Protein AF-0000000080277921 (afdb_homodimer)

Organism: Amycolatopsis orientalis (NCBI:txid31958)

Radius of gyration: 22.95 Å; Cα contacts (8 Å, |Δi|>4): 1014; chains: 2; bounding box: 66×67×59 Å

Foldseek 3Di:
DPPPPPDDDDDDDDDDFDAQKEKEKEAEFFAFDAADPVAFADDDPQAGATARDPRRLVLLQLLLVVCLPVQADAEEEEPHVSLVSSCVSNCVSNVYDYHYDHLQADWNQAPCHRNNVVVCVVVVPVLVVVCQVVVFRPSRDGTDGPCSNLVSLLVSVLVVSNVATPHYHYYYHHLLSLLSLVCVLVVPPNSCPQSPQHHSFIFMWMDDNSHIDGDGHRHCVSVDDDPD/DPPPPPDDDDDDDDDDFDAQKEKEKEAEFFAFDAADPVAFADDDPQAGATARDPRRLVLLQLLLVVCLPVQADAEEEEPHVSLVSSCVSNCVSNVYDYHYDHLQADWNQAPCHRNNVVVCVVVVPVLVVVCQVVVFRPSRDGTDGPCSNLVSLLVSVQVVGNVATPHYHYYYHHLLSLLSLVCVLVVPPNSCPRSPQHHSFIFMWMDDNSHIDGDGHRHCVSVDDDPD

Secondary structure (DSSP, 8-state):
------PPEE--PPP-PPTT-EEEEEEEPPPBPPEETTBPPPEETTEE-PPBPHHHHHHHHHHHHHHTTS-EEEEEE-SSHHHHHHHHHHHHHHT-PPEE-GGGSPPP-GGGTTTHHHHHHHHT-HHHHHHHHHT-GGGSTTPPPHHHHHHHHHHHHHHHHHHSTT-EEEEEE-HHHHHHHHHHHHTBSSGGGGTTPPTT-EEEEEEETTEEEEEEEEE-TTTS-S--/------PPEE--PPP-PPTT-EEEEEEEPPPBPPEETTBPPPEETTEE-PPBPHHHHHHHHHHHHHHTTS-EEEEEE-SSHHHHHHHHHHHHHHT-PPEE-GGGSPPP-GGGTTTHHHHHHHHT-HHHHHHHHHT-GGGSTTPPPHHHHHHHHHHHHHHHHHHSTT-EEEEEE-HHHHHHHHHHHHTBSSGGGGTTPPTT-EEEEEEETTEEEEEEEEE-TTTS-S--

Solvent-accessible surface area (backbone atoms only — not comparable to full-atom values): 23390 Å² total; per-residue (Å²): 130,80,72,75,77,77,74,67,68,40,62,79,73,76,88,71,81,58,89,58,18,13,37,37,34,42,24,24,24,23,34,45,46,56,31,33,87,90,50,59,43,53,68,54,98,80,32,53,43,47,52,56,22,75,68,6,52,52,29,12,47,36,42,20,64,67,48,66,79,63,67,62,76,46,41,32,18,29,80,42,56,32,16,47,59,24,41,41,50,32,25,63,74,69,70,48,75,67,40,81,40,61,55,46,39,59,77,48,45,36,76,33,37,37,45,40,50,52,48,36,54,73,69,60,39,68,65,53,57,49,25,64,74,67,48,42,67,43,76,38,60,74,20,48,49,57,67,59,55,54,47,38,40,52,50,43,53,52,51,54,31,71,73,32,55,67,34,32,32,38,36,26,29,30,39,62,39,54,6,48,52,54,20,59,46,22,43,27,72,40,36,61,38,42,47,63,45,47,64,34,12,40,21,33,37,36,32,45,89,92,45,50,41,59,52,28,36,35,40,48,77,68,69,55,70,83,86,116,130,79,74,76,77,77,74,69,67,41,63,78,72,76,90,70,81,59,89,58,16,14,39,40,35,41,25,24,24,22,34,46,46,56,30,32,86,89,50,59,42,55,68,54,96,81,32,53,44,46,53,56,24,75,68,7,52,52,30,12,47,36,44,19,63,65,49,66,77,63,67,62,76,45,43,33,17,30,80,42,56,33,15,46,60,24,41,42,52,31,26,62,74,69,71,48,76,67,38,82,40,61,56,45,39,60,76,48,45,32,77,32,39,37,44,40,52,53,49,37,55,75,68,61,39,69,65,52,56,49,26,64,75,67,49,42,68,43,76,38,61,74,20,48,49,56,66,60,54,54,46,38,38,53,50,43,53,50,53,53,31,71,73,32,55,66,33,34,31,38,36,27,29,30,41,63,40,53,6,47,53,53,20,58,46,21,43,27,71,40,38,60,38,41,48,64,46,46,63,35,11,41,23,33,38,37,32,46,89,92,44,49,41,57,51,29,36,34,40,47,76,66,68,54,71,80,86,120

Nearest PDB structures (foldseek):
  4ij6-assembly1_B  TM=8.548E-01  e=9.505E-15  Hydrogenobacter thermophilus TK-6
  4ij5-assembly1_B  TM=8.476E-01  e=3.555E-14  Hydrogenobacter thermophilus TK-6
  6e4b-assembly2_C  TM=8.061E-01  e=9.711E-14  Escherichia coli K-12
  6nru-assembly5_E  TM=7.954E-01  e=8.565E-14  Shigella flexneri 2a
  1ebb-assembly1_A  TM=8.307E-01  e=6.530E-12  Geobacillus stearothermophilus

pLDDT: mean 94.05, std 10.97, range [23.59, 98.94]

Structure (mmCIF, N/CA/C/O backbone):
data_AF-0000000080277921-model_v1
#
loop_
_entity.id
_entity.type
_entity.pdbx_description
1 polymer 'Phosphoglycerate kinase'
#
loop_
_atom_site.group_PDB
_atom_site.id
_atom_site.type_symbol
_atom_site.label_atom_id
_atom_site.label_alt_id
_atom_site.label_comp_id
_atom_site.label_asym_id
_atom_site.label_entity_id
_atom_site.label_seq_id
_atom_site.pdbx_PDB_ins_code
_atom_site.Cartn_x
_atom_site.Cartn_y
_atom_site.Cartn_z
_atom_site.occupancy
_atom_site.B_iso_or_equiv
_atom_site.auth_seq_id
_atom_site.auth_comp_id
_atom_site.auth_asym_id
_atom_site.auth_atom_id
_atom_site.pdbx_PDB_model_num
ATOM 1 N N . MET A 1 1 ? -31.578 25.781 33.031 1 38.78 1 MET A N 1
ATOM 2 C CA . MET A 1 1 ? -30.172 25.609 32.688 1 38.78 1 MET A CA 1
ATOM 3 C C . MET A 1 1 ? -30 25.016 31.312 1 38.78 1 MET A C 1
ATOM 5 O O . MET A 1 1 ? -30.5 23.906 31.047 1 38.78 1 MET A O 1
ATOM 9 N N . SER A 1 2 ? -29.953 25.781 30.188 1 43.59 2 SER A N 1
ATOM 10 C CA . SER A 1 2 ? -29.875 25.375 28.781 1 43.59 2 SER A CA 1
ATOM 11 C C . SER A 1 2 ? -28.75 24.359 28.562 1 43.59 2 SER A C 1
ATOM 13 O O . SER A 1 2 ? -27.641 24.547 29.062 1 43.59 2 SER A O 1
ATOM 15 N N . THR A 1 3 ? -29.031 23.125 28.453 1 50.38 3 THR A N 1
ATOM 16 C CA . THR A 1 3 ? -28.047 22.062 28.234 1 50.38 3 THR A CA 1
ATOM 17 C C . THR A 1 3 ? -26.984 22.5 27.25 1 50.38 3 THR A C 1
ATOM 19 O O . THR A 1 3 ? -27.297 22.906 26.125 1 50.38 3 THR A O 1
ATOM 22 N N . PRO A 1 4 ? -25.891 23.016 27.703 1 52.84 4 PRO A N 1
ATOM 23 C CA . PRO A 1 4 ? -24.875 23.562 26.797 1 52.84 4 PRO A CA 1
ATOM 24 C C . PRO A 1 4 ? -24.797 22.781 25.484 1 52.84 4 PRO A C 1
ATOM 26 O O . PRO A 1 4 ? -24.844 21.547 25.484 1 52.84 4 PRO A O 1
ATOM 29 N N . GLU A 1 5 ? -25.328 23.094 24.344 1 56.53 5 GLU A N 1
ATOM 30 C CA . GLU A 1 5 ? -25.312 22.516 23.016 1 56.53 5 GLU A CA 1
ATOM 31 C C . GLU A 1 5 ? -23.953 21.891 22.688 1 56.53 5 GLU A C 1
ATOM 33 O O . GLU A 1 5 ? -22.922 22.547 22.797 1 56.53 5 GLU A O 1
ATOM 38 N N . GLN A 1 6 ? -23.734 20.594 23.016 1 66.38 6 GLN A N 1
ATOM 39 C CA . GLN A 1 6 ? -22.516 19.797 22.828 1 66.38 6 GLN A CA 1
ATOM 40 C C . GLN A 1 6 ? -21.891 20.094 21.469 1 66.38 6 GLN A C 1
ATOM 42 O O . GLN A 1 6 ? -22.531 19.922 20.422 1 66.38 6 GLN A O 1
ATOM 47 N N . GLU A 1 7 ? -20.938 20.906 21.438 1 84.44 7 GLU A N 1
ATOM 48 C CA . GLU A 1 7 ? -20.234 21.281 20.219 1 84.44 7 GLU A CA 1
ATOM 49 C C . GLU A 1 7 ? -19.719 20.062 19.484 1 84.44 7 GLU A C 1
ATOM 51 O O . GLU A 1 7 ? -19.141 19.156 20.094 1 84.44 7 GLU A O 1
ATOM 56 N N . ILE A 1 8 ? -20.078 19.953 18.234 1 87.19 8 ILE A N 1
ATOM 57 C CA . ILE A 1 8 ? -19.641 18.859 17.375 1 87.19 8 ILE A CA 1
ATOM 58 C C . ILE A 1 8 ? -18.141 18.922 17.188 1 87.19 8 ILE A C 1
ATOM 60 O O . ILE A 1 8 ? -17.578 19.969 16.891 1 87.19 8 ILE A O 1
ATOM 64 N N . GLU A 1 9 ? -17.453 17.844 17.516 1 88.75 9 GLU A N 1
ATOM 65 C CA . GLU A 1 9 ? -16.031 17.688 17.25 1 88.75 9 GLU A CA 1
ATOM 66 C C . GLU A 1 9 ? -15.789 16.891 15.969 1 88.75 9 GLU A C 1
ATOM 68 O O . GLU A 1 9 ? -16.312 15.797 15.797 1 88.75 9 GLU A O 1
ATOM 73 N N . TYR A 1 10 ? -15.031 17.531 15.086 1 90.38 10 TYR A N 1
ATOM 74 C CA . TYR A 1 10 ? -14.688 16.891 13.82 1 90.38 10 TYR A CA 1
ATOM 75 C C . TYR A 1 10 ? -13.305 16.25 13.891 1 90.38 10 TYR A C 1
ATOM 77 O O . TYR A 1 10 ? -12.289 16.938 13.719 1 90.38 10 TYR A O 1
ATOM 85 N N . ARG A 1 11 ? -13.297 14.977 14.102 1 87.81 11 ARG A N 1
ATOM 86 C CA . ARG A 1 11 ? -12.062 14.219 14.289 1 87.81 11 ARG A CA 1
ATOM 87 C C . ARG A 1 11 ? -11.586 13.617 12.969 1 87.81 11 ARG A C 1
ATOM 89 O O . ARG A 1 11 ? -12.32 13.602 11.984 1 87.81 11 ARG A O 1
ATOM 96 N N . GLN A 1 12 ? -10.281 13.234 12.898 1 87.81 12 GLN A N 1
ATOM 97 C CA . GLN A 1 12 ? -9.781 12.352 11.852 1 87.81 12 GLN A CA 1
ATOM 98 C C . GLN A 1 12 ? -10.078 10.891 12.172 1 87.81 12 GLN A C 1
ATOM 100 O O . GLN A 1 12 ? -9.375 10.273 12.984 1 87.81 12 GLN A O 1
ATOM 105 N N . HIS A 1 13 ? -11.062 10.406 11.562 1 79.19 13 HIS A N 1
ATOM 106 C CA . HIS A 1 13 ? -11.555 9.078 11.914 1 79.19 13 HIS A CA 1
ATOM 107 C C . HIS A 1 13 ? -10.711 7.984 11.273 1 79.19 13 HIS A C 1
ATOM 109 O O . HIS A 1 13 ? -10.172 8.172 10.172 1 79.19 13 HIS A O 1
ATOM 115 N N . ARG A 1 14 ? -10.68 6.891 12.039 1 85.31 14 ARG A N 1
ATOM 116 C CA . ARG A 1 14 ? -10.141 5.668 11.461 1 85.31 14 ARG A CA 1
ATOM 117 C C . ARG A 1 14 ? -11.023 5.16 10.328 1 85.31 14 ARG A C 1
ATOM 119 O O . ARG A 1 14 ? -12.242 5.336 10.359 1 85.31 14 ARG A O 1
ATOM 126 N N . PHE A 1 15 ? -10.43 4.578 9.445 1 91.38 15 PHE A N 1
ATOM 127 C CA . PHE A 1 15 ? -11.164 4.047 8.297 1 91.38 15 PHE A CA 1
ATOM 128 C C . PHE A 1 15 ? -12.219 3.051 8.75 1 91.38 15 PHE A C 1
ATOM 130 O O . PHE A 1 15 ? -11.969 2.219 9.625 1 91.38 15 PHE A O 1
ATOM 137 N N . SER A 1 16 ? -13.336 3.145 8.211 1 92.69 16 SER A N 1
ATOM 138 C CA . SER A 1 16 ? -14.406 2.15 8.258 1 92.69 16 SER A CA 1
ATOM 139 C C . SER A 1 16 ? -14.984 1.888 6.875 1 92.69 16 SER A C 1
ATOM 141 O O . SER A 1 16 ? -15.312 2.826 6.145 1 92.69 16 SER A O 1
ATOM 143 N N . PRO A 1 17 ? -15.062 0.61 6.562 1 95.19 17 PRO A N 1
ATOM 144 C CA . PRO A 1 17 ? -15.625 0.331 5.234 1 95.19 17 PRO A CA 1
ATOM 145 C C . PRO A 1 17 ? -17.078 0.79 5.098 1 95.19 17 PRO A C 1
ATOM 147 O O . PRO A 1 17 ? -17.859 0.683 6.051 1 95.19 17 PRO A O 1
ATOM 150 N N . PRO A 1 18 ? -17.469 1.318 3.949 1 95.31 18 PRO A N 1
ATOM 151 C CA . PRO A 1 18 ? -18.891 1.643 3.725 1 95.31 18 PRO A CA 1
ATOM 152 C C . PRO A 1 18 ? -19.797 0.427 3.854 1 95.31 18 PRO A C 1
ATOM 154 O O . PRO A 1 18 ? -19.375 -0.704 3.615 1 95.31 18 PRO A O 1
ATOM 157 N N . PRO A 1 19 ? -21.047 0.747 4.234 1 96.31 19 PRO A N 1
ATOM 158 C CA . PRO A 1 19 ? -21.984 -0.377 4.309 1 96.31 19 PRO A CA 1
ATOM 159 C C . PRO A 1 19 ? -22.078 -1.154 2.996 1 96.31 19 PRO A C 1
ATOM 161 O O . PRO A 1 19 ? -22.078 -0.554 1.918 1 96.31 19 PRO A O 1
ATOM 164 N N . GLY A 1 20 ? -22.094 -2.406 3.059 1 97.94 20 GLY A N 1
ATOM 165 C CA . GLY A 1 20 ? -22.234 -3.258 1.889 1 97.94 20 GLY A CA 1
ATOM 166 C C . GLY A 1 20 ? -20.922 -3.574 1.216 1 97.94 20 GLY A C 1
ATOM 167 O O . GLY A 1 20 ? -20.859 -4.398 0.301 1 97.94 20 GLY A O 1
ATOM 168 N N . ALA A 1 21 ? -19.844 -2.998 1.775 1 98.56 21 ALA A N 1
ATOM 169 C CA . ALA A 1 21 ? -18.531 -3.201 1.154 1 98.56 21 ALA A CA 1
ATOM 170 C C . ALA A 1 21 ? -17.938 -4.555 1.545 1 98.56 21 ALA A C 1
ATOM 172 O O . ALA A 1 21 ? -18.266 -5.098 2.6 1 98.56 21 ALA A O 1
ATOM 173 N N . THR A 1 22 ? -17.172 -5.078 0.693 1 98.81 22 THR A N 1
ATOM 174 C CA . THR A 1 22 ? -16.406 -6.281 0.973 1 98.81 22 THR A CA 1
ATOM 175 C C . THR A 1 22 ? -14.922 -5.938 1.171 1 98.81 22 THR A C 1
ATOM 177 O O . THR A 1 22 ? -14.344 -5.191 0.38 1 98.81 22 THR A O 1
ATOM 180 N N . GLU A 1 23 ? -14.398 -6.363 2.281 1 98.75 23 GLU A N 1
ATOM 181 C CA . GLU A 1 23 ? -12.953 -6.262 2.488 1 98.75 23 GLU A CA 1
ATOM 182 C C . GLU A 1 23 ? -12.242 -7.523 2.01 1 98.75 23 GLU A C 1
ATOM 184 O O . GLU A 1 23 ? -12.523 -8.625 2.49 1 98.75 23 GLU A O 1
ATOM 189 N N . ILE A 1 24 ? -11.352 -7.34 1.104 1 98.88 24 ILE A N 1
ATOM 190 C CA . ILE A 1 24 ? -10.648 -8.469 0.502 1 98.88 24 ILE A CA 1
ATOM 191 C C . ILE A 1 24 ? -9.164 -8.398 0.858 1 98.88 24 ILE A C 1
ATOM 193 O O . ILE A 1 24 ? -8.453 -7.484 0.431 1 98.88 24 ILE A O 1
ATOM 197 N N . PHE A 1 25 ? -8.711 -9.336 1.68 1 98.88 25 PHE A N 1
ATOM 198 C CA . PHE A 1 25 ? -7.289 -9.516 1.926 1 98.88 25 PHE A CA 1
ATOM 199 C C . PHE A 1 25 ? -6.66 -10.391 0.843 1 98.88 25 PHE A C 1
ATOM 201 O O . PHE A 1 25 ? -6.984 -11.57 0.726 1 98.88 25 PHE A O 1
ATOM 208 N N . LEU A 1 26 ? -5.855 -9.766 0.021 1 98.94 26 LEU A N 1
ATOM 209 C CA . LEU A 1 26 ? -5.129 -10.477 -1.021 1 98.94 26 LEU A CA 1
ATOM 210 C C . LEU A 1 26 ? -3.762 -10.93 -0.517 1 98.94 26 LEU A C 1
ATOM 212 O O . LEU A 1 26 ? -2.916 -10.102 -0.171 1 98.94 26 LEU A O 1
ATOM 216 N N . VAL A 1 27 ? -3.562 -12.227 -0.511 1 98.94 27 VAL A N 1
ATOM 217 C CA . VAL A 1 27 ? -2.338 -12.82 0.016 1 98.94 27 VAL A CA 1
ATOM 218 C C . VAL A 1 27 ? -1.538 -13.453 -1.121 1 98.94 27 VAL A C 1
ATOM 220 O O . VAL A 1 27 ? -2.025 -14.352 -1.805 1 98.94 27 VAL A O 1
ATOM 223 N N . ARG A 1 28 ? -0.366 -12.977 -1.306 1 98.88 28 ARG A N 1
ATOM 224 C CA . ARG A 1 28 ? 0.487 -13.711 -2.232 1 98.88 28 ARG A CA 1
ATOM 225 C C . ARG A 1 28 ? 0.945 -15.031 -1.625 1 98.88 28 ARG A C 1
ATOM 227 O O . ARG A 1 28 ? 1.325 -15.086 -0.454 1 98.88 28 ARG A O 1
ATOM 234 N N . HIS A 1 29 ? 0.97 -15.984 -2.396 1 98.81 29 HIS A N 1
ATOM 235 C CA . HIS A 1 29 ? 1.411 -17.281 -1.903 1 98.81 29 HIS A CA 1
ATOM 236 C C . HIS A 1 29 ? 2.82 -17.203 -1.323 1 98.81 29 HIS A C 1
ATOM 238 O O . HIS A 1 29 ? 3.574 -16.281 -1.639 1 98.81 29 HIS A O 1
ATOM 244 N N . GLY A 1 30 ? 3.137 -18.203 -0.465 1 98.62 30 GLY A N 1
ATOM 245 C CA . GLY A 1 30 ? 4.496 -18.312 0.041 1 98.62 30 GLY A CA 1
ATOM 246 C C . GLY A 1 30 ? 5.512 -18.609 -1.043 1 98.62 30 GLY A C 1
ATOM 247 O O . GLY A 1 30 ? 5.145 -18.984 -2.16 1 98.62 30 GLY A O 1
ATOM 248 N N . GLU A 1 31 ? 6.746 -18.469 -0.667 1 97.75 31 GLU A N 1
ATOM 249 C CA . GLU A 1 31 ? 7.812 -18.75 -1.623 1 97.75 31 GLU A CA 1
ATOM 250 C C . GLU A 1 31 ? 7.695 -20.172 -2.182 1 97.75 31 GLU A C 1
ATOM 252 O O . GLU A 1 31 ? 7.535 -21.141 -1.424 1 97.75 31 GLU A O 1
ATOM 257 N N . SER A 1 32 ? 7.73 -20.25 -3.473 1 96.69 32 SER A N 1
ATOM 258 C CA . SER A 1 32 ? 7.641 -21.562 -4.113 1 96.69 32 SER A CA 1
ATOM 259 C C . SER A 1 32 ? 9.023 -22.172 -4.316 1 96.69 32 SER A C 1
ATOM 261 O O . SER A 1 32 ? 10.039 -21.484 -4.195 1 96.69 32 SER A O 1
ATOM 263 N N . ALA A 1 33 ? 9.07 -23.422 -4.629 1 95.38 33 ALA A N 1
ATOM 264 C CA . ALA A 1 33 ? 10.305 -24.141 -4.922 1 95.38 33 ALA A CA 1
ATOM 265 C C . ALA A 1 33 ? 11.094 -23.453 -6.031 1 95.38 33 ALA A C 1
ATOM 267 O O . ALA A 1 33 ? 10.508 -22.906 -6.969 1 95.38 33 ALA A O 1
ATOM 268 N N . PRO A 1 34 ? 12.367 -23.469 -5.883 1 93.38 34 PRO A N 1
ATOM 269 C CA . PRO A 1 34 ? 13.18 -22.844 -6.934 1 93.38 34 PRO A CA 1
ATOM 270 C C . PRO A 1 34 ? 13.07 -23.562 -8.273 1 93.38 34 PRO A C 1
ATOM 272 O O . PRO A 1 34 ? 12.867 -24.781 -8.305 1 93.38 34 PRO A O 1
ATOM 275 N N . ALA A 1 35 ? 13.188 -22.844 -9.297 1 91.44 35 ALA A N 1
ATOM 276 C CA . ALA A 1 35 ? 13.258 -23.422 -10.633 1 91.44 35 ALA A CA 1
ATOM 277 C C . ALA A 1 35 ? 14.68 -23.906 -10.953 1 91.44 35 ALA A C 1
ATOM 279 O O . ALA A 1 35 ? 15.656 -23.266 -10.547 1 91.44 35 ALA A O 1
ATOM 280 N N . LYS A 1 36 ? 14.75 -25.016 -11.609 1 90.88 36 LYS A N 1
ATOM 281 C CA . LYS A 1 36 ? 16 -25.578 -12.094 1 90.88 36 LYS A CA 1
ATOM 282 C C . LYS A 1 36 ? 15.922 -25.906 -13.578 1 90.88 36 LYS A C 1
ATOM 284 O O . LYS A 1 36 ? 14.891 -26.391 -14.055 1 90.88 36 LYS A O 1
ATOM 289 N N . ALA A 1 37 ? 16.953 -25.578 -14.227 1 83.56 37 ALA A N 1
ATOM 290 C CA . ALA A 1 37 ? 16.969 -25.844 -15.664 1 83.56 37 ALA A CA 1
ATOM 291 C C . ALA A 1 37 ? 16.75 -27.328 -15.945 1 83.56 37 ALA A C 1
ATOM 293 O O . ALA A 1 37 ? 16.078 -27.688 -16.906 1 83.56 37 ALA A O 1
ATOM 294 N N . SER A 1 38 ? 17.203 -28.141 -15.094 1 86.69 38 SER A N 1
ATOM 295 C CA . SER A 1 38 ? 17.188 -29.578 -15.328 1 86.69 38 SER A CA 1
ATOM 296 C C . SER A 1 38 ? 15.859 -30.203 -14.93 1 86.69 38 SER A C 1
ATOM 298 O O . SER A 1 38 ? 15.562 -31.344 -15.312 1 86.69 38 SER A O 1
ATOM 300 N N . THR A 1 39 ? 15.117 -29.469 -14.242 1 86.25 39 THR A N 1
ATOM 301 C CA . THR A 1 39 ? 13.883 -30.031 -13.703 1 86.25 39 THR A CA 1
ATOM 302 C C . THR A 1 39 ? 12.734 -29.031 -13.836 1 86.25 39 THR A C 1
ATOM 304 O O . THR A 1 39 ? 12.445 -28.281 -12.914 1 86.25 39 THR A O 1
ATOM 307 N N . PRO A 1 40 ? 12.125 -29.078 -14.977 1 85.62 40 PRO A N 1
ATOM 308 C CA . PRO A 1 40 ? 10.977 -28.188 -15.125 1 85.62 40 PRO A CA 1
ATOM 309 C C . PRO A 1 40 ? 9.852 -28.5 -14.148 1 85.62 40 PRO A C 1
ATOM 311 O O . PRO A 1 40 ? 9.719 -29.641 -13.703 1 85.62 40 PRO A O 1
ATOM 314 N N . PHE A 1 41 ? 9.062 -27.469 -13.789 1 89.38 41 PHE A N 1
ATOM 315 C CA . PHE A 1 41 ? 7.938 -27.672 -12.883 1 89.38 41 PHE A CA 1
ATOM 316 C C . PHE A 1 41 ? 6.844 -28.5 -13.547 1 89.38 41 PHE A C 1
ATOM 318 O O . PHE A 1 41 ? 6.703 -28.484 -14.773 1 89.38 41 PHE A O 1
ATOM 325 N N . ASP A 1 42 ? 6.105 -29.188 -12.695 1 88.81 42 ASP A N 1
ATOM 326 C CA . ASP A 1 42 ? 4.863 -29.781 -13.18 1 88.81 42 ASP A CA 1
ATOM 327 C C . ASP A 1 42 ? 3.893 -28.719 -13.664 1 88.81 42 ASP A C 1
ATOM 329 O O . ASP A 1 42 ? 3.926 -27.578 -13.18 1 88.81 42 ASP A O 1
ATOM 333 N N . MET A 1 43 ? 3.096 -29.141 -14.672 1 92 43 MET A N 1
ATOM 334 C CA . MET A 1 43 ? 2.146 -28.172 -15.227 1 92 43 MET A CA 1
ATOM 335 C C . MET A 1 43 ? 0.715 -28.547 -14.859 1 92 43 MET A C 1
ATOM 337 O O . MET A 1 43 ? 0.368 -29.734 -14.812 1 92 43 MET A O 1
ATOM 341 N N . VAL A 1 44 ? -0.033 -27.594 -14.586 1 92.19 44 VAL A N 1
ATOM 342 C CA . VAL A 1 44 ? -1.478 -27.734 -14.422 1 92.19 44 VAL A CA 1
ATOM 343 C C . VAL A 1 44 ? -2.189 -26.719 -15.328 1 92.19 44 VAL A C 1
ATOM 345 O O . VAL A 1 44 ? -1.992 -25.516 -15.195 1 92.19 44 VAL A O 1
ATOM 348 N N . ASP A 1 45 ? -3.041 -27.219 -16.234 1 91.5 45 ASP A N 1
ATOM 349 C CA . ASP A 1 45 ? -3.771 -26.406 -17.188 1 91.5 45 ASP A CA 1
ATOM 350 C C . ASP A 1 45 ? -2.838 -25.422 -17.906 1 91.5 45 ASP A C 1
ATOM 352 O O . ASP A 1 45 ? -3.166 -24.25 -18.062 1 91.5 45 ASP A O 1
ATOM 356 N N . GLY A 1 46 ? -1.641 -25.891 -18.266 1 92.94 46 GLY A N 1
ATOM 357 C CA . GLY A 1 46 ? -0.694 -25.125 -19.047 1 92.94 46 GLY A CA 1
ATOM 358 C C . GLY A 1 46 ? 0.154 -24.188 -18.219 1 92.94 46 GLY A C 1
ATOM 359 O O . GLY A 1 46 ? 0.993 -23.453 -18.75 1 92.94 46 GLY A O 1
ATOM 360 N N . GLN A 1 47 ? -0 -24.203 -16.906 1 95.75 47 GLN A N 1
ATOM 361 C CA . GLN A 1 47 ? 0.776 -23.328 -16.031 1 95.75 47 GLN A CA 1
ATOM 362 C C . GLN A 1 47 ? 1.62 -24.141 -15.047 1 95.75 47 GLN A C 1
ATOM 364 O O . GLN A 1 47 ? 1.175 -25.172 -14.547 1 95.75 47 GLN A O 1
ATOM 369 N N . ALA A 1 48 ? 2.82 -23.641 -14.781 1 94.94 48 ALA A N 1
ATOM 370 C CA . ALA A 1 48 ? 3.705 -24.281 -13.82 1 94.94 48 ALA A CA 1
ATOM 371 C C . ALA A 1 48 ? 3.094 -24.281 -12.422 1 94.94 48 ALA A C 1
ATOM 373 O O . ALA A 1 48 ? 2.51 -23.297 -11.992 1 94.94 48 ALA A O 1
ATOM 374 N N . ASP A 1 49 ? 3.219 -25.391 -11.742 1 96.25 49 ASP A N 1
ATOM 375 C CA . ASP A 1 49 ? 2.592 -25.516 -10.438 1 96.25 49 ASP A CA 1
ATOM 376 C C . ASP A 1 49 ? 3.586 -26.047 -9.406 1 96.25 49 ASP A C 1
ATOM 378 O O . ASP A 1 49 ? 3.387 -27.125 -8.836 1 96.25 49 ASP A O 1
ATOM 382 N N . PRO A 1 50 ? 4.629 -25.281 -9.164 1 96.12 50 PRO A N 1
ATOM 383 C CA . PRO A 1 50 ? 5.586 -25.719 -8.148 1 96.12 50 PRO A CA 1
ATOM 384 C C . PRO A 1 50 ? 4.977 -25.797 -6.746 1 96.12 50 PRO A C 1
ATOM 386 O O . PRO A 1 50 ? 4.047 -25.047 -6.441 1 96.12 50 PRO A O 1
ATOM 389 N N . ASP A 1 51 ? 5.555 -26.641 -5.945 1 96.56 51 ASP A N 1
ATOM 390 C CA . ASP A 1 51 ? 5.258 -26.688 -4.516 1 96.56 51 ASP A CA 1
ATOM 391 C C . ASP A 1 51 ? 5.848 -25.469 -3.801 1 96.56 51 ASP A C 1
ATOM 393 O O . ASP A 1 51 ? 6.688 -24.766 -4.359 1 96.56 51 ASP A O 1
ATOM 397 N N . LEU A 1 52 ? 5.352 -25.297 -2.57 1 97.75 52 LEU A N 1
ATOM 398 C CA . LEU A 1 52 ? 6.027 -24.312 -1.733 1 97.75 52 LEU A CA 1
ATOM 399 C C . LEU A 1 52 ? 7.426 -24.797 -1.352 1 97.75 52 LEU A C 1
ATOM 401 O O . LEU A 1 52 ? 7.629 -25.984 -1.087 1 97.75 52 LEU A O 1
ATOM 405 N N . ALA A 1 53 ? 8.367 -23.906 -1.319 1 97 53 ALA A N 1
ATOM 406 C CA . ALA A 1 53 ? 9.648 -24.156 -0.656 1 97 53 ALA A CA 1
ATOM 407 C C . ALA A 1 53 ? 9.484 -24.172 0.861 1 97 53 ALA A C 1
ATOM 409 O O . ALA A 1 53 ? 8.445 -23.766 1.384 1 97 53 ALA A O 1
ATOM 410 N N . PRO A 1 54 ? 10.477 -24.703 1.592 1 96.75 54 PRO A N 1
ATOM 411 C CA . PRO A 1 54 ? 10.391 -24.672 3.055 1 96.75 54 PRO A CA 1
ATOM 412 C C . PRO A 1 54 ? 10.102 -23.266 3.602 1 96.75 54 PRO A C 1
ATOM 414 O O . PRO A 1 54 ? 9.273 -23.109 4.5 1 96.75 54 PRO A O 1
ATOM 417 N N . GLU A 1 55 ? 10.727 -22.281 3.055 1 96.06 55 GLU A N 1
ATOM 418 C CA . GLU A 1 55 ? 10.461 -20.906 3.461 1 96.06 55 GLU A CA 1
ATOM 419 C C . GLU A 1 55 ? 9 -20.531 3.203 1 96.06 55 GLU A C 1
ATOM 421 O O . GLU A 1 55 ? 8.406 -19.781 3.98 1 96.06 55 GLU A O 1
ATOM 426 N N . GLY A 1 56 ? 8.5 -21 2.127 1 98.12 56 GLY A N 1
ATOM 427 C CA . GLY A 1 56 ? 7.109 -20.734 1.791 1 98.12 56 GLY A CA 1
ATOM 428 C C . GLY A 1 56 ? 6.129 -21.328 2.787 1 98.12 56 GLY A C 1
ATOM 429 O O . GLY A 1 56 ? 5.074 -20.75 3.049 1 98.12 56 GLY A O 1
ATOM 430 N N . ARG A 1 57 ? 6.477 -22.484 3.264 1 98.38 57 ARG A N 1
ATOM 431 C CA . ARG A 1 57 ? 5.645 -23.109 4.293 1 98.38 57 ARG A CA 1
ATOM 432 C C . ARG A 1 57 ? 5.676 -22.297 5.582 1 98.38 57 ARG A C 1
ATOM 434 O O . ARG A 1 57 ? 4.668 -22.203 6.285 1 98.38 57 ARG A O 1
ATOM 441 N N . GLU A 1 58 ? 6.832 -21.75 5.848 1 97.88 58 GLU A N 1
ATOM 442 C CA . GLU A 1 58 ? 6.926 -20.859 6.992 1 97.88 58 GLU A CA 1
ATOM 443 C C . GLU A 1 58 ? 6.078 -19.609 6.781 1 97.88 58 GLU A C 1
ATOM 445 O O . GLU A 1 58 ? 5.402 -19.141 7.703 1 97.88 58 GLU A O 1
ATOM 450 N N . HIS A 1 59 ? 6.129 -19.031 5.602 1 98.25 59 HIS A N 1
ATOM 451 C CA . HIS A 1 59 ? 5.266 -17.906 5.27 1 98.25 59 HIS A CA 1
ATOM 452 C C . HIS A 1 59 ? 3.801 -18.234 5.535 1 98.25 59 HIS A C 1
ATOM 454 O O . HIS A 1 59 ? 3.076 -17.438 6.133 1 98.25 59 HIS A O 1
ATOM 460 N N . ALA A 1 60 ? 3.449 -19.422 5.102 1 98.75 60 ALA A N 1
ATOM 461 C CA . ALA A 1 60 ? 2.061 -19.844 5.242 1 98.75 60 ALA A CA 1
ATOM 462 C C . ALA A 1 60 ? 1.632 -19.859 6.707 1 98.75 60 ALA A C 1
ATOM 464 O O . ALA A 1 60 ? 0.551 -19.375 7.043 1 98.75 60 ALA A O 1
ATOM 465 N N . GLU A 1 61 ? 2.438 -20.391 7.516 1 98.62 61 GLU A N 1
ATOM 466 C CA . GLU A 1 61 ? 2.143 -20.438 8.945 1 98.62 61 GLU A CA 1
ATOM 467 C C . GLU A 1 61 ? 2.002 -19.047 9.531 1 98.62 61 GLU A C 1
ATOM 469 O O . GLU A 1 61 ? 1.078 -18.781 10.305 1 98.62 61 GLU A O 1
ATOM 474 N N . ARG A 1 62 ? 2.873 -18.203 9.18 1 98.12 62 ARG A N 1
ATOM 475 C CA . ARG A 1 62 ? 2.871 -16.828 9.711 1 98.12 62 ARG A CA 1
ATOM 476 C C . ARG A 1 62 ? 1.662 -16.047 9.203 1 98.12 62 ARG A C 1
ATOM 478 O O . ARG A 1 62 ? 1.065 -15.273 9.945 1 98.12 62 ARG A O 1
ATOM 485 N N . VAL A 1 63 ? 1.317 -16.25 7.988 1 98.44 63 VAL A N 1
ATOM 486 C CA . VAL A 1 63 ? 0.116 -15.633 7.438 1 98.44 63 VAL A CA 1
ATOM 487 C C . VAL A 1 63 ? -1.111 -16.109 8.211 1 98.44 63 VAL A C 1
ATOM 489 O O . VAL A 1 63 ? -1.967 -15.297 8.586 1 98.44 63 VAL A O 1
ATOM 492 N N . GLY A 1 64 ? -1.158 -17.422 8.398 1 98.44 64 GLY A N 1
ATOM 493 C CA . GLY A 1 64 ? -2.264 -17.969 9.164 1 98.44 64 GLY A CA 1
ATOM 494 C C . GLY A 1 64 ? -2.406 -17.359 10.547 1 98.44 64 GLY A C 1
ATOM 495 O O . GLY A 1 64 ? -3.516 -17.047 10.984 1 98.44 64 GLY A O 1
ATOM 496 N N . GLY A 1 65 ? -1.298 -17.219 11.227 1 97.19 65 GLY A N 1
ATOM 497 C CA . GLY A 1 65 ? -1.315 -16.578 12.523 1 97.19 65 GLY A CA 1
ATOM 498 C C . GLY A 1 65 ? -1.796 -15.141 12.469 1 97.19 65 GLY A C 1
ATOM 499 O O . GLY A 1 65 ? -2.605 -14.711 13.297 1 97.19 65 GLY A O 1
ATOM 500 N N . ARG A 1 66 ? -1.358 -14.383 11.531 1 96.44 66 ARG A N 1
ATOM 501 C CA . ARG A 1 66 ? -1.662 -12.961 11.398 1 96.44 66 ARG A CA 1
ATOM 502 C C . ARG A 1 66 ? -3.143 -12.742 11.109 1 96.44 66 ARG A C 1
ATOM 504 O O . ARG A 1 66 ? -3.742 -11.789 11.594 1 96.44 66 ARG A O 1
ATOM 511 N N . LEU A 1 67 ? -3.736 -13.57 10.305 1 97.56 67 LEU A N 1
ATOM 512 C CA . LEU A 1 67 ? -5.09 -13.328 9.82 1 97.56 67 LEU A CA 1
ATOM 513 C C . LEU A 1 67 ? -6.117 -14.047 10.688 1 97.56 67 LEU A C 1
ATOM 515 O O . LEU A 1 67 ? -7.324 -13.852 10.523 1 97.56 67 LEU A O 1
ATOM 519 N N . ALA A 1 68 ? -5.66 -14.844 11.641 1 95.81 68 ALA A N 1
ATOM 520 C CA . ALA A 1 68 ? -6.547 -15.695 12.438 1 95.81 68 ALA A CA 1
ATOM 521 C C . ALA A 1 68 ? -7.547 -14.852 13.227 1 95.81 68 ALA A C 1
ATOM 523 O O . ALA A 1 68 ? -8.672 -15.289 13.484 1 95.81 68 ALA A O 1
ATOM 524 N N . ASP A 1 69 ? -7.203 -13.609 13.531 1 91 69 ASP A N 1
ATOM 525 C CA . ASP A 1 69 ? -8.07 -12.797 14.383 1 91 69 ASP A CA 1
ATOM 526 C C . ASP A 1 69 ? -8.82 -11.742 13.555 1 91 69 ASP A C 1
ATOM 528 O O . ASP A 1 69 ? -9.469 -10.859 14.117 1 91 69 ASP A O 1
ATOM 532 N N . GLU A 1 70 ? -8.688 -11.656 12.266 1 93.06 70 GLU A N 1
ATOM 533 C CA . GLU A 1 70 ? -9.305 -10.664 11.383 1 93.06 70 GLU A CA 1
ATOM 534 C C . GLU A 1 70 ? -10.742 -11.047 11.055 1 93.06 70 GLU A C 1
ATOM 536 O O . GLU A 1 70 ? -11.406 -10.367 10.266 1 93.06 70 GLU A O 1
ATOM 541 N N . ARG A 1 71 ? -11.453 -11.789 11.672 1 93.56 71 ARG A N 1
ATOM 542 C CA . ARG A 1 71 ? -12.82 -12.234 11.43 1 93.56 71 ARG A CA 1
ATOM 543 C C . ARG A 1 71 ? -13.039 -12.531 9.945 1 93.56 71 ARG A C 1
ATOM 545 O O . ARG A 1 71 ? -13.992 -12.031 9.344 1 93.56 71 ARG A O 1
ATOM 552 N N . ILE A 1 72 ? -12.258 -13.352 9.352 1 98.19 72 ILE A N 1
ATOM 553 C CA . ILE A 1 72 ? -12.352 -13.773 7.961 1 98.19 72 ILE A CA 1
ATOM 554 C C . ILE A 1 72 ? -13.508 -14.758 7.797 1 98.19 72 ILE A C 1
ATOM 556 O O . ILE A 1 72 ? -13.578 -15.758 8.508 1 98.19 72 ILE A O 1
ATOM 560 N N . SER A 1 73 ? -14.367 -14.438 6.832 1 98.06 73 SER A N 1
ATOM 561 C CA . SER A 1 73 ? -15.594 -15.219 6.711 1 98.06 73 SER A CA 1
ATOM 562 C C . SER A 1 73 ? -15.484 -16.25 5.594 1 98.06 73 SER A C 1
ATOM 564 O O . SER A 1 73 ? -16.297 -17.172 5.523 1 98.06 73 SER A O 1
ATOM 566 N N . ALA A 1 74 ? -14.57 -16.078 4.707 1 98.75 74 ALA A N 1
ATOM 567 C CA . ALA A 1 74 ? -14.383 -16.984 3.582 1 98.75 74 ALA A CA 1
ATOM 568 C C . ALA A 1 74 ? -12.945 -16.969 3.082 1 98.75 74 ALA A C 1
ATOM 570 O O . ALA A 1 74 ? -12.266 -15.938 3.178 1 98.75 74 ALA A O 1
ATOM 571 N N . LEU A 1 75 ? -12.516 -18.094 2.635 1 98.88 75 LEU A N 1
ATOM 572 C CA . LEU A 1 75 ? -11.195 -18.25 2.041 1 98.88 75 LEU A CA 1
ATOM 573 C C . LEU A 1 75 ? -11.305 -18.672 0.576 1 98.88 75 LEU A C 1
ATOM 575 O O . LEU A 1 75 ? -12.141 -19.5 0.222 1 98.88 75 LEU A O 1
ATOM 579 N N . TYR A 1 76 ? -10.508 -18.047 -0.218 1 98.94 76 TYR A N 1
ATOM 580 C CA . TYR A 1 76 ? -10.461 -18.406 -1.633 1 98.94 76 TYR A CA 1
ATOM 581 C C . TYR A 1 76 ? -9.031 -18.734 -2.064 1 98.94 76 TYR A C 1
ATOM 583 O O . TYR A 1 76 ? -8.078 -18.109 -1.593 1 98.94 76 TYR A O 1
ATOM 591 N N . VAL A 1 77 ? -8.898 -19.672 -2.92 1 98.88 77 VAL A N 1
ATOM 592 C CA . VAL A 1 77 ? -7.621 -20.094 -3.484 1 98.88 77 VAL A CA 1
ATOM 593 C C . VAL A 1 77 ? -7.75 -20.25 -5 1 98.88 77 VAL A C 1
ATOM 595 O O . VAL A 1 77 ? -8.852 -20.172 -5.547 1 98.88 77 VAL A O 1
ATOM 598 N N . THR A 1 78 ? -6.645 -20.375 -5.664 1 98.69 78 THR A N 1
ATOM 599 C CA . THR A 1 78 ? -6.648 -20.547 -7.113 1 98.69 78 THR A CA 1
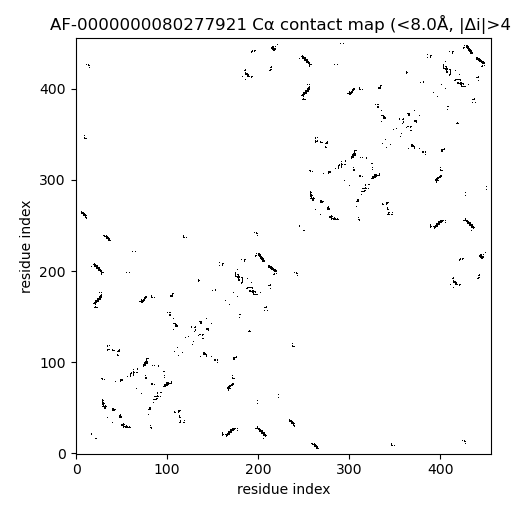ATOM 600 C C . THR A 1 78 ? -6.422 -22 -7.484 1 98.69 78 THR A C 1
ATOM 602 O O . THR A 1 78 ? -6.449 -22.891 -6.617 1 98.69 78 THR A O 1
ATOM 605 N N . THR A 1 79 ? -6.223 -22.266 -8.828 1 97.88 79 THR A N 1
ATOM 606 C CA . THR A 1 79 ? -6.055 -23.625 -9.305 1 97.88 79 THR A CA 1
ATOM 607 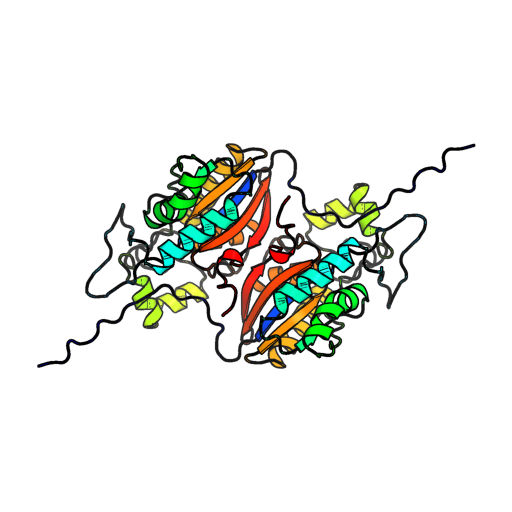C C . THR A 1 79 ? -4.648 -24.141 -9 1 97.88 79 THR A C 1
ATOM 609 O O . THR A 1 79 ? -4.383 -25.344 -9.109 1 97.88 79 THR A O 1
ATOM 612 N N . LEU A 1 80 ? -3.801 -23.281 -8.586 1 97.88 80 LEU A N 1
ATOM 613 C CA . LEU A 1 80 ? -2.41 -23.672 -8.383 1 97.88 80 LEU A CA 1
ATOM 614 C C . LEU A 1 80 ? -2.15 -24.016 -6.914 1 97.88 80 LEU A C 1
ATOM 616 O O . LEU A 1 80 ? -2.594 -23.281 -6.02 1 97.88 80 LEU A O 1
ATOM 620 N N . ARG A 1 81 ? -1.4 -24.984 -6.633 1 98 81 ARG A N 1
ATOM 621 C CA . ARG A 1 81 ? -1.321 -25.625 -5.324 1 98 81 ARG A CA 1
ATOM 622 C C . ARG A 1 81 ? -0.681 -24.703 -4.297 1 98 81 ARG A C 1
ATOM 624 O O . ARG A 1 81 ? -0.971 -24.797 -3.102 1 98 81 ARG A O 1
ATOM 631 N N . ARG A 1 82 ? 0.236 -23.875 -4.758 1 98.19 82 ARG A N 1
ATOM 632 C CA . ARG A 1 82 ? 0.941 -23.016 -3.807 1 98.19 82 ARG A CA 1
ATOM 633 C C . ARG A 1 82 ? -0.029 -22.094 -3.07 1 98.19 82 ARG A C 1
ATOM 635 O O . ARG A 1 82 ? 0.217 -21.719 -1.925 1 98.19 82 ARG A O 1
ATOM 642 N N . THR A 1 83 ? -1.189 -21.719 -3.707 1 98.75 83 THR A N 1
ATOM 643 C CA . THR A 1 83 ? -2.166 -20.875 -3.021 1 98.75 83 THR A CA 1
ATOM 644 C C . THR A 1 83 ? -2.92 -21.672 -1.964 1 98.75 83 THR A C 1
ATOM 646 O O . THR A 1 83 ? -3.117 -21.203 -0.843 1 98.75 83 THR A O 1
ATOM 649 N N . SER A 1 84 ? -3.32 -22.906 -2.256 1 98.81 84 SER A N 1
ATOM 650 C CA . SER A 1 84 ? -3.99 -23.75 -1.274 1 98.81 84 SER A CA 1
ATOM 651 C C . SER A 1 84 ? -3.049 -24.141 -0.136 1 98.81 84 SER A C 1
ATOM 653 O O . SER A 1 84 ? -3.457 -24.172 1.026 1 98.81 84 SER A O 1
ATOM 655 N N . GLN A 1 85 ? -1.833 -24.422 -0.502 1 98.88 85 GLN A N 1
ATOM 656 C CA . GLN A 1 85 ? -0.838 -24.75 0.515 1 98.88 85 GLN A CA 1
ATOM 657 C C . GLN A 1 85 ? -0.618 -23.578 1.465 1 98.88 85 GLN A C 1
ATOM 659 O O . GLN A 1 85 ? -0.481 -23.766 2.674 1 98.88 85 GLN A O 1
ATOM 664 N N . THR A 1 86 ? -0.585 -22.391 0.94 1 98.94 86 THR A N 1
ATOM 665 C CA . THR A 1 86 ? -0.396 -21.188 1.762 1 98.94 86 THR A CA 1
ATOM 666 C C . THR A 1 86 ? -1.629 -20.922 2.619 1 98.94 86 THR A C 1
ATOM 668 O O . THR A 1 86 ? -1.515 -20.438 3.744 1 98.94 86 THR A O 1
ATOM 671 N N . ALA A 1 87 ? -2.775 -21.266 2.17 1 98.94 87 ALA A N 1
ATOM 672 C CA . ALA A 1 87 ? -4.031 -21 2.867 1 98.94 87 ALA A CA 1
ATOM 673 C C . ALA A 1 87 ? -4.27 -22.031 3.973 1 98.94 87 ALA A C 1
ATOM 675 O O . ALA A 1 87 ? -5.066 -21.797 4.883 1 98.94 87 ALA A O 1
ATOM 676 N N . ALA A 1 88 ? -3.627 -23.141 3.887 1 98.88 88 ALA A N 1
ATOM 677 C CA . ALA A 1 88 ? -3.971 -24.328 4.656 1 98.88 88 ALA A CA 1
ATOM 678 C C . ALA A 1 88 ? -3.918 -24.047 6.156 1 98.88 88 ALA A C 1
ATOM 680 O O . ALA A 1 88 ? -4.848 -24.391 6.887 1 98.88 88 ALA A O 1
ATOM 681 N N . PRO A 1 89 ? -2.828 -23.406 6.68 1 98.81 89 PRO A N 1
ATOM 682 C CA . PRO A 1 89 ? -2.803 -23.156 8.125 1 98.81 89 PRO A CA 1
ATOM 683 C C . PRO A 1 89 ? -3.965 -22.297 8.594 1 98.81 89 PRO A C 1
ATOM 685 O O . PRO A 1 89 ? -4.551 -22.562 9.648 1 98.81 89 PRO A O 1
ATOM 688 N N . LEU A 1 90 ? -4.293 -21.266 7.848 1 98.81 90 LEU A N 1
ATOM 689 C CA . LEU A 1 90 ? -5.402 -20.406 8.227 1 98.81 90 LEU A CA 1
ATOM 690 C C . LEU A 1 90 ? -6.727 -21.156 8.172 1 98.81 90 LEU A C 1
ATOM 692 O O . LEU A 1 90 ? -7.566 -21.016 9.062 1 98.81 90 LEU A O 1
ATOM 696 N N . ALA A 1 91 ? -6.867 -21.891 7.086 1 98.81 91 ALA A N 1
ATOM 697 C CA . ALA A 1 91 ? -8.07 -22.688 6.934 1 98.81 91 ALA A CA 1
ATOM 698 C C . ALA A 1 91 ? -8.273 -23.609 8.141 1 98.81 91 ALA A C 1
ATOM 700 O O . ALA A 1 91 ? -9.383 -23.719 8.664 1 98.81 91 ALA A O 1
ATOM 701 N N . ALA A 1 92 ? -7.27 -24.25 8.516 1 98.62 92 ALA A N 1
ATOM 702 C CA . ALA A 1 92 ? -7.324 -25.156 9.656 1 98.62 92 ALA A CA 1
ATOM 703 C C . ALA A 1 92 ? -7.691 -24.406 10.938 1 98.62 92 ALA A C 1
ATOM 705 O O . ALA A 1 92 ? -8.539 -24.875 11.703 1 98.62 92 ALA A O 1
ATOM 706 N N . LYS A 1 93 ? -7.109 -23.312 11.172 1 98 93 LYS A N 1
ATOM 707 C CA . LYS A 1 93 ? -7.348 -22.516 12.375 1 98 93 LYS A CA 1
ATOM 708 C C . LYS A 1 93 ? -8.797 -22.031 12.438 1 98 93 LYS A C 1
ATOM 710 O O . LYS A 1 93 ? -9.391 -21.969 13.516 1 98 93 LYS A O 1
ATOM 715 N N . LEU A 1 94 ? -9.32 -21.672 11.32 1 98.06 94 LEU A N 1
ATOM 716 C CA . LEU A 1 94 ? -10.648 -21.078 11.289 1 98.06 94 LEU A CA 1
ATOM 717 C C . LEU A 1 94 ? -11.719 -22.141 11.078 1 98.06 94 LEU A C 1
ATOM 719 O O . LEU A 1 94 ? -12.914 -21.859 11.227 1 98.06 94 LEU A O 1
ATOM 723 N N . GLY A 1 95 ? -11.281 -23.312 10.711 1 98.12 95 GLY A N 1
ATOM 724 C CA . GLY A 1 95 ? -12.234 -24.359 10.375 1 98.12 95 GLY A CA 1
ATOM 725 C C . GLY A 1 95 ? -13.008 -24.078 9.094 1 98.12 95 GLY A C 1
ATOM 726 O O . GLY A 1 95 ? -14.188 -24.406 9 1 98.12 95 GLY A O 1
ATOM 727 N N . LEU A 1 96 ? -12.406 -23.375 8.188 1 98.38 96 LEU A N 1
ATOM 728 C CA . LEU A 1 96 ? -13.031 -23.031 6.914 1 98.38 96 LEU A CA 1
ATOM 729 C C . LEU A 1 96 ? -12.422 -23.859 5.781 1 98.38 96 LEU A C 1
ATOM 731 O O . LEU A 1 96 ? -11.227 -24.156 5.801 1 98.38 96 LEU A O 1
ATOM 735 N N . LYS A 1 97 ? -13.227 -24.188 4.828 1 98.5 97 LYS A N 1
ATOM 736 C CA . LYS A 1 97 ? -12.742 -24.797 3.592 1 98.5 97 LYS A CA 1
ATOM 737 C C . LYS A 1 97 ? -12.547 -23.75 2.498 1 98.5 97 LYS A C 1
ATOM 739 O O . LYS A 1 97 ? -13.492 -23.062 2.121 1 98.5 97 LYS A O 1
ATOM 744 N N . PRO A 1 98 ? -11.383 -23.672 1.997 1 98.75 98 PRO A N 1
ATOM 745 C CA . PRO A 1 98 ? -11.172 -22.703 0.924 1 98.75 98 PRO A CA 1
ATOM 746 C C . PRO A 1 98 ? -11.977 -23.016 -0.332 1 98.75 98 PRO A C 1
ATOM 748 O O . PRO A 1 98 ? -12.125 -24.188 -0.694 1 98.75 98 PRO A O 1
ATOM 751 N N . GLU A 1 99 ? -12.516 -22 -0.922 1 98.81 99 GLU A N 1
ATOM 752 C CA . GLU A 1 99 ? -13.227 -22.125 -2.193 1 98.81 99 GLU A CA 1
ATOM 753 C C . GLU A 1 99 ? -12.312 -21.781 -3.367 1 98.81 99 GLU A C 1
ATOM 755 O O . GLU A 1 99 ? -11.406 -20.953 -3.238 1 98.81 99 GLU A O 1
ATOM 760 N N . LEU A 1 100 ? -12.617 -22.438 -4.461 1 98.62 100 LEU A N 1
ATOM 761 C CA . LEU A 1 100 ? -11.805 -22.234 -5.652 1 98.62 100 LEU A CA 1
ATOM 762 C C . LEU A 1 100 ? -12.266 -21 -6.426 1 98.62 100 LEU A C 1
ATOM 764 O O . LEU A 1 100 ? -13.453 -20.859 -6.734 1 98.62 100 LEU A O 1
ATOM 768 N N . GLU A 1 101 ? -11.383 -20.062 -6.684 1 98.75 101 GLU A N 1
ATOM 769 C CA . GLU A 1 101 ? -11.57 -18.969 -7.637 1 98.75 101 GLU A CA 1
ATOM 770 C C . GLU A 1 101 ? -10.516 -19.031 -8.742 1 98.75 101 GLU A C 1
ATOM 772 O O . GLU A 1 101 ? -9.484 -18.359 -8.648 1 98.75 101 GLU A O 1
ATOM 777 N N . ALA A 1 102 ? -10.797 -19.656 -9.805 1 98.44 102 ALA A N 1
ATOM 778 C CA . ALA A 1 102 ? -9.828 -19.969 -10.852 1 98.44 102 ALA A CA 1
ATOM 779 C C . ALA A 1 102 ? -9.398 -18.703 -11.586 1 98.44 102 ALA A C 1
ATOM 781 O O . ALA A 1 102 ? -8.266 -18.625 -12.078 1 98.44 102 ALA A O 1
ATOM 782 N N . ASP A 1 103 ? -10.234 -17.734 -11.672 1 98.62 103 ASP A N 1
ATOM 783 C CA . ASP A 1 103 ? -9.969 -16.531 -12.461 1 98.62 103 ASP A CA 1
ATOM 784 C C . ASP A 1 103 ? -8.922 -15.648 -11.781 1 98.62 103 ASP A C 1
ATOM 786 O O . ASP A 1 103 ? -8.43 -14.688 -12.375 1 98.62 103 ASP A O 1
ATOM 790 N N . LEU A 1 104 ? -8.516 -15.992 -10.57 1 98.75 104 LEU A N 1
ATOM 791 C CA . LEU A 1 104 ? -7.465 -15.234 -9.891 1 98.75 104 LEU A CA 1
ATOM 792 C C . LEU A 1 104 ? -6.148 -16 -9.906 1 98.75 104 LEU A C 1
ATOM 794 O O . LEU A 1 104 ? -5.25 -15.719 -9.109 1 98.75 104 LEU A O 1
ATOM 798 N N . ARG A 1 105 ? -6.043 -16.938 -10.773 1 98.19 105 ARG A N 1
ATOM 799 C CA . ARG A 1 105 ? -4.77 -17.609 -11.023 1 98.19 105 ARG A CA 1
ATOM 800 C C . ARG A 1 105 ? -3.752 -16.641 -11.633 1 98.19 105 ARG A C 1
ATOM 802 O O . ARG A 1 105 ? -4.125 -15.594 -12.172 1 98.19 105 ARG A O 1
ATOM 809 N N . GLU A 1 106 ? -2.5 -17.031 -11.57 1 98 106 GLU A N 1
ATOM 810 C CA . GLU A 1 106 ? -1.432 -16.203 -12.109 1 98 106 GLU A CA 1
ATOM 811 C C . GLU A 1 106 ? -1.567 -16.047 -13.625 1 98 106 GLU A C 1
ATOM 813 O O . GLU A 1 106 ? -2.209 -16.875 -14.281 1 98 106 GLU A O 1
ATOM 818 N N . ILE A 1 107 ? -0.955 -14.984 -14.164 1 97.69 107 ILE A N 1
ATOM 819 C CA . ILE A 1 107 ? -0.885 -14.766 -15.602 1 97.69 107 ILE A CA 1
ATOM 820 C C . ILE A 1 107 ? -0.251 -15.977 -16.281 1 97.69 107 ILE A C 1
ATOM 822 O O . ILE A 1 107 ? 0.696 -16.562 -15.75 1 97.69 107 ILE A O 1
ATOM 826 N N . HIS A 1 108 ? -0.894 -16.406 -17.328 1 97.69 108 HIS A N 1
ATOM 827 C CA . HIS A 1 108 ? -0.278 -17.453 -18.141 1 97.69 108 HIS A CA 1
ATOM 828 C C . HIS A 1 108 ? 0.913 -16.922 -18.922 1 97.69 108 HIS A C 1
ATOM 830 O O . HIS A 1 108 ? 0.761 -16 -19.75 1 97.69 108 HIS A O 1
ATOM 836 N N . LEU A 1 109 ? 2.055 -17.484 -18.75 1 96.88 109 LEU A N 1
ATOM 837 C CA . LEU A 1 109 ? 3.293 -16.922 -19.266 1 96.88 109 LEU A CA 1
ATOM 838 C C . LEU A 1 109 ? 3.664 -17.547 -20.609 1 96.88 109 LEU A C 1
ATOM 840 O O . LEU A 1 109 ? 4.77 -17.344 -21.109 1 96.88 109 LEU A O 1
ATOM 844 N N . GLY A 1 110 ? 2.729 -18.406 -21.125 1 96.62 110 GLY A N 1
ATOM 845 C CA . GLY A 1 110 ? 2.945 -18.984 -22.438 1 96.62 110 GLY A CA 1
ATOM 846 C C . GLY A 1 110 ? 4.227 -19.797 -22.516 1 96.62 110 GLY A C 1
ATOM 847 O O . GLY A 1 110 ? 4.473 -20.672 -21.688 1 96.62 110 GLY A O 1
ATOM 848 N N . ASP A 1 111 ? 5.129 -19.438 -23.453 1 95.81 111 ASP A N 1
ATOM 849 C CA . ASP A 1 111 ? 6.34 -20.203 -23.75 1 95.81 111 ASP A CA 1
ATOM 850 C C . ASP A 1 111 ? 7.316 -20.141 -22.578 1 95.81 111 ASP A C 1
ATOM 852 O O . ASP A 1 111 ? 8.281 -20.906 -22.531 1 95.81 111 ASP A O 1
ATOM 856 N N . TRP A 1 112 ? 7.07 -19.234 -21.641 1 95 112 TRP A N 1
ATOM 857 C CA . TRP A 1 112 ? 8.016 -19.062 -20.531 1 95 112 TRP A CA 1
ATOM 858 C C . TRP A 1 112 ? 7.555 -19.828 -19.297 1 95 112 TRP A C 1
ATOM 860 O O . TRP A 1 112 ? 8.219 -19.781 -18.25 1 95 112 TRP A O 1
ATOM 870 N N . GLU A 1 113 ? 6.414 -20.531 -19.406 1 94.44 113 GLU A N 1
ATOM 871 C CA . GLU A 1 113 ? 6.004 -21.391 -18.297 1 94.44 113 GLU A CA 1
ATOM 872 C C . GLU A 1 113 ? 7.078 -22.422 -17.969 1 94.44 113 GLU A C 1
ATOM 874 O O . GLU A 1 113 ? 8.039 -22.594 -18.734 1 94.44 113 GLU A O 1
ATOM 879 N N . GLY A 1 114 ? 6.992 -23.047 -16.812 1 91.62 114 GLY A N 1
ATOM 880 C CA . GLY A 1 114 ? 7.902 -24.125 -16.469 1 91.62 114 GLY A CA 1
ATOM 881 C C . GLY A 1 114 ? 9.188 -23.625 -15.828 1 91.62 114 GLY A C 1
ATOM 882 O O . GLY A 1 114 ? 10.195 -24.344 -15.828 1 91.62 114 GLY A O 1
ATOM 883 N N . GLY A 1 115 ? 9.094 -22.359 -15.422 1 90.5 115 GLY A N 1
ATOM 884 C CA . GLY A 1 115 ? 10.25 -21.812 -14.727 1 90.5 115 GLY A CA 1
ATOM 885 C C . GLY A 1 115 ? 11.141 -20.969 -15.602 1 90.5 115 GLY A C 1
ATOM 886 O O . GLY A 1 115 ? 12.07 -20.312 -15.117 1 90.5 115 GLY A O 1
ATOM 887 N N . LEU A 1 116 ? 10.883 -20.859 -16.844 1 91.81 116 LEU A N 1
ATOM 888 C CA . LEU A 1 116 ? 11.742 -20.141 -17.781 1 91.81 116 LEU A CA 1
ATOM 889 C C . LEU A 1 116 ? 11.727 -18.641 -17.516 1 91.81 116 LEU A C 1
ATOM 891 O O . LEU A 1 116 ? 12.727 -17.953 -17.719 1 91.81 116 LEU A O 1
ATOM 895 N N . PHE A 1 117 ? 10.602 -18.141 -17.062 1 93.38 117 PHE A N 1
ATOM 896 C CA . PHE A 1 117 ? 10.531 -16.719 -16.734 1 93.38 117 PHE A CA 1
ATOM 897 C C . PHE A 1 117 ? 11.617 -16.344 -15.734 1 93.38 117 PHE A C 1
ATOM 899 O O . PHE A 1 117 ? 12.305 -15.336 -15.898 1 93.38 117 PHE A O 1
ATOM 906 N N . ARG A 1 118 ? 11.719 -17.156 -14.719 1 93.38 118 ARG A N 1
ATOM 907 C CA . ARG A 1 118 ? 12.727 -16.875 -13.695 1 93.38 118 ARG A CA 1
ATOM 908 C C . ARG A 1 118 ? 14.133 -16.953 -14.273 1 93.38 118 ARG A C 1
ATOM 910 O O . ARG A 1 118 ? 14.977 -16.094 -13.984 1 93.38 118 ARG A O 1
ATOM 917 N N . ARG A 1 119 ? 14.367 -17.938 -15.008 1 92.06 119 ARG A N 1
ATOM 918 C CA . ARG A 1 119 ? 15.672 -18.109 -15.641 1 92.06 119 ARG A CA 1
ATOM 919 C C . ARG A 1 119 ? 15.984 -16.938 -16.562 1 92.06 119 ARG A C 1
ATOM 921 O O . ARG A 1 119 ? 17.062 -16.344 -16.469 1 92.06 119 ARG A O 1
ATOM 928 N N . TYR A 1 120 ? 15.047 -16.594 -17.391 1 94 120 TYR A N 1
ATOM 929 C CA . TYR A 1 120 ? 15.266 -15.555 -18.391 1 94 120 TYR A CA 1
ATOM 930 C C . TYR A 1 120 ? 15.414 -14.188 -17.719 1 94 120 TYR A C 1
ATOM 932 O O . TYR A 1 120 ? 16.172 -13.336 -18.203 1 94 120 TYR A O 1
ATOM 940 N N . THR A 1 121 ? 14.727 -13.969 -16.625 1 92.75 121 THR A N 1
ATOM 941 C CA . THR A 1 121 ? 14.914 -12.75 -15.852 1 92.75 121 THR A CA 1
ATOM 942 C C . THR A 1 121 ? 16.328 -12.672 -15.289 1 92.75 121 THR A C 1
ATOM 944 O O . THR A 1 121 ? 17 -11.648 -15.414 1 92.75 121 THR A O 1
ATOM 947 N N . HIS A 1 122 ? 16.719 -13.758 -14.734 1 90.69 122 HIS A N 1
ATOM 948 C CA . HIS A 1 122 ? 18.047 -13.828 -14.148 1 90.69 122 HIS A CA 1
ATOM 949 C C . HIS A 1 122 ? 19.141 -13.602 -15.203 1 90.69 122 HIS A C 1
ATOM 951 O O . HIS A 1 122 ? 20.141 -12.945 -14.93 1 90.69 122 HIS A O 1
ATOM 957 N N . GLU A 1 123 ? 18.906 -14.086 -16.359 1 91.94 123 GLU A N 1
ATOM 958 C CA . GLU A 1 123 ? 19.906 -14.039 -17.422 1 91.94 123 GLU A CA 1
ATOM 959 C C . GLU A 1 123 ? 19.844 -12.719 -18.188 1 91.94 123 GLU A C 1
ATOM 961 O O . GLU A 1 123 ? 20.688 -12.438 -19.031 1 91.94 123 GLU A O 1
ATOM 966 N N . GLY A 1 124 ? 18.828 -11.984 -17.953 1 92.94 124 GLY A N 1
ATOM 967 C CA . GLY A 1 124 ? 18.703 -10.703 -18.625 1 92.94 124 GLY A CA 1
ATOM 968 C C . GLY A 1 124 ? 18.234 -10.836 -20.062 1 92.94 124 GLY A C 1
ATOM 969 O O . GLY A 1 124 ? 18.781 -10.18 -20.969 1 92.94 124 GLY A O 1
ATOM 970 N N . HIS A 1 125 ? 17.359 -11.758 -20.281 1 95 125 HIS A N 1
ATOM 971 C CA . HIS A 1 125 ? 16.766 -11.93 -21.609 1 95 125 HIS A CA 1
ATOM 972 C C . HIS A 1 125 ? 16.156 -10.625 -22.109 1 95 125 HIS A C 1
ATOM 974 O O . HIS A 1 125 ? 15.469 -9.93 -21.359 1 95 125 HIS A O 1
ATOM 980 N N . PRO A 1 126 ? 16.234 -10.234 -23.359 1 96.25 126 PRO A N 1
ATOM 981 C CA . PRO A 1 126 ? 15.773 -8.953 -23.891 1 96.25 126 PRO A CA 1
ATOM 982 C C . PRO A 1 126 ? 14.273 -8.758 -23.734 1 96.25 126 PRO A C 1
ATOM 984 O O . PRO A 1 126 ? 13.805 -7.625 -23.594 1 96.25 126 PRO A O 1
ATOM 987 N N . ILE A 1 127 ? 13.539 -9.789 -23.812 1 96.56 127 ILE A N 1
ATOM 988 C CA . ILE A 1 127 ? 12.086 -9.703 -23.688 1 96.56 127 ILE A CA 1
ATOM 989 C C . ILE A 1 127 ? 11.719 -9.219 -22.281 1 96.56 127 ILE A C 1
ATOM 991 O O . ILE A 1 127 ? 10.695 -8.555 -22.109 1 96.56 127 ILE A O 1
ATOM 995 N N . VAL A 1 128 ? 12.5 -9.516 -21.312 1 95.31 128 VAL A N 1
ATOM 996 C CA . VAL A 1 128 ? 12.242 -9.047 -19.953 1 95.31 128 VAL A CA 1
ATOM 997 C C . VAL A 1 128 ? 12.297 -7.523 -19.906 1 95.31 128 VAL A C 1
ATOM 999 O O . VAL A 1 128 ? 11.445 -6.883 -19.281 1 95.31 128 VAL A O 1
ATOM 1002 N N . GLU A 1 129 ? 13.289 -7.004 -20.516 1 94.06 129 GLU A N 1
ATOM 1003 C CA . GLU A 1 129 ? 13.375 -5.551 -20.594 1 94.06 129 GLU A CA 1
ATOM 1004 C C . GLU A 1 129 ? 12.148 -4.961 -21.281 1 94.06 129 GLU A C 1
ATOM 1006 O O . GLU A 1 129 ? 11.625 -3.93 -20.859 1 94.06 129 GLU A O 1
ATOM 1011 N N . LYS A 1 130 ? 11.797 -5.605 -22.375 1 96.19 130 LYS A N 1
ATOM 1012 C CA . LYS A 1 130 ? 10.625 -5.172 -23.125 1 96.19 130 LYS A CA 1
ATOM 1013 C C . LYS A 1 130 ? 9.367 -5.219 -22.266 1 96.19 130 LYS A C 1
ATOM 1015 O O . LYS A 1 130 ? 8.531 -4.312 -22.328 1 96.19 130 LYS A O 1
ATOM 1020 N N . LEU A 1 131 ? 9.227 -6.238 -21.453 1 94.56 131 LEU A N 1
ATOM 1021 C CA . LEU A 1 131 ? 8.125 -6.402 -20.5 1 94.56 131 LEU A CA 1
ATOM 1022 C C . LEU A 1 131 ? 8.008 -5.184 -19.594 1 94.56 131 LEU A C 1
ATOM 1024 O O . LEU A 1 131 ? 6.926 -4.613 -19.453 1 94.56 131 LEU A O 1
ATOM 1028 N N . TRP A 1 132 ? 9.078 -4.82 -19.062 1 91.69 132 TRP A N 1
ATOM 1029 C CA . TRP A 1 132 ? 9.094 -3.725 -18.109 1 91.69 132 TRP A CA 1
ATOM 1030 C C . TRP A 1 132 ? 8.859 -2.387 -18.797 1 91.69 132 TRP A C 1
ATOM 1032 O O . TRP A 1 132 ? 8.133 -1.532 -18.281 1 91.69 132 TRP A O 1
ATOM 1042 N N . ARG A 1 133 ? 9.453 -2.209 -19.906 1 93.56 133 ARG A N 1
ATOM 1043 C CA . ARG A 1 133 ? 9.328 -0.962 -20.656 1 93.56 133 ARG A CA 1
ATOM 1044 C C . ARG A 1 133 ? 7.891 -0.746 -21.125 1 93.56 133 ARG A C 1
ATOM 1046 O O . ARG A 1 133 ? 7.363 0.365 -21.031 1 93.56 133 ARG A O 1
ATOM 1053 N N . GLU A 1 134 ? 7.344 -1.805 -21.578 1 96.19 134 GLU A N 1
ATOM 1054 C CA . GLU A 1 134 ? 6.016 -1.681 -22.172 1 96.19 134 GLU A CA 1
ATOM 1055 C C . GLU A 1 134 ? 4.922 -1.989 -21.156 1 96.19 134 GLU A C 1
ATOM 1057 O O . GLU A 1 134 ? 3.74 -1.754 -21.422 1 96.19 134 GLU A O 1
ATOM 1062 N N . GLN A 1 135 ? 5.309 -2.547 -20.031 1 95.56 135 GLN A N 1
ATOM 1063 C CA . GLN A 1 135 ? 4.402 -2.824 -18.922 1 95.56 135 GLN A CA 1
ATOM 1064 C C . GLN A 1 135 ? 3.268 -3.748 -19.359 1 95.56 135 GLN A C 1
ATOM 1066 O O . GLN A 1 135 ? 2.1 -3.484 -19.062 1 95.56 135 GLN A O 1
ATOM 1071 N N . ARG A 1 136 ? 3.627 -4.781 -20.062 1 96.44 136 ARG A N 1
ATOM 1072 C CA . ARG A 1 136 ? 2.668 -5.777 -20.516 1 96.44 136 ARG A CA 1
ATOM 1073 C C . ARG A 1 136 ? 3.291 -7.172 -20.531 1 96.44 136 ARG A C 1
ATOM 1075 O O . ARG A 1 136 ? 4.43 -7.34 -20.969 1 96.44 136 ARG A O 1
ATOM 1082 N N . TRP A 1 137 ? 2.547 -8.133 -20.141 1 96.88 137 TRP A N 1
ATOM 1083 C CA . TRP A 1 137 ? 3.018 -9.516 -20.031 1 96.88 137 TRP A CA 1
ATOM 1084 C C . TRP A 1 137 ? 3.002 -10.195 -21.391 1 96.88 137 TRP A C 1
ATOM 1086 O O . TRP A 1 137 ? 3.809 -11.094 -21.656 1 96.88 137 TRP A O 1
ATOM 1096 N N . ASP A 1 138 ? 2.092 -9.844 -22.234 1 97.5 138 ASP A N 1
ATOM 1097 C CA . ASP A 1 138 ? 1.83 -10.617 -23.438 1 97.5 138 ASP A CA 1
ATOM 1098 C C . ASP A 1 138 ? 2.85 -10.297 -24.531 1 97.5 138 ASP A C 1
ATOM 1100 O O . ASP A 1 138 ? 2.66 -10.664 -25.688 1 97.5 138 ASP A O 1
ATOM 1104 N N . VAL A 1 139 ? 3.93 -9.555 -24.219 1 97.56 139 VAL A N 1
ATOM 1105 C CA . VAL A 1 139 ? 5.098 -9.508 -25.094 1 97.56 139 VAL A CA 1
ATOM 1106 C C . VAL A 1 139 ? 5.824 -10.852 -25.062 1 97.56 139 VAL A C 1
ATOM 1108 O O . VAL A 1 139 ? 6.633 -11.148 -25.953 1 97.56 139 VAL A O 1
ATOM 1111 N N . ILE A 1 140 ? 5.609 -11.609 -23.984 1 97.75 140 ILE A N 1
ATOM 1112 C CA . ILE A 1 140 ? 6.105 -12.984 -23.922 1 97.75 140 ILE A CA 1
ATOM 1113 C C . ILE A 1 140 ? 5.352 -13.852 -24.922 1 97.75 140 ILE A C 1
ATOM 1115 O O . ILE A 1 140 ? 4.117 -13.867 -24.938 1 97.75 140 ILE A O 1
ATOM 1119 N N . PRO A 1 141 ? 6.094 -14.602 -25.719 1 97.44 141 PRO A N 1
ATOM 1120 C CA . PRO A 1 141 ? 5.406 -15.43 -26.703 1 97.44 141 PRO A CA 1
ATOM 1121 C C . PRO A 1 141 ? 4.453 -16.438 -26.078 1 97.44 141 PRO A C 1
ATOM 1123 O O . PRO A 1 141 ? 4.836 -17.156 -25.156 1 97.44 141 PRO A O 1
ATOM 1126 N N . GLY A 1 142 ? 3.162 -16.406 -26.531 1 97.56 142 GLY A N 1
ATOM 1127 C CA . GLY A 1 142 ? 2.174 -17.375 -26.094 1 97.56 142 GLY A CA 1
ATOM 1128 C C . GLY A 1 142 ? 1.512 -17 -24.781 1 97.56 142 GLY A C 1
ATOM 1129 O O . GLY A 1 142 ? 0.635 -17.719 -24.297 1 97.56 142 GLY A O 1
ATOM 1130 N N . ALA A 1 143 ? 1.931 -15.875 -24.219 1 98 143 ALA A N 1
ATOM 1131 C CA . ALA A 1 143 ? 1.354 -15.445 -22.953 1 98 143 ALA A CA 1
ATOM 1132 C C . ALA A 1 143 ? -0.099 -15.016 -23.125 1 98 143 ALA A C 1
ATOM 1134 O O . ALA A 1 143 ? -0.512 -14.641 -24.219 1 98 143 ALA A O 1
ATOM 1135 N N . GLU A 1 144 ? -0.771 -15.141 -22.016 1 97.75 144 GLU A N 1
ATOM 1136 C CA . GLU A 1 144 ? -2.146 -14.648 -21.984 1 97.75 144 GLU A CA 1
ATOM 1137 C C . GLU A 1 144 ? -2.217 -13.18 -22.375 1 97.75 144 GLU A C 1
ATOM 1139 O O . GLU A 1 144 ? -1.416 -12.367 -21.906 1 97.75 144 GLU A O 1
ATOM 1144 N N . PRO A 1 145 ? -3.201 -12.82 -23.281 1 98.19 145 PRO A N 1
ATOM 1145 C CA . PRO A 1 145 ? -3.361 -11.406 -23.609 1 98.19 145 PRO A CA 1
ATOM 1146 C C . PRO A 1 145 ? -3.699 -10.547 -22.391 1 98.19 145 PRO A C 1
ATOM 1148 O O . PRO A 1 145 ? -4.461 -10.977 -21.531 1 98.19 145 PRO A O 1
ATOM 1151 N N . MET A 1 146 ? -3.176 -9.344 -22.406 1 97.56 146 MET A N 1
ATOM 1152 C CA . MET A 1 146 ? -3.369 -8.445 -21.281 1 97.56 146 MET A CA 1
ATOM 1153 C C . MET A 1 146 ? -4.852 -8.188 -21.031 1 97.56 146 MET A C 1
ATOM 1155 O O . MET A 1 146 ? -5.301 -8.125 -19.891 1 97.56 146 MET A O 1
ATOM 1159 N N . GLU A 1 147 ? -5.57 -8 -22.062 1 97.75 147 GLU A N 1
ATOM 1160 C CA . GLU A 1 147 ? -7 -7.719 -21.938 1 97.75 147 GLU A CA 1
ATOM 1161 C C . GLU A 1 147 ? -7.734 -8.867 -21.266 1 97.75 147 GLU A C 1
ATOM 1163 O O . GLU A 1 147 ? -8.625 -8.641 -20.438 1 97.75 147 GLU A O 1
ATOM 1168 N N . ASP A 1 148 ? -7.41 -10.078 -21.609 1 98.56 148 ASP A N 1
ATOM 1169 C CA . ASP A 1 148 ? -8.008 -11.258 -20.984 1 98.56 148 ASP A CA 1
ATOM 1170 C C . ASP A 1 148 ? -7.629 -11.344 -19.516 1 98.56 148 ASP A C 1
ATOM 1172 O O . ASP A 1 148 ? -8.492 -11.57 -18.656 1 98.56 148 ASP A O 1
ATOM 1176 N N . PHE A 1 149 ? -6.359 -11.148 -19.266 1 98.44 149 PHE A N 1
ATOM 1177 C CA . PHE A 1 149 ? -5.852 -11.188 -17.891 1 98.44 149 PHE A CA 1
ATOM 1178 C C . PHE A 1 149 ? -6.535 -10.133 -17.031 1 98.44 149 PHE A C 1
ATOM 1180 O O . PHE A 1 149 ? -7.082 -10.445 -15.969 1 98.44 149 PHE A O 1
ATOM 1187 N N . SER A 1 150 ? -6.504 -8.883 -17.5 1 98.38 150 SER A N 1
ATOM 1188 C CA . SER A 1 150 ? -7.117 -7.777 -16.781 1 98.38 150 SER A CA 1
ATOM 1189 C C . SER A 1 150 ? -8.617 -7.988 -16.609 1 98.38 150 SER A C 1
ATOM 1191 O O . SER A 1 150 ? -9.172 -7.742 -15.531 1 98.38 150 SER A O 1
ATOM 1193 N N . GLY A 1 151 ? -9.219 -8.453 -17.641 1 98.69 151 GLY A N 1
ATOM 1194 C CA . GLY A 1 151 ? -10.656 -8.656 -17.625 1 98.69 151 GLY A CA 1
ATOM 1195 C C . GLY A 1 151 ? -11.102 -9.711 -16.625 1 98.69 151 GLY A C 1
ATOM 1196 O O . GLY A 1 151 ? -12.062 -9.508 -15.883 1 98.69 151 GLY A O 1
ATOM 1197 N N . ARG A 1 152 ? -10.445 -10.852 -16.609 1 98.56 152 ARG A N 1
ATOM 1198 C CA . ARG A 1 152 ? -10.883 -11.906 -15.703 1 98.56 152 ARG A CA 1
ATOM 1199 C C . ARG A 1 152 ? -10.633 -11.523 -14.25 1 98.56 152 ARG A C 1
ATOM 1201 O O . ARG A 1 152 ? -11.406 -11.906 -13.367 1 98.56 152 ARG A O 1
ATOM 1208 N N . ILE A 1 153 ? -9.57 -10.805 -14 1 98.69 153 ILE A N 1
ATOM 1209 C CA . ILE A 1 153 ? -9.297 -10.352 -12.641 1 98.69 153 ILE A CA 1
ATOM 1210 C C . ILE A 1 153 ? -10.383 -9.383 -12.188 1 98.69 153 ILE A C 1
ATOM 1212 O O . ILE A 1 153 ? -10.914 -9.516 -11.086 1 98.69 153 ILE A O 1
ATOM 1216 N N . LYS A 1 154 ? -10.703 -8.445 -13.031 1 98.69 154 LYS A N 1
ATOM 1217 C CA . LYS A 1 154 ? -11.758 -7.488 -12.703 1 98.69 154 LYS A CA 1
ATOM 1218 C C . LYS A 1 154 ? -13.078 -8.203 -12.422 1 98.69 154 LYS A C 1
ATOM 1220 O O . LYS A 1 154 ? -13.75 -7.914 -11.43 1 98.69 154 LYS A O 1
ATOM 1225 N N . ALA A 1 155 ? -13.414 -9.125 -13.258 1 98.75 155 ALA A N 1
ATOM 1226 C CA . ALA A 1 155 ? -14.664 -9.867 -13.109 1 98.75 155 ALA A CA 1
ATOM 1227 C C . ALA A 1 155 ? -14.664 -10.695 -11.828 1 98.75 155 ALA A C 1
ATOM 1229 O O . ALA A 1 155 ? -15.672 -10.734 -11.109 1 98.75 155 ALA A O 1
ATOM 1230 N N . ALA A 1 156 ? -13.594 -11.32 -11.547 1 98.88 156 ALA A N 1
ATOM 1231 C CA . ALA A 1 156 ? -13.492 -12.172 -10.367 1 98.88 156 ALA A CA 1
ATOM 1232 C C . ALA A 1 156 ? -13.625 -11.359 -9.086 1 98.88 156 ALA A C 1
ATOM 1234 O O . ALA A 1 156 ? -14.375 -11.734 -8.18 1 98.88 156 ALA A O 1
ATOM 1235 N N . ILE A 1 157 ? -12.906 -10.234 -9 1 98.88 157 ILE A N 1
ATOM 1236 C CA . ILE A 1 157 ? -12.992 -9.375 -7.832 1 98.88 157 ILE A CA 1
ATOM 1237 C C . ILE A 1 157 ? -14.43 -8.883 -7.66 1 98.88 157 ILE A C 1
ATOM 1239 O O . ILE A 1 157 ? -14.961 -8.867 -6.543 1 98.88 157 ILE A O 1
ATOM 1243 N N . GLY A 1 158 ? -15 -8.469 -8.758 1 98.62 158 GLY A N 1
ATOM 1244 C CA . GLY A 1 158 ? -16.391 -8.055 -8.703 1 98.62 158 GLY A CA 1
ATOM 1245 C C . GLY A 1 158 ? -17.328 -9.141 -8.195 1 98.62 158 GLY A C 1
ATOM 1246 O O . GLY A 1 158 ? -18.188 -8.883 -7.355 1 98.62 158 GLY A O 1
ATOM 1247 N N . ARG A 1 159 ? -17.156 -10.359 -8.734 1 98.31 159 ARG A N 1
ATOM 1248 C CA . ARG A 1 159 ? -17.969 -11.492 -8.32 1 98.31 159 ARG A CA 1
ATOM 1249 C C . ARG A 1 159 ? -17.781 -11.789 -6.836 1 98.31 159 ARG A C 1
ATOM 1251 O O . ARG A 1 159 ? -18.766 -12.016 -6.117 1 98.31 159 ARG A O 1
ATOM 1258 N N . LEU A 1 160 ? -16.562 -11.805 -6.371 1 98.75 160 LEU A N 1
ATOM 1259 C CA . LEU A 1 160 ? -16.281 -12.078 -4.969 1 98.75 160 LEU A CA 1
ATOM 1260 C C . LEU A 1 160 ? -16.891 -11.008 -4.066 1 98.75 160 LEU A C 1
ATOM 1262 O O . LEU A 1 160 ? -17.469 -11.328 -3.023 1 98.75 160 LEU A O 1
ATOM 1266 N N . ALA A 1 161 ? -16.75 -9.766 -4.465 1 98.75 161 ALA A N 1
ATOM 1267 C CA . ALA A 1 161 ? -17.312 -8.68 -3.678 1 98.75 161 ALA A CA 1
ATOM 1268 C C . ALA A 1 161 ? -18.828 -8.789 -3.586 1 98.75 161 ALA A C 1
ATOM 1270 O O . ALA A 1 161 ? -19.406 -8.633 -2.506 1 98.75 161 ALA A O 1
ATOM 1271 N N . ALA A 1 162 ? -19.469 -9.078 -4.695 1 98.19 162 ALA A N 1
ATOM 1272 C CA . ALA A 1 162 ? -20.922 -9.195 -4.742 1 98.19 162 ALA A CA 1
ATOM 1273 C C . ALA A 1 162 ? -21.406 -10.352 -3.865 1 98.19 162 ALA A C 1
ATOM 1275 O O . ALA A 1 162 ? -22.484 -10.281 -3.275 1 98.19 162 ALA A O 1
ATOM 1276 N N . ALA A 1 163 ? -20.641 -11.344 -3.727 1 98.38 163 ALA A N 1
ATOM 1277 C CA . ALA A 1 163 ? -21.016 -12.547 -2.99 1 98.38 163 ALA A CA 1
ATOM 1278 C C . ALA A 1 163 ? -20.766 -12.375 -1.495 1 98.38 163 ALA A C 1
ATOM 1280 O O . ALA A 1 163 ? -21.234 -13.18 -0.685 1 98.38 163 ALA A O 1
ATOM 1281 N N . ASN A 1 164 ? -20.078 -11.344 -1.063 1 98.5 164 ASN A N 1
ATOM 1282 C CA . ASN A 1 164 ? -19.656 -11.227 0.328 1 98.5 164 ASN A CA 1
ATOM 1283 C C . ASN A 1 164 ? -19.891 -9.82 0.873 1 98.5 164 ASN A C 1
ATOM 1285 O O . ASN A 1 164 ? -18.984 -9.211 1.445 1 98.5 164 ASN A O 1
ATOM 1289 N N . PRO A 1 165 ? -21.047 -9.242 0.742 1 98.25 165 PRO A N 1
ATOM 1290 C CA . PRO A 1 165 ? -21.328 -7.91 1.284 1 98.25 165 PRO A CA 1
ATOM 1291 C C . PRO A 1 165 ? -21.125 -7.836 2.797 1 98.25 165 PRO A C 1
ATOM 1293 O O . PRO A 1 165 ? -21.547 -8.734 3.523 1 98.25 165 PRO A O 1
ATOM 1296 N N . ASP A 1 166 ? -20.422 -6.797 3.268 1 98.31 166 ASP A N 1
ATOM 1297 C CA . ASP A 1 166 ? -20.172 -6.484 4.672 1 98.31 166 ASP A CA 1
ATOM 1298 C C . ASP A 1 166 ? -19.297 -7.543 5.328 1 98.31 166 ASP A C 1
ATOM 1300 O O . ASP A 1 166 ? -19.344 -7.73 6.547 1 98.31 166 ASP A O 1
ATOM 1304 N N . ARG A 1 167 ? -18.516 -8.266 4.5 1 98.44 167 ARG A N 1
ATOM 1305 C CA . ARG A 1 167 ? -17.688 -9.344 5.031 1 98.44 167 ARG A CA 1
ATOM 1306 C C . ARG A 1 167 ? -16.219 -9.117 4.699 1 98.44 167 ARG A C 1
ATOM 1308 O O . ARG A 1 167 ? -15.891 -8.32 3.818 1 98.44 167 ARG A O 1
ATOM 1315 N N . ARG A 1 168 ? -15.414 -9.773 5.508 1 98.5 168 ARG A N 1
ATOM 1316 C CA . ARG A 1 168 ? -13.977 -9.883 5.242 1 98.5 168 ARG A CA 1
ATOM 1317 C C . ARG A 1 168 ? -13.633 -11.258 4.68 1 98.5 168 ARG A C 1
ATOM 1319 O O . ARG A 1 168 ? -14.023 -12.281 5.246 1 98.5 168 ARG A O 1
ATOM 1326 N N . ILE A 1 169 ? -12.961 -11.234 3.568 1 98.88 169 ILE A N 1
ATOM 1327 C CA . ILE A 1 169 ? -12.539 -12.508 2.988 1 98.88 169 ILE A CA 1
ATOM 1328 C C . ILE A 1 169 ? -11.039 -12.469 2.705 1 98.88 169 ILE A C 1
ATOM 1330 O O . ILE A 1 169 ? -10.445 -11.398 2.6 1 98.88 169 ILE A O 1
ATOM 1334 N N . ALA A 1 170 ? -10.438 -13.625 2.672 1 98.94 170 ALA A N 1
ATOM 1335 C CA . ALA A 1 170 ? -9.031 -13.758 2.281 1 98.94 170 ALA A CA 1
ATOM 1336 C C . ALA A 1 170 ? -8.898 -14.539 0.975 1 98.94 170 ALA A C 1
ATOM 1338 O O . ALA A 1 170 ? -9.5 -15.602 0.815 1 98.94 170 ALA A O 1
ATOM 1339 N N . VAL A 1 171 ? -8.211 -13.93 0.101 1 98.94 171 VAL A N 1
ATOM 1340 C CA . VAL A 1 171 ? -7.945 -14.539 -1.2 1 98.94 171 VAL A CA 1
ATOM 1341 C C . VAL A 1 171 ? -6.449 -14.805 -1.353 1 98.94 171 VAL A C 1
ATOM 1343 O O . VAL A 1 171 ? -5.645 -13.875 -1.373 1 98.94 171 VAL A O 1
ATOM 1346 N N . PHE A 1 172 ? -6.098 -16.062 -1.376 1 98.94 172 PHE A N 1
ATOM 1347 C CA . PHE A 1 172 ? -4.719 -16.469 -1.615 1 98.94 172 PHE A CA 1
ATOM 1348 C C . PHE A 1 172 ? -4.43 -16.547 -3.109 1 98.94 172 PHE A C 1
ATOM 1350 O O . PHE A 1 172 ? -5.062 -17.328 -3.822 1 98.94 172 PHE A O 1
ATOM 1357 N N . THR A 1 173 ? -3.475 -15.789 -3.547 1 98.88 173 THR A N 1
ATOM 1358 C CA . THR A 1 173 ? -3.287 -15.594 -4.98 1 98.88 173 THR A CA 1
ATOM 1359 C C . THR A 1 173 ? -1.826 -15.297 -5.301 1 98.88 173 THR A C 1
ATOM 1361 O O . THR A 1 173 ? -0.922 -15.812 -4.645 1 98.88 173 THR A O 1
ATOM 1364 N N . HIS A 1 174 ? -1.559 -14.539 -6.383 1 98.62 174 HIS A N 1
ATOM 1365 C CA . HIS A 1 174 ? -0.225 -14.438 -6.961 1 98.62 174 HIS A CA 1
ATOM 1366 C C . HIS A 1 174 ? 0.192 -12.977 -7.117 1 98.62 174 HIS A C 1
ATOM 1368 O O . HIS A 1 174 ? -0.647 -12.078 -7.047 1 98.62 174 HIS A O 1
ATOM 1374 N N . GLY A 1 175 ? 1.504 -12.805 -7.27 1 97.88 175 GLY A N 1
ATOM 1375 C CA . GLY A 1 175 ? 2.043 -11.453 -7.363 1 97.88 175 GLY A CA 1
ATOM 1376 C C . GLY A 1 175 ? 1.499 -10.672 -8.547 1 97.88 175 GLY A C 1
ATOM 1377 O O . GLY A 1 175 ? 1.161 -9.492 -8.414 1 97.88 175 GLY A O 1
ATOM 1378 N N . GLY A 1 176 ? 1.49 -11.312 -9.766 1 97.75 176 GLY A N 1
ATOM 1379 C CA . GLY A 1 176 ? 0.949 -10.633 -10.938 1 97.75 176 GLY A CA 1
ATOM 1380 C C . GLY A 1 176 ? -0.506 -10.242 -10.773 1 97.75 176 GLY A C 1
ATOM 1381 O O . GLY A 1 176 ? -0.928 -9.188 -11.266 1 97.75 176 GLY A O 1
ATOM 1382 N N . VAL A 1 177 ? -1.251 -11.016 -10.102 1 98.75 177 VAL A N 1
ATOM 1383 C CA . VAL A 1 177 ? -2.67 -10.766 -9.867 1 98.75 177 VAL A CA 1
ATOM 1384 C C . VAL A 1 177 ? -2.834 -9.57 -8.93 1 98.75 177 VAL A C 1
ATOM 1386 O O . VAL A 1 177 ? -3.594 -8.641 -9.219 1 98.75 177 VAL A O 1
ATOM 1389 N N . ILE A 1 178 ? -2.113 -9.586 -7.816 1 98.81 178 ILE A N 1
ATOM 1390 C CA . ILE A 1 178 ? -2.166 -8.477 -6.867 1 98.81 178 ILE A CA 1
ATOM 1391 C C . ILE A 1 178 ? -1.756 -7.18 -7.562 1 98.81 178 ILE A C 1
ATOM 1393 O O . ILE A 1 178 ? -2.418 -6.152 -7.406 1 98.81 178 ILE A O 1
ATOM 1397 N N . GLY A 1 179 ? -0.687 -7.258 -8.32 1 98.38 179 GLY A N 1
ATOM 1398 C CA . GLY A 1 179 ? -0.269 -6.098 -9.094 1 98.38 179 GLY A CA 1
ATOM 1399 C C . GLY A 1 179 ? -1.369 -5.543 -9.977 1 98.38 179 GLY A C 1
ATOM 1400 O O . GLY A 1 179 ? -1.607 -4.336 -10 1 98.38 179 GLY A O 1
ATOM 1401 N N . GLU A 1 180 ? -2.033 -6.406 -10.703 1 98.44 180 GLU A N 1
ATOM 1402 C CA . GLU A 1 180 ? -3.096 -6 -11.617 1 98.44 180 GLU A CA 1
ATOM 1403 C C . GLU A 1 180 ? -4.277 -5.398 -10.867 1 98.44 180 GLU A C 1
ATOM 1405 O O . GLU A 1 180 ? -4.852 -4.398 -11.297 1 98.44 180 GLU A O 1
ATOM 1410 N N . VAL A 1 181 ? -4.664 -5.988 -9.766 1 98.75 181 VAL A N 1
ATOM 1411 C CA . VAL A 1 181 ? -5.773 -5.496 -8.953 1 98.75 181 VAL A CA 1
ATOM 1412 C C . VAL A 1 181 ? -5.508 -4.051 -8.539 1 98.75 181 VAL A C 1
ATOM 1414 O O . VAL A 1 181 ? -6.367 -3.182 -8.703 1 98.75 181 VAL A O 1
ATOM 1417 N N . PHE A 1 182 ? -4.355 -3.781 -8.078 1 98.5 182 PHE A N 1
ATOM 1418 C CA . PHE A 1 182 ? -4.055 -2.455 -7.551 1 98.5 182 PHE A CA 1
ATOM 1419 C C . PHE A 1 182 ? -3.812 -1.466 -8.688 1 98.5 182 PHE A C 1
ATOM 1421 O O . PHE A 1 182 ? -4.105 -0.276 -8.547 1 98.5 182 PHE A O 1
ATOM 1428 N N . ALA A 1 183 ? -3.268 -1.991 -9.812 1 98.19 183 ALA A N 1
ATOM 1429 C CA . ALA A 1 183 ? -3.201 -1.141 -11 1 98.19 183 ALA A CA 1
ATOM 1430 C C . ALA A 1 183 ? -4.594 -0.698 -11.438 1 98.19 183 ALA A C 1
ATOM 1432 O O . ALA A 1 183 ? -4.809 0.474 -11.75 1 98.19 183 ALA A O 1
ATOM 1433 N N . GLN A 1 184 ? -5.527 -1.593 -11.398 1 98.06 184 GLN A N 1
ATOM 1434 C CA . GLN A 1 184 ? -6.902 -1.269 -11.766 1 98.06 184 GLN A CA 1
ATOM 1435 C C . GLN A 1 184 ? -7.543 -0.335 -10.742 1 98.06 184 GLN A C 1
ATOM 1437 O O . GLN A 1 184 ? -8.172 0.659 -11.109 1 98.06 184 GLN A O 1
ATOM 1442 N N . ALA A 1 185 ? -7.367 -0.627 -9.469 1 98 185 ALA A N 1
ATOM 1443 C CA . ALA A 1 185 ? -7.969 0.164 -8.391 1 98 185 ALA A CA 1
ATOM 1444 C C . ALA A 1 185 ? -7.516 1.619 -8.469 1 98 185 ALA A C 1
ATOM 1446 O O . ALA A 1 185 ? -8.281 2.531 -8.148 1 98 185 ALA A O 1
ATOM 1447 N N . SER A 1 186 ? -6.27 1.853 -8.883 1 97.69 186 SER A N 1
ATOM 1448 C CA . SER A 1 186 ? -5.711 3.199 -8.93 1 97.69 186 SER A CA 1
ATOM 1449 C C . SER A 1 186 ? -5.734 3.754 -10.352 1 97.69 186 SER A C 1
ATOM 1451 O O . SER A 1 186 ? -5.332 4.895 -10.586 1 97.69 186 SER A O 1
ATOM 1453 N N . ALA A 1 187 ? -6.184 2.926 -11.328 1 9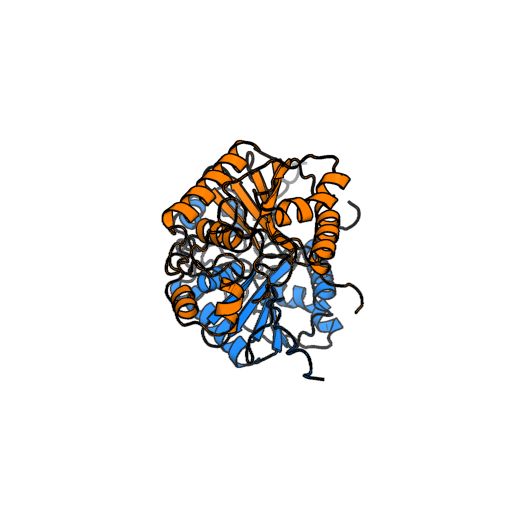7.12 187 ALA A N 1
ATOM 1454 C CA . ALA A 1 187 ? -6.074 3.277 -12.742 1 97.12 187 ALA A CA 1
ATOM 1455 C C . ALA A 1 187 ? -4.656 3.715 -13.086 1 97.12 187 ALA A C 1
ATOM 1457 O O . ALA A 1 187 ? -4.453 4.781 -13.672 1 97.12 187 ALA A O 1
ATOM 1458 N N . ALA A 1 188 ? -3.734 2.92 -12.719 1 97.19 188 ALA A N 1
ATOM 1459 C CA . ALA A 1 188 ? -2.318 3.227 -12.906 1 97.19 188 ALA A CA 1
ATOM 1460 C C . ALA A 1 188 ? -1.93 3.16 -14.375 1 97.19 188 ALA A C 1
ATOM 1462 O O . ALA A 1 188 ? -2.328 2.234 -15.094 1 97.19 188 ALA A O 1
ATOM 1463 N N . LYS A 1 189 ? -1.133 4.156 -14.836 1 95.06 189 LYS A N 1
ATOM 1464 C CA . LYS A 1 189 ? -0.526 4.07 -16.172 1 95.06 189 LYS A CA 1
ATOM 1465 C C . LYS A 1 189 ? 0.697 3.156 -16.156 1 95.06 189 LYS A C 1
ATOM 1467 O O . LYS A 1 189 ? 0.958 2.445 -17.125 1 95.06 189 LYS A O 1
ATOM 1472 N N . ASN A 1 190 ? 1.41 3.248 -15.008 1 94.81 190 ASN A N 1
ATOM 1473 C CA . ASN A 1 190 ? 2.447 2.256 -14.742 1 94.81 190 ASN A CA 1
ATOM 1474 C C . ASN A 1 190 ? 1.854 0.958 -14.203 1 94.81 190 ASN A C 1
ATOM 1476 O O . ASN A 1 190 ? 1.799 0.755 -12.984 1 94.81 190 ASN A O 1
ATOM 1480 N N . ARG A 1 191 ? 1.526 0.09 -15.047 1 93.44 191 ARG A N 1
ATOM 1481 C CA . ARG A 1 191 ? 0.759 -1.095 -14.68 1 93.44 191 ARG A CA 1
ATOM 1482 C C . ARG A 1 191 ? 1.556 -1.988 -13.734 1 93.44 191 ARG A C 1
ATOM 1484 O O . ARG A 1 191 ? 0.979 -2.684 -12.898 1 93.44 191 ARG A O 1
ATOM 1491 N N . PHE A 1 192 ? 2.871 -2.008 -13.859 1 96.19 192 PHE A N 1
ATOM 1492 C CA . PHE A 1 192 ? 3.709 -2.906 -13.07 1 96.19 192 PHE A CA 1
ATOM 1493 C C . PHE A 1 192 ? 4.164 -2.23 -11.781 1 96.19 192 PHE A C 1
ATOM 1495 O O . PHE A 1 192 ? 5.039 -2.744 -11.078 1 96.19 192 PHE A O 1
ATOM 1502 N N . ALA A 1 193 ? 3.549 -1.119 -11.406 1 95.81 193 ALA A N 1
ATOM 1503 C CA . ALA A 1 193 ? 3.938 -0.356 -10.227 1 95.81 193 ALA A CA 1
ATOM 1504 C C . ALA A 1 193 ? 3.779 -1.191 -8.953 1 95.81 193 ALA A C 1
ATOM 1506 O O . ALA A 1 193 ? 4.453 -0.944 -7.953 1 95.81 193 ALA A O 1
ATOM 1507 N N . PHE A 1 194 ? 2.943 -2.248 -9.008 1 96.56 194 PHE A N 1
ATOM 1508 C CA . PHE A 1 194 ? 2.605 -3.016 -7.812 1 96.56 194 PHE A CA 1
ATOM 1509 C C . PHE A 1 194 ? 3.023 -4.473 -7.969 1 96.56 194 PHE A C 1
ATOM 1511 O O . PHE A 1 194 ? 2.545 -5.344 -7.238 1 96.56 194 PHE A O 1
ATOM 1518 N N . LEU A 1 195 ? 3.859 -4.809 -8.859 1 93.56 195 LEU A N 1
ATOM 1519 C CA . LEU A 1 195 ? 4.32 -6.172 -9.109 1 93.56 195 LEU A CA 1
ATOM 1520 C C . LEU A 1 195 ? 5.32 -6.609 -8.039 1 93.56 195 LEU A C 1
ATOM 1522 O O . LEU A 1 195 ? 5.703 -7.781 -7.988 1 93.56 195 LEU A O 1
ATOM 1526 N N . GLY A 1 196 ? 5.605 -5.805 -7.062 1 92.44 196 GLY A N 1
ATOM 1527 C CA . GLY A 1 196 ? 6.68 -6.102 -6.129 1 92.44 196 GLY A CA 1
ATOM 1528 C C . GLY A 1 196 ? 6.184 -6.648 -4.805 1 92.44 196 GLY A C 1
ATOM 1529 O O . GLY A 1 196 ? 6.918 -6.648 -3.814 1 92.44 196 GLY A O 1
ATOM 1530 N N . ALA A 1 197 ? 4.906 -7.117 -4.793 1 97.31 197 ALA A N 1
ATOM 1531 C CA . ALA A 1 197 ? 4.441 -7.719 -3.547 1 97.31 197 ALA A CA 1
ATOM 1532 C C . ALA A 1 197 ? 5.273 -8.945 -3.188 1 97.31 197 ALA A C 1
ATOM 1534 O O . ALA A 1 197 ? 5.559 -9.781 -4.047 1 97.31 197 ALA A O 1
ATOM 1535 N N . ASP A 1 198 ? 5.66 -9.078 -1.938 1 97.94 198 ASP A N 1
ATOM 1536 C CA . ASP A 1 198 ? 6.512 -10.172 -1.48 1 97.94 198 ASP A CA 1
ATOM 1537 C C . ASP A 1 198 ? 5.703 -11.453 -1.301 1 97.94 198 ASP A C 1
ATOM 1539 O O . ASP A 1 198 ? 4.488 -11.406 -1.106 1 97.94 198 ASP A O 1
ATOM 1543 N N . ASN A 1 199 ? 6.414 -12.609 -1.406 1 98.44 199 ASN A N 1
ATOM 1544 C CA . ASN A 1 199 ? 5.773 -13.859 -1.016 1 98.44 199 ASN A CA 1
ATOM 1545 C C . ASN A 1 199 ? 5.32 -13.828 0.44 1 98.44 199 ASN A C 1
ATOM 1547 O O . ASN A 1 199 ? 6.059 -13.375 1.316 1 98.44 199 ASN A O 1
ATOM 1551 N N . GLY A 1 200 ? 4.086 -14.234 0.646 1 98.44 200 GLY A N 1
ATOM 1552 C CA . GLY A 1 200 ? 3.527 -14.25 1.989 1 98.44 200 GLY A CA 1
ATOM 1553 C C . GLY A 1 200 ? 3.006 -12.898 2.434 1 98.44 200 GLY A C 1
ATOM 1554 O O . GLY A 1 200 ? 2.555 -12.742 3.57 1 98.44 200 GLY A O 1
ATOM 1555 N N . SER A 1 201 ? 3.062 -11.922 1.588 1 98.38 201 SER A N 1
ATOM 1556 C CA . SER A 1 201 ? 2.574 -10.586 1.942 1 98.38 201 SER A CA 1
ATOM 1557 C C . SER A 1 201 ? 1.051 -10.539 1.929 1 98.38 201 SER A C 1
ATOM 1559 O O . SER A 1 201 ? 0.402 -11.383 1.31 1 98.38 201 SER A O 1
ATOM 1561 N N . ILE A 1 202 ? 0.518 -9.586 2.646 1 98.62 202 ILE A N 1
ATOM 1562 C CA . ILE A 1 202 ? -0.922 -9.359 2.717 1 98.62 202 ILE A CA 1
ATOM 1563 C C . ILE A 1 202 ? -1.249 -7.953 2.219 1 98.62 202 ILE A C 1
ATOM 1565 O O . ILE A 1 202 ? -0.699 -6.969 2.717 1 98.62 202 ILE A O 1
ATOM 1569 N N . SER A 1 203 ? -2.039 -7.848 1.211 1 98.75 203 SER A N 1
ATOM 1570 C CA . SER A 1 203 ? -2.605 -6.594 0.729 1 98.75 203 SER A CA 1
ATOM 1571 C C . SER A 1 203 ? -4.109 -6.531 0.985 1 98.75 203 SER A C 1
ATOM 1573 O O . SER A 1 203 ? -4.754 -7.562 1.173 1 98.75 203 SER A O 1
ATOM 1575 N N . HIS A 1 204 ? -4.648 -5.328 1.114 1 98.62 204 HIS A N 1
ATOM 1576 C CA . HIS A 1 204 ? -6.027 -5.121 1.538 1 98.62 204 HIS A CA 1
ATOM 1577 C C . HIS A 1 204 ? -6.762 -4.184 0.584 1 98.62 204 HIS A C 1
ATOM 1579 O O . HIS A 1 204 ? -6.371 -3.025 0.419 1 98.62 204 HIS A O 1
ATOM 1585 N N . LEU A 1 205 ? -7.773 -4.695 -0.064 1 98.75 205 LEU A N 1
ATOM 1586 C CA . LEU A 1 205 ? -8.656 -3.975 -0.973 1 98.75 205 LEU A CA 1
ATOM 1587 C C . LEU A 1 205 ? -10.07 -3.896 -0.409 1 98.75 205 LEU A C 1
ATOM 1589 O O . LEU A 1 205 ? -10.586 -4.883 0.121 1 98.75 205 LEU A O 1
ATOM 1593 N N . VAL A 1 206 ? -10.672 -2.775 -0.453 1 98.62 206 VAL A N 1
ATOM 1594 C CA . VAL A 1 206 ? -12.078 -2.623 -0.096 1 98.62 206 VAL A CA 1
ATOM 1595 C C . VAL A 1 206 ? -12.898 -2.344 -1.352 1 98.62 206 VAL A C 1
ATOM 1597 O O . VAL A 1 206 ? -12.594 -1.423 -2.111 1 98.62 206 VAL A O 1
ATOM 1600 N N . VAL A 1 207 ? -13.914 -3.158 -1.571 1 98.75 207 VAL A N 1
ATOM 1601 C CA . VAL A 1 207 ? -14.742 -3.029 -2.764 1 98.75 207 VAL A CA 1
ATOM 1602 C C . VAL A 1 207 ? -16.156 -2.641 -2.365 1 98.75 207 VAL A C 1
ATOM 1604 O O . VAL A 1 207 ? -16.797 -3.336 -1.573 1 98.75 207 VAL A O 1
ATOM 1607 N N . SER A 1 208 ? -16.641 -1.594 -2.818 1 97.38 208 SER A N 1
ATOM 1608 C CA . SER A 1 208 ? -18 -1.103 -2.639 1 97.38 208 SER A CA 1
ATOM 1609 C C . SER A 1 208 ? -18.656 -0.792 -3.979 1 97.38 208 SER A C 1
ATOM 1611 O O . SER A 1 208 ? -18.406 0.26 -4.57 1 97.38 208 SER A O 1
ATOM 1613 N N . GLY A 1 209 ? -19.562 -1.647 -4.422 1 93.69 209 GLY A N 1
ATOM 1614 C CA . GLY A 1 209 ? -20.062 -1.512 -5.777 1 93.69 209 GLY A CA 1
ATOM 1615 C C . GLY A 1 209 ? -18.969 -1.574 -6.828 1 93.69 209 GLY A C 1
ATOM 1616 O O . GLY A 1 209 ? -18.188 -2.527 -6.863 1 93.69 209 GLY A O 1
ATOM 1617 N N . ASP A 1 210 ? -18.891 -0.519 -7.582 1 92.44 210 ASP A N 1
ATOM 1618 C CA . ASP A 1 210 ? -17.891 -0.484 -8.641 1 92.44 210 ASP A CA 1
ATOM 1619 C C . ASP A 1 210 ? -16.609 0.206 -8.172 1 92.44 210 ASP A C 1
ATOM 1621 O O . ASP A 1 210 ? -15.633 0.29 -8.914 1 92.44 210 ASP A O 1
ATOM 1625 N N . GLU A 1 211 ? -16.625 0.581 -6.938 1 94.81 211 GLU A N 1
ATOM 1626 C CA . GLU A 1 211 ? -15.484 1.327 -6.418 1 94.81 211 GLU A CA 1
ATOM 1627 C C . GLU A 1 211 ? -14.516 0.408 -5.68 1 94.81 211 GLU A C 1
ATOM 1629 O O . GLU A 1 211 ? -14.914 -0.335 -4.781 1 94.81 211 GLU A O 1
ATOM 1634 N N . TRP A 1 212 ? -13.305 0.411 -6.137 1 98.06 212 TRP A N 1
ATOM 1635 C CA . TRP A 1 212 ? -12.203 -0.282 -5.465 1 98.06 212 TRP A CA 1
ATOM 1636 C C . TRP A 1 212 ? -11.336 0.7 -4.691 1 98.06 212 TRP A C 1
ATOM 1638 O O . TRP A 1 212 ? -10.828 1.672 -5.258 1 98.06 212 TRP A O 1
ATOM 1648 N N . MET A 1 213 ? -11.164 0.488 -3.424 1 97.31 213 MET A N 1
ATOM 1649 C CA . MET A 1 213 ? -10.336 1.345 -2.584 1 97.31 213 MET A CA 1
ATOM 1650 C C . MET A 1 213 ? -9.062 0.62 -2.158 1 97.31 213 MET A C 1
ATOM 1652 O O . MET A 1 213 ? -9.125 -0.487 -1.62 1 97.31 213 MET A O 1
ATOM 1656 N N . VAL A 1 214 ? -7.926 1.267 -2.416 1 97.94 214 VAL A N 1
ATOM 1657 C CA . VAL A 1 214 ? -6.648 0.766 -1.924 1 97.94 214 VAL A CA 1
ATOM 1658 C C . VAL A 1 214 ? -6.539 1.021 -0.422 1 97.94 214 VAL A C 1
ATOM 1660 O O . VAL A 1 214 ? -6.578 2.17 0.023 1 97.94 214 VAL A O 1
ATOM 1663 N N . ARG A 1 215 ? -6.426 -0.008 0.353 1 98.06 215 ARG A N 1
ATOM 1664 C CA . ARG A 1 215 ? -6.324 0.181 1.797 1 98.06 215 ARG A CA 1
ATOM 1665 C C . ARG A 1 215 ? -4.91 -0.105 2.291 1 98.06 215 ARG A C 1
ATOM 1667 O O . ARG A 1 215 ? -4.371 0.64 3.111 1 98.06 215 ARG A O 1
ATOM 1674 N N . ARG A 1 216 ? -4.363 -1.161 1.83 1 98.25 216 ARG A N 1
ATOM 1675 C CA . ARG A 1 216 ? -3.016 -1.573 2.201 1 98.25 216 ARG A CA 1
ATOM 1676 C C . ARG A 1 216 ? -2.355 -2.365 1.075 1 98.25 216 ARG A C 1
ATOM 1678 O O . ARG A 1 216 ? -3.004 -3.188 0.426 1 98.25 216 ARG A O 1
ATOM 1685 N N . PHE A 1 217 ? -1.104 -2.127 0.883 1 98.62 217 PHE A N 1
ATOM 1686 C CA . PHE A 1 217 ? -0.345 -2.893 -0.1 1 98.62 217 PHE A CA 1
ATOM 1687 C C . PHE A 1 217 ? 0.914 -3.48 0.525 1 98.62 217 PHE A C 1
ATOM 1689 O O . PHE A 1 217 ? 1.669 -2.773 1.195 1 98.62 217 PHE A O 1
ATOM 1696 N N . ASN A 1 218 ? 1.107 -4.844 0.417 1 98.5 218 ASN A N 1
ATOM 1697 C CA . ASN A 1 218 ? 2.352 -5.559 0.68 1 98.5 218 ASN A CA 1
ATOM 1698 C C . ASN A 1 218 ? 2.758 -5.453 2.146 1 98.5 218 ASN A C 1
ATOM 1700 O O . ASN A 1 218 ? 3.914 -5.156 2.455 1 98.5 218 ASN A O 1
ATOM 1704 N N . ASP A 1 219 ? 1.795 -5.656 3.045 1 97.38 219 ASP A N 1
ATOM 1705 C CA . ASP A 1 219 ? 2.113 -5.785 4.465 1 97.38 219 ASP A CA 1
ATOM 1706 C C . ASP A 1 219 ? 2.873 -7.078 4.742 1 97.38 219 ASP A C 1
ATOM 1708 O O . ASP A 1 219 ? 2.383 -8.172 4.441 1 97.38 219 ASP A O 1
ATOM 1712 N N . THR A 1 220 ? 4.113 -6.98 5.281 1 96.56 220 THR A N 1
ATOM 1713 C CA . THR A 1 220 ? 4.934 -8.148 5.59 1 96.56 220 THR A CA 1
ATOM 1714 C C . THR A 1 220 ? 5.332 -8.148 7.062 1 96.56 220 THR A C 1
ATOM 1716 O O . THR A 1 220 ? 6.324 -8.773 7.441 1 96.56 220 THR A O 1
ATOM 1719 N N . SER A 1 221 ? 4.613 -7.426 7.898 1 93.75 221 SER A N 1
ATOM 1720 C CA . SER A 1 221 ? 4.969 -7.246 9.305 1 93.75 221 SER A CA 1
ATOM 1721 C C . SER A 1 221 ? 5.012 -8.586 10.039 1 93.75 221 SER A C 1
ATOM 1723 O O . SER A 1 221 ? 5.781 -8.758 10.984 1 93.75 221 SER A O 1
ATOM 1725 N N . HIS A 1 222 ? 4.199 -9.523 9.578 1 95.06 222 HIS A N 1
ATOM 1726 C CA . HIS A 1 222 ? 4.113 -10.828 10.219 1 95.06 222 HIS A CA 1
ATOM 1727 C C . HIS A 1 222 ? 5.277 -11.719 9.812 1 95.06 222 HIS A C 1
ATOM 1729 O O . HIS A 1 222 ? 5.5 -12.773 10.414 1 95.06 222 HIS A O 1
ATOM 1735 N N . LEU A 1 223 ? 6 -11.305 8.781 1 94.19 223 LEU A N 1
ATOM 1736 C CA . LEU A 1 223 ? 7.09 -12.133 8.273 1 94.19 223 LEU A CA 1
ATOM 1737 C C . LEU A 1 223 ? 8.414 -11.75 8.922 1 94.19 223 LEU A C 1
ATOM 1739 O O . LEU A 1 223 ? 9.422 -12.445 8.75 1 94.19 223 LEU A O 1
ATOM 1743 N N . GLN A 1 224 ? 8.508 -10.539 9.445 1 78.94 224 GLN A N 1
ATOM 1744 C CA . GLN A 1 224 ? 9.75 -10.07 10.055 1 78.94 224 GLN A CA 1
ATOM 1745 C C . GLN A 1 224 ? 10.078 -10.875 11.312 1 78.94 224 GLN A C 1
ATOM 1747 O O . GLN A 1 224 ? 9.18 -11.266 12.055 1 78.94 224 GLN A O 1
ATOM 1752 N N . SER A 1 225 ? 11.281 -11.602 11.141 1 59.28 225 SER A N 1
ATOM 1753 C CA . SER A 1 225 ? 11.711 -12.328 12.328 1 59.28 225 SER A CA 1
ATOM 1754 C C . SER A 1 225 ? 11.828 -11.391 13.531 1 59.28 225 SER A C 1
ATOM 1756 O O . SER A 1 225 ? 12.32 -10.266 13.406 1 59.28 225 SER A O 1
ATOM 1758 N N . PRO A 1 226 ? 11.016 -11.523 14.617 1 46.34 226 PRO A N 1
ATOM 1759 C CA . PRO A 1 226 ? 11.344 -10.672 15.766 1 46.34 226 PRO A CA 1
ATOM 1760 C C . PRO A 1 226 ? 12.828 -10.336 15.852 1 46.34 226 PRO A C 1
ATOM 1762 O O . PRO A 1 226 ? 13.195 -9.164 15.953 1 46.34 226 PRO A O 1
ATOM 1765 N N . PHE A 1 227 ? 13.625 -11.055 16.781 1 33.91 227 PHE A N 1
ATOM 1766 C CA . PHE A 1 227 ? 14.992 -10.984 17.281 1 33.91 227 PHE A CA 1
ATOM 1767 C C . PHE A 1 227 ? 15.992 -11.203 16.156 1 33.91 227 PHE A C 1
ATOM 1769 O O . PHE A 1 227 ? 16.234 -12.344 15.75 1 33.91 227 PHE A O 1
ATOM 1776 N N . GLY A 1 228 ? 15.938 -10.641 14.906 1 25.03 228 GLY A N 1
ATOM 1777 C CA . GLY A 1 228 ? 17.328 -10.719 14.508 1 25.03 228 GLY A CA 1
ATOM 1778 C C . GLY A 1 228 ? 18.25 -9.898 15.398 1 25.03 228 GLY A C 1
ATOM 1779 O O . GLY A 1 228 ? 17.828 -8.898 15.992 1 25.03 228 GLY A O 1
ATOM 1780 N N . MET B 1 1 ? 37.281 -36.875 -10.875 1 39.47 1 MET B N 1
ATOM 1781 C CA . MET B 1 1 ? 35.906 -36.781 -10.43 1 39.47 1 MET B CA 1
ATOM 1782 C C . MET B 1 1 ? 35.312 -35.406 -10.695 1 39.47 1 MET B C 1
ATOM 1784 O O . MET B 1 1 ? 35.844 -34.406 -10.203 1 39.47 1 MET B O 1
ATOM 1788 N N . SER B 1 2 ? 34.781 -35.062 -11.906 1 42.56 2 SER B N 1
ATOM 1789 C CA . SER B 1 2 ? 34.281 -33.75 -12.375 1 42.56 2 SER B CA 1
ATOM 1790 C C . SER B 1 2 ? 33.312 -33.156 -11.367 1 42.56 2 SER B C 1
ATOM 1792 O O . SER B 1 2 ? 32.406 -33.844 -10.844 1 42.56 2 SER B O 1
ATOM 1794 N N . THR B 1 3 ? 33.688 -32.219 -10.602 1 49.09 3 THR B N 1
ATOM 1795 C CA 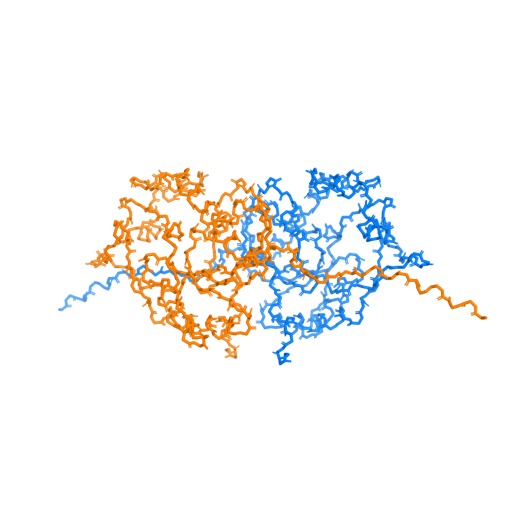. THR B 1 3 ? 32.875 -31.531 -9.602 1 49.09 3 THR B CA 1
ATOM 1796 C C . THR B 1 3 ? 31.469 -31.266 -10.148 1 49.09 3 THR B C 1
ATOM 1798 O O . THR B 1 3 ? 31.312 -30.672 -11.211 1 49.09 3 THR B O 1
ATOM 1801 N N . PRO B 1 4 ? 30.484 -32.094 -9.891 1 52 4 PRO B N 1
ATOM 1802 C CA . PRO B 1 4 ? 29.141 -31.969 -10.477 1 52 4 PRO B CA 1
ATOM 1803 C C . PRO B 1 4 ? 28.719 -30.5 -10.625 1 52 4 PRO B C 1
ATOM 1805 O O . PRO B 1 4 ? 28.984 -29.688 -9.734 1 52 4 PRO B O 1
ATOM 1808 N N . GLU B 1 5 ? 28.797 -29.797 -11.688 1 55.88 5 GLU B N 1
ATOM 1809 C CA . GLU B 1 5 ? 28.422 -28.438 -12.047 1 55.88 5 GLU B CA 1
ATOM 1810 C C . GLU B 1 5 ? 27.156 -28 -11.305 1 55.88 5 GLU B C 1
ATOM 1812 O O . GLU B 1 5 ? 26.125 -28.688 -11.375 1 55.88 5 GLU B O 1
ATOM 1817 N N . GLN B 1 6 ? 27.234 -27.438 -10.062 1 65.88 6 GLN B N 1
ATOM 1818 C CA . GLN B 1 6 ? 26.156 -26.969 -9.18 1 65.88 6 GLN B CA 1
ATOM 1819 C C . GLN B 1 6 ? 25.062 -26.266 -9.969 1 65.88 6 GLN B C 1
ATOM 1821 O O . GLN B 1 6 ? 25.328 -25.281 -10.672 1 65.88 6 GLN B O 1
ATOM 1826 N N . GLU B 1 7 ? 24.047 -26.938 -10.273 1 84.44 7 GLU B N 1
ATOM 1827 C CA . GLU B 1 7 ? 22.906 -26.406 -11.031 1 84.44 7 GLU B CA 1
ATOM 1828 C C . GLU B 1 7 ? 22.359 -25.141 -10.391 1 84.44 7 GLU B C 1
ATOM 1830 O O . GLU B 1 7 ? 22.188 -25.062 -9.18 1 84.44 7 GLU B O 1
ATOM 1835 N N . ILE B 1 8 ? 22.297 -24.094 -11.188 1 87.19 8 ILE B N 1
ATOM 1836 C CA . ILE B 1 8 ? 21.766 -22.797 -10.742 1 87.19 8 ILE B CA 1
ATOM 1837 C C . ILE B 1 8 ? 20.297 -22.938 -10.375 1 87.19 8 ILE B C 1
ATOM 1839 O O . ILE B 1 8 ? 19.516 -23.531 -11.125 1 87.19 8 ILE B O 1
ATOM 1843 N N . GLU B 1 9 ? 19.938 -22.594 -9.156 1 89 9 GLU B N 1
ATOM 1844 C CA . GLU B 1 9 ? 18.547 -22.531 -8.711 1 89 9 GLU B CA 1
ATOM 1845 C C . GLU B 1 9 ? 18.016 -21.094 -8.805 1 89 9 GLU B C 1
ATOM 1847 O O . GLU B 1 9 ? 18.625 -20.156 -8.289 1 89 9 GLU B O 1
ATOM 1852 N N . TYR B 1 10 ? 16.891 -20.984 -9.523 1 90.56 10 TYR B N 1
ATOM 1853 C CA . TYR B 1 10 ? 16.25 -19.688 -9.672 1 90.56 10 TYR B CA 1
ATOM 1854 C C . TYR B 1 10 ? 15.102 -19.531 -8.68 1 90.56 10 TYR B C 1
ATOM 1856 O O . TYR B 1 10 ? 14 -20.031 -8.914 1 90.56 10 TYR B O 1
ATOM 1864 N N . ARG B 1 11 ? 15.375 -18.828 -7.629 1 87.94 11 ARG B N 1
ATOM 1865 C CA . ARG B 1 11 ? 14.422 -18.672 -6.539 1 87.94 11 ARG B CA 1
ATOM 1866 C C . ARG B 1 11 ? 13.609 -17.391 -6.707 1 87.94 11 ARG B C 1
ATOM 1868 O O . ARG B 1 11 ? 13.953 -16.531 -7.531 1 87.94 11 ARG B O 1
ATOM 1875 N N . GLN B 1 12 ? 12.445 -17.297 -6.02 1 88 12 GLN B N 1
ATOM 1876 C CA . GLN B 1 12 ? 11.75 -16.031 -5.816 1 88 12 GLN B CA 1
ATOM 1877 C C . GLN B 1 12 ? 12.359 -15.242 -4.656 1 88 12 GLN B C 1
ATOM 1879 O O . GLN B 1 12 ? 12.102 -15.547 -3.492 1 88 12 GLN B O 1
ATOM 1884 N N . HIS B 1 13 ? 13.133 -14.305 -4.984 1 79.19 13 HIS B N 1
ATOM 1885 C CA . HIS B 1 13 ? 13.922 -13.602 -3.973 1 79.19 13 HIS B CA 1
ATOM 1886 C C . HIS B 1 13 ? 13.094 -12.516 -3.291 1 79.19 13 HIS B C 1
ATOM 1888 O O . HIS B 1 13 ? 12.188 -11.938 -3.904 1 79.19 13 HIS B O 1
ATOM 1894 N N . ARG B 1 14 ? 13.492 -12.328 -2.035 1 85.31 14 ARG B N 1
ATOM 1895 C CA . ARG B 1 14 ? 12.984 -11.164 -1.326 1 85.31 14 ARG B CA 1
ATOM 1896 C C . ARG B 1 14 ? 13.5 -9.875 -1.952 1 85.31 14 ARG B C 1
ATOM 1898 O O . ARG B 1 14 ? 14.617 -9.836 -2.475 1 85.31 14 ARG B O 1
ATOM 1905 N N . PHE B 1 15 ? 12.742 -8.93 -1.872 1 91.5 15 PHE B N 1
ATOM 1906 C CA . PHE B 1 15 ? 13.117 -7.633 -2.43 1 91.5 15 PHE B CA 1
ATOM 1907 C C . PHE B 1 15 ? 14.406 -7.121 -1.803 1 91.5 15 PHE B C 1
ATOM 1909 O O . PHE B 1 15 ? 14.602 -7.23 -0.589 1 91.5 15 PHE B O 1
ATOM 1916 N N . SER B 1 16 ? 15.242 -6.617 -2.584 1 92.88 16 SER B N 1
ATOM 1917 C CA . SER B 1 16 ? 16.406 -5.824 -2.195 1 92.88 16 SER B CA 1
ATOM 1918 C C . SER B 1 16 ? 16.5 -4.547 -3.02 1 92.88 16 SER B C 1
ATOM 1920 O O . SER B 1 16 ? 16.406 -4.582 -4.246 1 92.88 16 SER B O 1
ATOM 1922 N N . PRO B 1 17 ? 16.672 -3.461 -2.303 1 95.31 17 PRO B N 1
ATOM 1923 C CA . PRO B 1 17 ? 16.781 -2.219 -3.072 1 95.31 17 PRO B CA 1
ATOM 1924 C C . PRO B 1 17 ? 18 -2.195 -3.988 1 95.31 17 PRO B C 1
ATOM 1926 O O . PRO B 1 17 ? 19.062 -2.695 -3.615 1 95.31 17 PRO B O 1
ATOM 1929 N N . PRO B 1 18 ? 17.891 -1.64 -5.188 1 95.5 18 PRO B N 1
ATOM 1930 C CA . PRO B 1 18 ? 19.062 -1.469 -6.043 1 95.5 18 PRO B CA 1
ATOM 1931 C C . PRO B 1 18 ? 20.156 -0.604 -5.395 1 95.5 18 PRO B C 1
ATOM 1933 O O . PRO B 1 18 ? 19.844 0.254 -4.562 1 95.5 18 PRO B O 1
ATOM 1936 N N . PRO B 1 19 ? 21.391 -0.895 -5.836 1 96.44 19 PRO B N 1
ATOM 1937 C CA . PRO B 1 19 ? 22.453 -0.045 -5.297 1 96.44 19 PRO B CA 1
ATOM 1938 C C . PRO B 1 19 ? 22.203 1.441 -5.535 1 96.44 19 PRO B C 1
ATOM 1940 O O . PRO B 1 19 ? 21.734 1.826 -6.609 1 96.44 19 PRO B O 1
ATOM 1943 N N . GLY B 1 20 ? 22.453 2.24 -4.594 1 98 20 GLY B N 1
ATOM 1944 C CA . GLY B 1 20 ? 22.297 3.682 -4.715 1 98 20 GLY B CA 1
ATOM 1945 C C . GLY B 1 20 ? 20.891 4.168 -4.422 1 98 20 GLY B C 1
ATOM 1946 O O . GLY B 1 20 ? 20.656 5.371 -4.344 1 98 20 GLY B O 1
ATOM 1947 N N . ALA B 1 21 ? 20 3.201 -4.133 1 98.62 21 ALA B N 1
ATOM 1948 C CA . ALA B 1 21 ? 18.609 3.578 -3.895 1 98.62 21 ALA B CA 1
ATOM 1949 C C . ALA B 1 21 ? 18.422 4.102 -2.475 1 98.62 21 ALA B C 1
ATOM 1951 O O . ALA B 1 21 ? 19.172 3.754 -1.569 1 98.62 21 ALA B O 1
ATOM 1952 N N . THR B 1 22 ? 17.5 4.945 -2.33 1 98.81 22 THR B N 1
ATOM 1953 C CA . THR B 1 22 ? 17.062 5.418 -1.019 1 98.81 22 THR B CA 1
ATOM 1954 C C . THR B 1 22 ? 15.727 4.805 -0.638 1 98.81 22 THR B C 1
ATOM 1956 O O . THR B 1 22 ? 14.789 4.789 -1.447 1 98.81 22 THR B O 1
ATOM 1959 N N . GLU B 1 23 ? 15.688 4.199 0.515 1 98.75 23 GLU B N 1
ATOM 1960 C CA . GLU B 1 23 ? 14.414 3.748 1.066 1 98.75 23 GLU B CA 1
ATOM 1961 C C . GLU B 1 23 ? 13.789 4.82 1.95 1 98.75 23 GLU B C 1
ATOM 1963 O O . GLU B 1 23 ? 14.383 5.25 2.939 1 98.75 23 GLU B O 1
ATOM 1968 N N . ILE B 1 24 ? 12.625 5.219 1.587 1 98.88 24 ILE B N 1
ATOM 1969 C CA . ILE B 1 24 ? 11.938 6.293 2.297 1 98.88 24 ILE B CA 1
ATOM 1970 C C . ILE B 1 24 ? 10.68 5.746 2.975 1 98.88 24 ILE B C 1
ATOM 1972 O O . ILE B 1 24 ? 9.742 5.324 2.301 1 98.88 24 ILE B O 1
ATOM 1976 N N . PHE B 1 25 ? 10.703 5.703 4.293 1 98.88 25 PHE B N 1
ATOM 1977 C CA . PHE B 1 25 ? 9.5 5.418 5.066 1 98.88 25 PHE B CA 1
ATOM 1978 C C . PHE B 1 25 ? 8.688 6.684 5.281 1 98.88 25 PHE B C 1
ATOM 1980 O O . PHE B 1 25 ? 9.125 7.609 5.969 1 98.88 25 PHE B O 1
ATOM 1987 N N . LEU B 1 26 ? 7.562 6.742 4.621 1 98.94 26 LEU B N 1
ATOM 1988 C CA . LEU B 1 26 ? 6.641 7.859 4.777 1 98.94 26 LEU B CA 1
ATOM 1989 C C . LEU B 1 26 ? 5.625 7.578 5.883 1 98.94 26 LEU B C 1
ATOM 1991 O O . LEU B 1 26 ? 4.836 6.633 5.777 1 98.94 26 LEU B O 1
ATOM 1995 N N . VAL B 1 27 ? 5.641 8.414 6.895 1 98.94 27 VAL B N 1
ATOM 1996 C CA . VAL B 1 27 ? 4.785 8.227 8.062 1 98.94 27 VAL B CA 1
ATOM 1997 C C . VAL B 1 27 ? 3.748 9.344 8.125 1 98.94 27 VAL B C 1
ATOM 1999 O O . VAL B 1 27 ? 4.102 10.523 8.203 1 98.94 27 VAL B O 1
ATOM 2002 N N . ARG B 1 28 ? 2.531 8.977 8.086 1 98.88 28 ARG B N 1
ATOM 2003 C CA . ARG B 1 28 ? 1.536 10.008 8.375 1 98.88 28 ARG B CA 1
ATOM 2004 C C . ARG B 1 28 ? 1.536 10.375 9.852 1 98.88 28 ARG B C 1
ATOM 2006 O O . ARG B 1 28 ? 1.61 9.492 10.719 1 98.88 28 ARG B O 1
ATOM 2013 N N . HIS B 1 29 ? 1.391 11.562 10.094 1 98.81 29 HIS B N 1
ATOM 2014 C CA . HIS B 1 29 ? 1.36 12 11.484 1 98.81 29 HIS B CA 1
ATOM 2015 C C . HIS B 1 29 ? 0.249 11.297 12.258 1 98.81 29 HIS B C 1
ATOM 2017 O O . HIS B 1 29 ? -0.701 10.789 11.664 1 98.81 29 HIS B O 1
ATOM 2023 N N . GLY B 1 30 ? 0.408 11.289 13.609 1 98.62 30 GLY B N 1
ATOM 2024 C CA . GLY B 1 30 ? -0.651 10.781 14.461 1 98.62 30 GLY B CA 1
ATOM 2025 C C . GLY B 1 30 ? -1.924 11.602 14.391 1 98.62 30 GLY B C 1
ATOM 2026 O O . GLY B 1 30 ? -1.918 12.727 13.875 1 98.62 30 GLY B O 1
ATOM 2027 N N . GLU B 1 31 ? -2.947 11.039 14.945 1 97.75 31 GLU B N 1
ATOM 2028 C CA . GLU B 1 31 ? -4.223 11.75 14.961 1 97.75 31 GLU B CA 1
ATOM 2029 C C . GLU B 1 31 ? -4.086 13.117 15.617 1 97.75 31 GLU B C 1
ATOM 2031 O O . GLU B 1 31 ? -3.516 13.234 16.703 1 97.75 31 GLU B O 1
ATOM 2036 N N . SER B 1 32 ? -4.566 14.102 14.922 1 96.62 32 SER B N 1
ATOM 2037 C CA . SER B 1 32 ? -4.5 15.453 15.461 1 96.62 32 SER B CA 1
ATOM 2038 C C . SER B 1 32 ? -5.746 15.789 16.266 1 96.62 32 SER B C 1
ATOM 2040 O O . SER B 1 32 ? -6.754 15.086 16.188 1 96.62 32 SER B O 1
ATOM 2042 N N . ALA B 1 33 ? -5.691 16.844 17 1 95.31 33 ALA B N 1
ATOM 2043 C CA . ALA B 1 33 ? -6.82 17.344 17.781 1 95.31 33 ALA B CA 1
ATOM 2044 C C . ALA B 1 33 ? -8.047 17.562 16.906 1 95.31 33 ALA B C 1
ATOM 2046 O O . ALA B 1 33 ? -7.918 17.969 15.75 1 95.31 33 ALA B O 1
ATOM 2047 N N . PRO B 1 34 ? -9.18 17.266 17.453 1 93.25 34 PRO B N 1
ATOM 2048 C CA . PRO B 1 34 ? -10.391 17.484 16.656 1 93.25 34 PRO B CA 1
ATOM 2049 C C . PRO B 1 34 ? -10.641 18.953 16.359 1 93.25 34 PRO B C 1
ATOM 2051 O O . PRO B 1 34 ? -10.273 19.828 17.141 1 93.25 34 PRO B O 1
ATOM 2054 N N . ALA B 1 35 ? -11.211 19.188 15.258 1 91.31 35 ALA B N 1
ATOM 2055 C CA . ALA B 1 35 ? -11.648 20.547 14.914 1 91.31 35 ALA B CA 1
ATOM 2056 C C . ALA B 1 35 ? -12.992 20.859 15.562 1 91.31 35 ALA B C 1
ATOM 2058 O O . ALA B 1 35 ? -13.852 19.984 15.703 1 91.31 35 ALA B O 1
ATOM 2059 N N . LYS B 1 36 ? -13.117 22.078 15.992 1 90.88 36 LYS B N 1
ATOM 2060 C CA . LYS B 1 36 ? -14.359 22.609 16.547 1 90.88 36 LYS B CA 1
ATOM 2061 C C . LYS B 1 36 ? -14.75 23.922 15.875 1 90.88 36 LYS B C 1
ATOM 2063 O O . LYS B 1 36 ? -13.891 24.75 15.578 1 90.88 36 LYS B O 1
ATOM 2068 N N . ALA B 1 37 ? -15.977 24 15.609 1 83.44 37 ALA B N 1
ATOM 2069 C CA . ALA B 1 37 ? -16.438 25.219 14.953 1 83.44 37 ALA B CA 1
ATOM 2070 C C . ALA B 1 37 ? -16.125 26.453 15.797 1 83.44 37 ALA B C 1
ATOM 2072 O O . ALA B 1 37 ? -15.789 27.5 15.258 1 83.44 37 ALA B O 1
ATOM 2073 N N . SER B 1 38 ? -16.109 26.297 17.047 1 86.62 38 SER B N 1
ATOM 2074 C CA . SER B 1 38 ? -15.977 27.438 17.953 1 86.62 38 SER B CA 1
ATOM 2075 C C . SER B 1 38 ? -14.508 27.781 18.172 1 86.62 38 SER B C 1
ATOM 2077 O O . SER B 1 38 ? -14.188 28.859 18.672 1 86.62 38 SER B O 1
ATOM 2079 N N . THR B 1 39 ? -13.695 26.891 17.812 1 86.44 39 THR B N 1
ATOM 2080 C CA . THR B 1 39 ? -12.281 27.078 18.109 1 86.44 39 THR B CA 1
ATOM 2081 C C . THR B 1 39 ? -11.414 26.688 16.906 1 86.44 39 THR B C 1
ATOM 2083 O O . THR B 1 39 ? -10.945 25.562 16.812 1 86.44 39 THR B O 1
ATOM 2086 N N . PRO B 1 40 ? -11.234 27.656 16.047 1 85.75 40 PRO B N 1
ATOM 2087 C CA . PRO B 1 40 ? -10.359 27.344 14.914 1 85.75 40 PRO B CA 1
ATOM 2088 C C . PRO B 1 40 ? -8.93 27.016 15.344 1 85.75 40 PRO B C 1
ATOM 2090 O O . PRO B 1 40 ? -8.477 27.484 16.391 1 85.75 40 PRO B O 1
ATOM 2093 N N . PHE B 1 41 ? -8.25 26.203 14.523 1 89.5 41 PHE B N 1
ATOM 2094 C CA . PHE B 1 41 ? -6.863 25.859 14.812 1 89.5 41 PHE B CA 1
ATOM 2095 C C . PHE B 1 41 ? -5.957 27.078 14.648 1 89.5 41 PHE B C 1
ATOM 2097 O O . PHE B 1 41 ? -6.254 27.969 13.859 1 89.5 41 PHE B O 1
ATOM 2104 N N . ASP B 1 42 ? -4.863 27.047 15.391 1 88.75 42 ASP B N 1
ATOM 2105 C CA . ASP B 1 42 ? -3.791 28 15.102 1 88.75 42 ASP B CA 1
ATOM 2106 C C . ASP B 1 42 ? -3.225 27.781 13.703 1 88.75 42 ASP B C 1
ATOM 2108 O O . ASP B 1 42 ? -3.244 26.672 13.18 1 88.75 42 ASP B O 1
ATOM 2112 N N . MET B 1 43 ? -2.795 28.922 13.133 1 91.94 43 MET B N 1
ATOM 2113 C CA . MET B 1 43 ? -2.262 28.844 11.781 1 91.94 43 MET B CA 1
ATOM 2114 C C . MET B 1 43 ? -0.752 29.062 11.773 1 91.94 43 MET B C 1
ATOM 2116 O O . MET B 1 43 ? -0.235 29.875 12.539 1 91.94 43 MET B O 1
ATOM 2120 N N . VAL B 1 44 ? -0.112 28.359 10.984 1 92.19 44 VAL B N 1
ATOM 2121 C CA . VAL B 1 44 ? 1.298 28.562 10.672 1 92.19 44 VAL B CA 1
ATOM 2122 C C . VAL B 1 44 ? 1.482 28.672 9.156 1 92.19 44 VAL B C 1
ATOM 2124 O O . VAL B 1 44 ? 1.156 27.734 8.422 1 92.19 44 VAL B O 1
ATOM 2127 N N . ASP B 1 45 ? 2.029 29.797 8.695 1 91.62 45 ASP B N 1
ATOM 2128 C CA . ASP B 1 45 ? 2.236 30.078 7.281 1 91.62 45 ASP B CA 1
ATOM 2129 C C . ASP B 1 45 ? 0.975 29.781 6.473 1 91.62 45 ASP B C 1
ATOM 2131 O O . ASP B 1 45 ? 1.044 29.156 5.406 1 91.62 45 ASP B O 1
ATOM 2135 N N . GLY B 1 46 ? -0.195 30.156 7.027 1 92.94 46 GLY B N 1
ATOM 2136 C CA . GLY B 1 46 ? -1.466 30.047 6.328 1 92.94 46 GLY B CA 1
ATOM 2137 C C . GLY B 1 46 ? -2.096 28.672 6.43 1 92.94 46 GLY B C 1
ATOM 2138 O O . GLY B 1 46 ? -3.168 28.438 5.875 1 92.94 46 GLY B O 1
ATOM 2139 N N . GLN B 1 47 ? -1.48 27.766 7.164 1 95.75 47 GLN B N 1
ATOM 2140 C CA . GLN B 1 47 ? -2.023 26.422 7.312 1 95.75 47 GLN B CA 1
ATOM 2141 C C . GLN B 1 47 ? -2.336 26.109 8.773 1 95.75 47 GLN B C 1
ATOM 2143 O O . GLN B 1 47 ? -1.588 26.5 9.672 1 95.75 47 GLN B O 1
ATOM 2148 N N . ALA B 1 48 ? -3.42 25.375 8.977 1 94.94 48 ALA B N 1
ATOM 2149 C CA . ALA B 1 48 ? -3.801 24.969 10.328 1 94.94 48 ALA B CA 1
ATOM 2150 C C . ALA B 1 48 ? -2.746 24.062 10.938 1 94.94 48 ALA B C 1
ATOM 2152 O O . ALA B 1 48 ? -2.209 23.172 10.266 1 94.94 48 ALA B O 1
ATOM 2153 N N . ASP B 1 49 ? -2.453 24.266 12.188 1 96.25 49 ASP B N 1
ATOM 2154 C CA . ASP B 1 49 ? -1.396 23.5 12.844 1 96.25 49 ASP B CA 1
ATOM 2155 C C . ASP B 1 49 ? -1.871 22.938 14.18 1 96.25 49 ASP B C 1
ATOM 2157 O O . ASP B 1 49 ? -1.317 23.266 15.234 1 96.25 49 ASP B O 1
ATOM 2161 N N . PRO B 1 50 ? -2.865 22.094 14.133 1 96.06 50 PRO B N 1
ATOM 2162 C CA . PRO B 1 50 ? -3.328 21.5 15.383 1 96.06 50 PRO B CA 1
ATOM 2163 C C . PRO B 1 50 ? -2.266 20.625 16.047 1 96.06 50 PRO B C 1
ATOM 2165 O O . PRO B 1 50 ? -1.416 20.047 15.359 1 96.06 50 PRO B O 1
ATOM 2168 N N . ASP B 1 51 ? -2.391 20.516 17.344 1 96.56 51 ASP B N 1
ATOM 2169 C CA . ASP B 1 51 ? -1.611 19.547 18.109 1 96.56 51 ASP B CA 1
ATOM 2170 C C . ASP B 1 51 ? -2.102 18.125 17.859 1 96.56 51 ASP B C 1
ATOM 2172 O O . ASP B 1 51 ? -3.182 17.922 17.297 1 96.56 51 ASP B O 1
ATOM 2176 N N . LEU B 1 52 ? -1.246 17.188 18.297 1 97.75 52 LEU B N 1
ATOM 2177 C CA . LEU B 1 52 ? -1.734 15.82 18.312 1 97.75 52 LEU B CA 1
ATOM 2178 C C . LEU B 1 52 ? -2.818 15.633 19.359 1 97.75 52 LEU B C 1
ATOM 2180 O O . LEU B 1 52 ? -2.729 16.203 20.453 1 97.75 52 LEU B O 1
ATOM 2184 N N . ALA B 1 53 ? -3.807 14.867 19.062 1 97 53 ALA B N 1
ATOM 2185 C CA . ALA B 1 53 ? -4.715 14.352 20.078 1 97 53 ALA B CA 1
ATOM 2186 C C . ALA B 1 53 ? -4.031 13.289 20.938 1 97 53 ALA B C 1
ATOM 2188 O O . ALA B 1 53 ? -2.953 12.797 20.594 1 97 53 ALA B O 1
ATOM 2189 N N . PRO B 1 54 ? -4.625 12.945 22.094 1 96.69 54 PRO B N 1
ATOM 2190 C CA . PRO B 1 54 ? -4.039 11.875 22.906 1 96.69 54 PRO B CA 1
ATOM 2191 C C . PRO B 1 54 ? -3.801 10.594 22.125 1 96.69 54 PRO B C 1
ATOM 2193 O O . PRO B 1 54 ? -2.744 9.969 22.25 1 96.69 54 PRO B O 1
ATOM 2196 N N . GLU B 1 55 ? -4.715 10.234 21.297 1 96 55 GLU B N 1
ATOM 2197 C CA . GLU B 1 55 ? -4.547 9.062 20.453 1 96 55 GLU B CA 1
ATOM 2198 C C . GLU B 1 55 ? -3.354 9.227 19.516 1 96 55 GLU B C 1
ATOM 2200 O O . GLU B 1 55 ? -2.648 8.266 19.219 1 96 55 GLU B O 1
ATOM 2205 N N . GLY B 1 56 ? -3.184 10.414 19.047 1 98.12 56 GLY B N 1
ATOM 2206 C CA . GLY B 1 56 ? -2.061 10.703 18.172 1 98.12 56 GLY B CA 1
ATOM 2207 C C . GLY B 1 56 ? -0.715 10.531 18.844 1 98.12 56 GLY B C 1
ATOM 2208 O O . GLY B 1 56 ? 0.259 10.117 18.203 1 98.12 56 GLY B O 1
ATOM 2209 N N . ARG B 1 57 ? -0.691 10.898 20.094 1 98.31 57 ARG B N 1
ATOM 2210 C CA . ARG B 1 57 ? 0.534 10.695 20.859 1 98.31 57 ARG B CA 1
ATOM 2211 C C . ARG B 1 57 ? 0.827 9.211 21.047 1 98.31 57 ARG B C 1
ATOM 2213 O O . ARG B 1 57 ? 1.988 8.797 21.031 1 98.31 57 ARG B O 1
ATOM 2220 N N . GLU B 1 58 ? -0.228 8.469 21.203 1 97.81 58 GLU B N 1
ATOM 2221 C CA . GLU B 1 58 ? -0.057 7.02 21.266 1 97.81 58 GLU B CA 1
ATOM 2222 C C . GLU B 1 58 ? 0.453 6.473 19.922 1 97.81 58 GLU B C 1
ATOM 2224 O O . GLU B 1 58 ? 1.323 5.602 19.906 1 97.81 58 GLU B O 1
ATOM 2229 N N . HIS B 1 59 ? -0.098 6.945 18.844 1 98.25 59 HIS B N 1
ATOM 2230 C CA . HIS B 1 59 ? 0.406 6.574 17.516 1 98.25 59 HIS B CA 1
ATOM 2231 C C . HIS B 1 59 ? 1.903 6.836 17.406 1 98.25 59 HIS B C 1
ATOM 2233 O O . HIS B 1 59 ? 2.654 5.98 16.922 1 98.25 59 HIS B O 1
ATOM 2239 N N . ALA B 1 60 ? 2.268 7.996 17.891 1 98.75 60 ALA B N 1
ATOM 2240 C CA . ALA B 1 60 ? 3.668 8.406 17.797 1 98.75 60 ALA B CA 1
ATOM 2241 C C . ALA B 1 60 ? 4.574 7.414 18.516 1 98.75 60 ALA B C 1
ATOM 2243 O O . ALA B 1 60 ? 5.613 7.016 17.984 1 98.75 60 ALA B O 1
ATOM 2244 N N . GLU B 1 61 ? 4.188 7.051 19.672 1 98.62 61 GLU B N 1
ATOM 2245 C CA . GLU B 1 61 ? 4.969 6.094 20.453 1 98.62 61 GLU B CA 1
ATOM 2246 C C . GLU B 1 61 ? 5.082 4.754 19.734 1 98.62 61 GLU B C 1
ATOM 2248 O O . GLU B 1 61 ? 6.164 4.168 19.672 1 98.62 61 GLU B O 1
ATOM 2253 N N . ARG B 1 62 ? 4.031 4.305 19.203 1 98.12 62 ARG B N 1
ATOM 2254 C CA . ARG B 1 62 ? 4 3.012 18.531 1 98.12 62 ARG B CA 1
ATOM 2255 C C . ARG B 1 62 ? 4.816 3.053 17.234 1 98.12 62 ARG B C 1
ATOM 2257 O O . ARG B 1 62 ? 5.5 2.086 16.906 1 98.12 62 ARG B O 1
ATOM 2264 N N . VAL B 1 63 ? 4.738 4.121 16.547 1 98.5 63 VAL B N 1
ATOM 2265 C CA . VAL B 1 63 ? 5.555 4.301 15.352 1 98.5 63 VAL B CA 1
ATOM 2266 C C . VAL B 1 63 ? 7.035 4.25 15.719 1 98.5 63 VAL B C 1
ATOM 2268 O O . VAL B 1 63 ? 7.828 3.582 15.055 1 98.5 63 VAL B O 1
ATOM 2271 N N . GLY B 1 64 ? 7.355 4.992 16.781 1 98.5 64 GLY B N 1
ATOM 2272 C CA . GLY B 1 64 ? 8.734 4.984 17.25 1 98.5 64 GLY B CA 1
ATOM 2273 C C . GLY B 1 64 ? 9.25 3.592 17.562 1 98.5 64 GLY B C 1
ATOM 2274 O O . GLY B 1 64 ? 10.375 3.246 17.203 1 98.5 64 GLY B O 1
ATOM 2275 N N . GLY B 1 65 ? 8.438 2.84 18.25 1 97.25 65 GLY B N 1
ATOM 2276 C CA . GLY B 1 65 ? 8.805 1.462 18.547 1 97.25 65 GLY B CA 1
ATOM 2277 C C . GLY B 1 65 ? 9 0.622 17.297 1 97.25 65 GLY B C 1
ATOM 2278 O O . GLY B 1 65 ? 9.961 -0.135 17.188 1 97.25 65 GLY B O 1
ATOM 2279 N N . ARG B 1 66 ? 8.156 0.727 16.344 1 96.5 66 ARG B N 1
ATOM 2280 C CA . ARG B 1 66 ? 8.164 -0.073 15.125 1 96.5 66 ARG B CA 1
ATOM 2281 C C . ARG B 1 66 ? 9.391 0.229 14.273 1 96.5 66 ARG B C 1
ATOM 2283 O O . ARG B 1 66 ? 9.961 -0.672 13.656 1 96.5 66 ARG B O 1
ATOM 2290 N N . LEU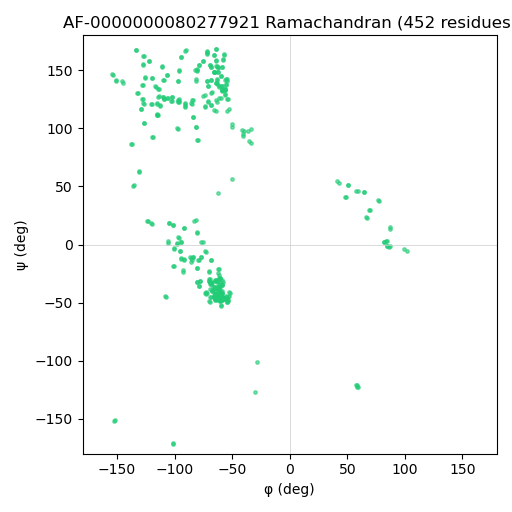 B 1 67 ? 9.797 1.455 14.203 1 97.62 67 LEU B N 1
ATOM 2291 C CA . LEU B 1 67 ? 10.836 1.87 13.266 1 97.62 67 LEU B CA 1
ATOM 2292 C C . LEU B 1 67 ? 12.203 1.877 13.938 1 97.62 67 LEU B C 1
ATOM 2294 O O . LEU B 1 67 ? 13.227 2.066 13.281 1 97.62 67 LEU B O 1
ATOM 2298 N N . ALA B 1 68 ? 12.242 1.64 15.25 1 95.94 68 ALA B N 1
ATOM 2299 C CA . ALA B 1 68 ? 13.477 1.77 16.016 1 95.94 68 ALA B CA 1
ATOM 2300 C C . ALA B 1 68 ? 14.539 0.792 15.531 1 95.94 68 ALA B C 1
ATOM 2302 O O . ALA B 1 68 ? 15.734 1.078 15.602 1 95.94 68 ALA B O 1
ATOM 2303 N N . ASP B 1 69 ? 14.141 -0.311 14.922 1 91.19 69 ASP B N 1
ATOM 2304 C CA . ASP B 1 69 ? 15.102 -1.333 14.523 1 91.19 69 ASP B CA 1
ATOM 2305 C C . ASP B 1 69 ? 15.328 -1.325 13.016 1 91.19 69 ASP B C 1
ATOM 2307 O O . ASP B 1 69 ? 15.961 -2.23 12.477 1 91.19 69 ASP B O 1
ATOM 2311 N N . GLU B 1 70 ? 14.758 -0.446 12.25 1 93.38 70 GLU B N 1
ATOM 2312 C CA . GLU B 1 70 ? 14.852 -0.379 10.797 1 93.38 70 GLU B CA 1
ATOM 2313 C C . GLU B 1 70 ? 16.125 0.343 10.352 1 93.38 70 GLU B C 1
ATOM 2315 O O . GLU B 1 70 ? 16.312 0.595 9.164 1 93.38 70 GLU B O 1
ATOM 2320 N N . ARG B 1 71 ? 17.125 0.514 11.031 1 93.94 71 ARG B N 1
ATOM 2321 C CA . ARG B 1 71 ? 18.375 1.202 10.719 1 93.94 71 ARG B CA 1
ATOM 2322 C C . ARG B 1 71 ? 18.109 2.512 9.984 1 93.94 71 ARG B C 1
ATOM 2324 O O . ARG B 1 71 ? 18.688 2.77 8.93 1 93.94 71 ARG B O 1
ATOM 2331 N N . ILE B 1 72 ? 17.281 3.357 10.508 1 98.25 72 ILE B N 1
ATOM 2332 C CA . ILE B 1 72 ? 16.953 4.668 9.961 1 98.25 72 ILE B CA 1
ATOM 2333 C C . ILE B 1 72 ? 18.125 5.625 10.18 1 98.25 72 ILE B C 1
ATOM 2335 O O . ILE B 1 72 ? 18.609 5.789 11.305 1 98.25 72 ILE B O 1
ATOM 2339 N N . SER B 1 73 ? 18.531 6.266 9.086 1 98.12 73 SER B N 1
ATOM 2340 C CA . SER B 1 73 ? 19.75 7.07 9.156 1 98.12 73 SER B CA 1
ATOM 2341 C C . SER B 1 73 ? 19.422 8.555 9.281 1 98.12 73 SER B C 1
ATOM 2343 O O . SER B 1 73 ? 20.297 9.359 9.633 1 98.12 73 SER B O 1
ATOM 2345 N N . ALA B 1 74 ? 18.234 8.938 8.945 1 98.75 74 ALA B N 1
ATOM 2346 C CA . ALA B 1 74 ? 17.812 10.336 9.016 1 98.75 74 ALA B CA 1
ATOM 2347 C C . ALA B 1 74 ? 16.312 10.453 9.195 1 98.75 74 ALA B C 1
ATOM 2349 O O . ALA B 1 74 ? 15.555 9.594 8.742 1 98.75 74 ALA B O 1
ATOM 2350 N N . LEU B 1 75 ? 15.945 11.461 9.906 1 98.88 75 LEU B N 1
ATOM 2351 C CA . LEU B 1 75 ? 14.539 11.797 10.141 1 98.88 75 LEU B CA 1
ATOM 2352 C C . LEU B 1 75 ? 14.195 13.148 9.531 1 98.88 75 LEU B C 1
ATOM 2354 O O . LEU B 1 75 ? 14.984 14.094 9.633 1 98.88 75 LEU B O 1
ATOM 2358 N N . TYR B 1 76 ? 13.086 13.188 8.883 1 98.94 76 TYR B N 1
ATOM 2359 C CA . TYR B 1 76 ? 12.602 14.445 8.32 1 98.94 76 TYR B CA 1
ATOM 2360 C C . TYR B 1 76 ? 11.188 14.75 8.797 1 98.94 76 TYR B C 1
ATOM 2362 O O . TYR B 1 76 ? 10.367 13.836 8.961 1 98.94 76 TYR B O 1
ATOM 2370 N N . VAL B 1 77 ? 10.914 15.984 9.031 1 98.88 77 VAL B N 1
ATOM 2371 C CA . VAL B 1 77 ? 9.602 16.469 9.445 1 98.88 77 VAL B CA 1
ATOM 2372 C C . VAL B 1 77 ? 9.219 17.688 8.617 1 98.88 77 VAL B C 1
ATOM 2374 O O . VAL B 1 77 ? 10.031 18.219 7.855 1 98.88 77 VAL B O 1
ATOM 2377 N N . THR B 1 78 ? 7.98 18.078 8.703 1 98.69 78 THR B N 1
ATOM 2378 C CA . THR B 1 78 ? 7.508 19.25 7.973 1 98.69 78 THR B CA 1
ATOM 2379 C C . THR B 1 78 ? 7.402 20.453 8.891 1 98.69 78 THR B C 1
ATOM 2381 O O . THR B 1 78 ? 7.871 20.422 10.031 1 98.69 78 THR B O 1
ATOM 2384 N N . THR B 1 79 ? 6.785 21.578 8.359 1 97.88 79 THR B N 1
ATOM 2385 C CA . THR B 1 79 ? 6.68 22.812 9.125 1 97.88 79 THR B CA 1
ATOM 2386 C C . THR B 1 79 ? 5.57 22.703 10.172 1 97.88 79 THR B C 1
ATOM 2388 O O . THR B 1 79 ? 5.473 23.531 11.07 1 97.88 79 THR B O 1
ATOM 2391 N N . LEU B 1 80 ? 4.797 21.688 10.086 1 97.88 80 LEU B N 1
ATOM 2392 C CA . LEU B 1 80 ? 3.646 21.578 10.969 1 97.88 80 LEU B CA 1
ATOM 2393 C C . LEU B 1 80 ? 3.969 20.688 12.172 1 97.88 80 LEU B C 1
ATOM 2395 O O . LEU B 1 80 ? 4.574 19.625 12.023 1 97.88 80 LEU B O 1
ATOM 2399 N N . ARG B 1 81 ? 3.523 21.016 13.305 1 98 81 ARG B N 1
ATOM 2400 C CA . ARG B 1 81 ? 4.008 20.484 14.578 1 98 81 ARG B CA 1
ATOM 2401 C C . ARG B 1 81 ? 3.627 19.016 14.734 1 98 81 ARG B C 1
ATOM 2403 O O . ARG B 1 81 ? 4.324 18.25 15.406 1 98 81 ARG B O 1
ATOM 2410 N N . ARG B 1 82 ? 2.494 18.656 14.172 1 98.19 82 ARG B N 1
ATOM 2411 C CA . ARG B 1 82 ? 2.039 17.281 14.367 1 98.19 82 ARG B CA 1
ATOM 2412 C C . ARG B 1 82 ? 3.047 16.281 13.797 1 98.19 82 ARG B C 1
ATOM 2414 O O . ARG B 1 82 ? 3.16 15.156 14.289 1 98.19 82 ARG B O 1
ATOM 2421 N N . THR B 1 83 ? 3.84 16.672 12.734 1 98.75 83 THR B N 1
ATOM 2422 C CA . THR B 1 83 ? 4.852 15.781 12.188 1 98.75 83 THR B CA 1
ATOM 2423 C C . THR B 1 83 ? 6.039 15.664 13.141 1 98.75 83 THR B C 1
ATOM 2425 O O . THR B 1 83 ? 6.539 14.562 13.391 1 98.75 83 THR B O 1
ATOM 2428 N N . SER B 1 84 ? 6.5 16.766 13.727 1 98.81 84 SER B N 1
ATOM 2429 C CA . SER B 1 84 ? 7.594 16.719 14.688 1 98.81 84 SER B CA 1
ATOM 2430 C C . SER B 1 84 ? 7.184 16 15.961 1 98.81 84 SER B C 1
ATOM 2432 O O . SER B 1 84 ? 7.973 15.242 16.531 1 98.81 84 SER B O 1
ATOM 2434 N N . GLN B 1 85 ? 5.98 16.266 16.375 1 98.88 85 GLN B N 1
ATOM 2435 C CA . GLN B 1 85 ? 5.473 15.578 17.562 1 98.88 85 GLN B CA 1
ATOM 2436 C C . GLN B 1 85 ? 5.41 14.07 17.344 1 98.88 85 GLN B C 1
ATOM 2438 O O . GLN B 1 85 ? 5.734 13.289 18.25 1 98.88 85 GLN B O 1
ATOM 2443 N N . THR B 1 86 ? 5.012 13.648 16.188 1 98.94 86 THR B N 1
ATOM 2444 C CA . THR B 1 86 ? 4.93 12.227 15.867 1 98.94 86 THR B CA 1
ATOM 2445 C C . THR B 1 86 ? 6.328 11.617 15.75 1 98.94 86 THR B C 1
ATOM 2447 O O . THR B 1 86 ? 6.535 10.453 16.094 1 98.94 86 THR B O 1
ATOM 2450 N N . ALA B 1 87 ? 7.277 12.367 15.336 1 98.94 87 ALA B N 1
ATOM 2451 C CA . ALA B 1 87 ? 8.641 11.883 15.117 1 98.94 87 ALA B CA 1
ATOM 2452 C C . ALA B 1 87 ? 9.406 11.805 16.438 1 98.94 87 ALA B C 1
ATOM 2454 O O . ALA B 1 87 ? 10.422 11.109 16.531 1 98.94 87 ALA B O 1
ATOM 2455 N N . ALA B 1 88 ? 8.961 12.492 17.406 1 98.88 88 ALA B N 1
ATOM 2456 C CA . ALA B 1 88 ? 9.734 12.781 18.609 1 98.88 88 ALA B CA 1
ATOM 2457 C C . ALA B 1 88 ? 10.164 11.5 19.312 1 98.88 88 ALA B C 1
ATOM 2459 O O . ALA B 1 88 ? 11.328 11.336 19.672 1 98.88 88 ALA B O 1
ATOM 2460 N N . PRO B 1 89 ? 9.242 10.508 19.531 1 98.81 89 PRO B N 1
ATOM 2461 C CA . PRO B 1 89 ? 9.68 9.289 20.219 1 98.81 89 PRO B CA 1
ATOM 2462 C C . PRO B 1 89 ? 10.781 8.555 19.453 1 98.81 89 PRO B C 1
ATOM 2464 O O . PRO B 1 89 ? 11.734 8.055 20.062 1 98.81 89 PRO B O 1
ATOM 2467 N N . LEU B 1 90 ? 10.664 8.469 18.156 1 98.81 90 LEU B N 1
ATOM 2468 C CA . LEU B 1 90 ? 11.688 7.793 17.359 1 98.81 90 LEU B CA 1
ATOM 2469 C C . LEU B 1 90 ? 13.008 8.555 17.422 1 98.81 90 LEU B C 1
ATOM 2471 O O . LEU B 1 90 ? 14.07 7.945 17.562 1 98.81 90 LEU B O 1
ATOM 2475 N N . ALA B 1 91 ? 12.875 9.844 17.266 1 98.81 91 ALA B N 1
ATOM 2476 C CA . ALA B 1 91 ? 14.062 10.688 17.344 1 98.81 91 ALA B CA 1
ATOM 2477 C C . ALA B 1 91 ? 14.812 10.453 18.641 1 98.81 91 ALA B C 1
ATOM 2479 O O . ALA B 1 91 ? 16.047 10.32 18.656 1 98.81 91 ALA B O 1
ATOM 2480 N N . ALA B 1 92 ? 14.117 10.445 19.688 1 98.62 92 ALA B N 1
ATOM 2481 C CA . ALA B 1 92 ? 14.711 10.227 21 1 98.62 92 ALA B CA 1
ATOM 2482 C C . ALA B 1 92 ? 15.383 8.859 21.078 1 98.62 92 ALA B C 1
ATOM 2484 O O . ALA B 1 92 ? 16.5 8.742 21.578 1 98.62 92 ALA B O 1
ATOM 2485 N N . LYS B 1 93 ? 14.75 7.859 20.625 1 98.06 93 LYS B N 1
ATOM 2486 C CA . LYS B 1 93 ? 15.266 6.496 20.672 1 98.06 93 LYS B CA 1
ATOM 2487 C C . LYS B 1 93 ? 16.547 6.363 19.859 1 98.06 93 LYS B C 1
ATOM 2489 O O . LYS B 1 93 ? 17.469 5.633 20.25 1 98.06 93 LYS B O 1
ATOM 2494 N N . LEU B 1 94 ? 16.578 7.031 18.75 1 98.12 94 LEU B N 1
ATOM 2495 C CA . LEU B 1 94 ? 17.703 6.863 17.844 1 98.12 94 LEU B CA 1
ATOM 2496 C C . LEU B 1 94 ? 18.797 7.898 18.125 1 98.12 94 LEU B C 1
ATOM 2498 O O . LEU B 1 94 ? 19.906 7.801 17.578 1 98.12 94 LEU B O 1
ATOM 2502 N N . GLY B 1 95 ? 18.453 8.883 18.891 1 98.19 95 GLY B N 1
ATOM 2503 C CA . GLY B 1 95 ? 19.375 9.977 19.141 1 98.19 95 GLY B CA 1
ATOM 2504 C C . GLY B 1 95 ? 19.594 10.844 17.906 1 98.19 95 GLY B C 1
ATOM 2505 O O . GLY B 1 95 ? 20.703 11.32 17.672 1 98.19 95 GLY B O 1
ATOM 2506 N N . LEU B 1 96 ? 18.609 10.938 17.062 1 98.44 96 LEU B N 1
ATOM 2507 C CA . LEU B 1 96 ? 18.688 11.734 15.852 1 98.44 96 LEU B CA 1
ATOM 2508 C C . LEU B 1 96 ? 17.859 13.008 15.984 1 98.44 96 LEU B C 1
ATOM 2510 O O . LEU B 1 96 ? 16.812 13.008 16.641 1 98.44 96 LEU B O 1
ATOM 2514 N N . LYS B 1 97 ? 18.328 14.055 15.383 1 98.5 97 LYS B N 1
ATOM 2515 C CA . LYS B 1 97 ? 17.531 15.281 15.273 1 98.5 97 LYS B CA 1
ATOM 2516 C C . LYS B 1 97 ? 16.812 15.352 13.93 1 98.5 97 LYS B C 1
ATOM 2518 O O . LYS B 1 97 ? 17.453 15.312 12.875 1 98.5 97 LYS B O 1
ATOM 2523 N N . PRO B 1 98 ? 15.547 15.477 13.977 1 98.75 98 PRO B N 1
ATOM 2524 C CA . PRO B 1 98 ? 14.82 15.57 12.703 1 98.75 98 PRO B CA 1
ATOM 2525 C C . PRO B 1 98 ? 15.188 16.828 11.914 1 98.75 98 PRO B C 1
ATOM 2527 O O . PRO B 1 98 ? 15.383 17.891 12.5 1 98.75 98 PRO B O 1
ATOM 2530 N N . GLU B 1 99 ? 15.32 16.656 10.641 1 98.81 99 GLU B N 1
ATOM 2531 C CA . GLU B 1 99 ? 15.547 17.781 9.734 1 98.81 99 GLU B CA 1
ATOM 2532 C C . GLU B 1 99 ? 14.242 18.266 9.109 1 98.81 99 GLU B C 1
ATOM 2534 O O . GLU B 1 99 ? 13.32 17.469 8.906 1 98.81 99 GLU B O 1
ATOM 2539 N N . LEU B 1 100 ? 14.25 19.531 8.82 1 98.62 100 LEU B N 1
ATOM 2540 C CA . LEU B 1 100 ? 13.047 20.141 8.25 1 98.62 100 LEU B CA 1
ATOM 2541 C C . LEU B 1 100 ? 13.008 19.953 6.738 1 98.62 100 LEU B C 1
ATOM 2543 O O . LEU B 1 100 ? 13.977 20.266 6.047 1 98.62 100 LEU B O 1
ATOM 2547 N N . GLU B 1 101 ? 11.961 19.375 6.223 1 98.75 101 GLU B N 1
ATOM 2548 C CA . GLU B 1 101 ? 11.625 19.375 4.801 1 98.75 101 GLU B CA 1
ATOM 2549 C C . GLU B 1 101 ? 10.273 20.031 4.551 1 98.75 101 GLU B C 1
ATOM 2551 O O . GLU B 1 101 ? 9.25 19.359 4.473 1 98.75 101 GLU B O 1
ATOM 2556 N N . ALA B 1 102 ? 10.266 21.281 4.285 1 98.44 102 ALA B N 1
ATOM 2557 C CA . ALA B 1 102 ? 9.055 22.094 4.23 1 98.44 102 ALA B CA 1
ATOM 2558 C C . ALA B 1 102 ? 8.188 21.719 3.027 1 98.44 102 ALA B C 1
ATOM 2560 O O . ALA B 1 102 ? 6.965 21.844 3.074 1 98.44 102 ALA B O 1
ATOM 2561 N N . ASP B 1 103 ? 8.781 21.266 1.98 1 98.62 103 ASP B N 1
ATOM 2562 C CA . ASP B 1 103 ? 8.062 21 0.736 1 98.62 103 ASP B CA 1
ATOM 2563 C C . ASP B 1 103 ? 7.199 19.75 0.858 1 98.62 103 ASP B C 1
ATOM 2565 O O . ASP B 1 103 ? 6.387 19.453 -0.023 1 98.62 103 ASP B O 1
ATOM 2569 N N . LEU B 1 104 ? 7.297 19.031 1.967 1 98.75 104 LEU B N 1
ATOM 2570 C CA . LEU B 1 104 ? 6.445 17.875 2.188 1 98.75 104 LEU B CA 1
ATOM 2571 C C . LEU B 1 104 ? 5.344 18.188 3.191 1 98.75 104 LEU B C 1
ATOM 2573 O O . LEU B 1 104 ? 4.742 17.281 3.77 1 98.75 104 LEU B O 1
ATOM 2577 N N . ARG B 1 105 ? 5.09 19.422 3.4 1 98.19 105 ARG B N 1
ATOM 2578 C CA . ARG B 1 105 ? 3.934 19.844 4.184 1 98.19 105 ARG B CA 1
ATOM 2579 C C . ARG B 1 105 ? 2.631 19.484 3.48 1 98.19 105 ARG B C 1
ATOM 2581 O O . ARG B 1 105 ? 2.619 19.234 2.271 1 98.19 105 ARG B O 1
ATOM 2588 N N . GLU B 1 106 ? 1.559 19.5 4.238 1 98 106 GLU B N 1
ATOM 2589 C CA . GLU B 1 106 ? 0.248 19.172 3.684 1 98 106 GLU B CA 1
ATOM 2590 C C . GLU B 1 106 ? -0.174 20.188 2.627 1 98 106 GLU B C 1
ATOM 2592 O O . GLU B 1 106 ? 0.325 21.328 2.609 1 98 106 GLU B O 1
ATOM 2597 N N . ILE B 1 107 ? -1.093 19.781 1.756 1 97.69 107 ILE B N 1
ATOM 2598 C CA . ILE B 1 107 ? -1.692 20.672 0.77 1 97.69 107 ILE B CA 1
ATOM 2599 C C . ILE B 1 107 ? -2.324 21.875 1.475 1 97.69 107 ILE B C 1
ATOM 2601 O O . ILE B 1 107 ? -2.926 21.719 2.541 1 97.69 107 ILE B O 1
ATOM 2605 N N . HIS B 1 108 ? -2.023 23.031 0.939 1 97.69 108 HIS B N 1
ATOM 2606 C CA . HIS B 1 108 ? -2.711 24.219 1.435 1 97.69 108 HIS B CA 1
ATOM 2607 C C . HIS B 1 108 ? -4.172 24.234 0.994 1 97.69 108 HIS B C 1
ATOM 2609 O O . HIS B 1 108 ? -4.461 24.234 -0.205 1 97.69 108 HIS B O 1
ATOM 2615 N N . LEU B 1 109 ? -5.074 24.312 1.906 1 96.88 109 LEU B N 1
ATOM 2616 C CA . LEU B 1 109 ? -6.492 24.109 1.617 1 96.88 109 LEU B CA 1
ATOM 2617 C C . LEU B 1 109 ? -7.203 25.438 1.426 1 96.88 109 LEU B C 1
ATOM 2619 O O . LEU B 1 109 ? -8.43 25.484 1.365 1 96.88 109 LEU B O 1
ATOM 2623 N N . GLY B 1 110 ? -6.387 26.531 1.422 1 96.62 110 GLY B N 1
ATOM 2624 C CA . GLY B 1 110 ? -6.953 27.844 1.153 1 96.62 110 GLY B CA 1
ATOM 2625 C C . GLY B 1 110 ? -8.039 28.234 2.135 1 96.62 110 GLY B C 1
ATOM 2626 O O . GLY B 1 110 ? -7.836 28.188 3.35 1 96.62 110 GLY B O 1
ATOM 2627 N N . ASP B 1 111 ? -9.25 28.531 1.632 1 95.81 111 ASP B N 1
ATOM 2628 C CA . ASP B 1 111 ? -10.352 29.062 2.438 1 95.81 111 ASP B CA 1
ATOM 2629 C C . ASP B 1 111 ? -10.852 28 3.426 1 95.81 111 ASP B C 1
ATOM 2631 O O . ASP B 1 111 ? -11.609 28.328 4.344 1 95.81 111 ASP B O 1
ATOM 2635 N N . TRP B 1 112 ? -10.445 26.766 3.234 1 95.06 112 TRP B N 1
ATOM 2636 C CA . TRP B 1 112 ? -10.961 25.688 4.082 1 95.06 112 TRP B CA 1
ATOM 2637 C C . TRP B 1 112 ? -9.984 25.375 5.207 1 95.06 112 TRP B C 1
ATOM 2639 O O . TRP B 1 112 ? -10.234 24.484 6.02 1 95.06 112 TRP B O 1
ATOM 2649 N N . GLU B 1 113 ? -8.852 26.109 5.273 1 94.44 113 GLU B N 1
ATOM 2650 C CA . GLU B 1 113 ? -7.945 25.953 6.406 1 94.44 113 GLU B CA 1
ATOM 2651 C C . GLU B 1 113 ? -8.664 26.219 7.727 1 94.44 113 GLU B C 1
ATOM 2653 O O . GLU B 1 113 ? -9.789 26.719 7.738 1 94.44 113 GLU B O 1
ATOM 2658 N N . GLY B 1 114 ? -8.078 25.797 8.836 1 91.62 114 GLY B N 1
ATOM 2659 C CA . GLY B 1 114 ? -8.633 26.109 10.141 1 91.62 114 GLY B CA 1
ATOM 2660 C C . GLY B 1 114 ? -9.664 25.109 10.609 1 91.62 114 GLY B C 1
ATOM 2661 O O . GLY B 1 114 ? -10.469 25.406 11.5 1 91.62 114 GLY B O 1
ATOM 2662 N N . GLY B 1 115 ? -9.656 23.984 9.867 1 90.44 115 GLY B N 1
ATOM 2663 C CA . GLY B 1 115 ? -10.555 22.938 10.289 1 90.44 115 GLY B CA 1
ATOM 2664 C C . GLY B 1 115 ? -11.82 22.859 9.453 1 90.44 115 GLY B C 1
ATOM 2665 O O . GLY B 1 115 ? -12.609 21.922 9.586 1 90.44 115 GLY B O 1
ATOM 2666 N N . LEU B 1 116 ? -12.023 23.734 8.578 1 91.88 116 LEU B N 1
ATOM 2667 C CA . LEU B 1 116 ? -13.266 23.797 7.805 1 91.88 116 LEU B CA 1
ATOM 2668 C C . LEU B 1 116 ? -13.391 22.609 6.859 1 91.88 116 LEU B C 1
ATOM 2670 O O . LEU B 1 116 ? -14.492 22.141 6.586 1 91.88 116 LEU B O 1
ATOM 2674 N N . PHE B 1 117 ? -12.273 22.141 6.367 1 93.44 117 PHE B N 1
ATOM 2675 C CA . PHE B 1 117 ? -12.328 20.969 5.5 1 93.44 117 PHE B CA 1
ATOM 2676 C C . PHE B 1 117 ? -13.031 19.812 6.199 1 93.44 117 PHE B C 1
ATOM 2678 O O . PHE B 1 117 ? -13.883 19.141 5.605 1 93.44 117 PHE B O 1
ATOM 2685 N N . ARG B 1 118 ? -12.648 19.594 7.414 1 93.44 118 ARG B N 1
ATOM 2686 C CA . ARG B 1 118 ? -13.258 18.5 8.172 1 93.44 118 ARG B CA 1
ATOM 2687 C C . ARG B 1 118 ? -14.75 18.75 8.375 1 93.44 118 ARG B C 1
ATOM 2689 O O . ARG B 1 118 ? -15.562 17.828 8.219 1 93.44 118 ARG B O 1
ATOM 2696 N N . ARG B 1 119 ? -15.055 19.891 8.734 1 92.12 119 ARG B N 1
ATOM 2697 C CA . ARG B 1 119 ? -16.453 20.266 8.945 1 92.12 119 ARG B CA 1
ATOM 2698 C C . ARG B 1 119 ? -17.25 20.109 7.656 1 92.12 119 ARG B C 1
ATOM 2700 O O . ARG B 1 119 ? -18.312 19.469 7.648 1 92.12 119 ARG B O 1
ATOM 2707 N N . TYR B 1 120 ? -16.734 20.625 6.586 1 94.06 120 TYR B N 1
ATOM 2708 C CA . TYR B 1 120 ? -17.453 20.625 5.316 1 94.06 120 TYR B CA 1
ATOM 2709 C C . TYR B 1 120 ? -17.578 19.219 4.762 1 94.06 120 TYR B C 1
ATOM 2711 O O . TYR B 1 120 ? -18.562 18.875 4.113 1 94.06 120 TYR B O 1
ATOM 2719 N N . THR B 1 121 ? -16.594 18.391 5.012 1 92.75 121 THR B N 1
ATOM 2720 C CA . THR B 1 121 ? -16.688 16.984 4.637 1 92.75 121 THR B CA 1
ATOM 2721 C C . THR B 1 121 ? -17.797 16.297 5.41 1 92.75 121 THR B C 1
ATOM 2723 O O . THR B 1 121 ? -18.625 15.586 4.824 1 92.75 121 THR B O 1
ATOM 2726 N N . HIS B 1 122 ? -17.797 16.547 6.664 1 90.75 122 HIS B N 1
ATOM 2727 C CA . HIS B 1 122 ? -18.812 15.945 7.523 1 90.75 122 HIS B CA 1
ATOM 2728 C C . HIS B 1 122 ? -20.219 16.391 7.117 1 90.75 122 HIS B C 1
ATOM 2730 O O . HIS B 1 122 ? -21.156 15.594 7.156 1 90.75 122 HIS B O 1
ATOM 2736 N N . GLU B 1 123 ? -20.328 17.578 6.715 1 91.94 123 GLU B N 1
ATOM 2737 C CA . GLU B 1 123 ? -21.625 18.156 6.406 1 91.94 123 GLU B CA 1
ATOM 2738 C C . GLU B 1 123 ? -22.047 17.859 4.969 1 91.94 123 GLU B C 1
ATOM 2740 O O . GLU B 1 123 ? -23.172 18.156 4.566 1 91.94 123 GLU B O 1
ATOM 2745 N N . GLY B 1 124 ? -21.156 17.359 4.215 1 93 124 GLY B N 1
ATOM 2746 C CA . GLY B 1 124 ? -21.469 17.031 2.836 1 93 124 GLY B CA 1
ATOM 2747 C C . GLY B 1 124 ? -21.531 18.234 1.922 1 93 124 GLY B C 1
ATOM 2748 O O . GLY B 1 124 ? -22.453 18.375 1.112 1 93 124 GLY B O 1
ATOM 2749 N N . HIS B 1 125 ? -20.641 19.141 2.154 1 95.06 125 HIS B N 1
ATOM 2750 C CA . HIS B 1 125 ? -20.547 20.312 1.294 1 95.06 125 HIS B CA 1
ATOM 2751 C C . HIS B 1 125 ? -20.344 19.906 -0.166 1 95.06 125 HIS B C 1
ATOM 2753 O O . HIS B 1 125 ? -19.578 19 -0.468 1 95.06 125 HIS B O 1
ATOM 2759 N N . PRO B 1 126 ? -20.938 20.562 -1.154 1 96.38 126 PRO B N 1
ATOM 2760 C CA . PRO B 1 126 ? -20.906 20.172 -2.566 1 96.38 126 PRO B CA 1
ATOM 2761 C C . PRO B 1 126 ? -19.484 20.172 -3.141 1 96.38 126 PRO B C 1
ATOM 2763 O O . PRO B 1 126 ? -19.188 19.391 -4.039 1 96.38 126 PRO B O 1
ATOM 2766 N N . ILE B 1 127 ? -18.672 21.016 -2.68 1 96.62 127 ILE B N 1
ATOM 2767 C CA . ILE B 1 127 ? -17.297 21.109 -3.182 1 96.62 127 ILE B CA 1
ATOM 2768 C C . ILE B 1 127 ? -16.547 19.828 -2.844 1 96.62 127 ILE B C 1
ATOM 2770 O O . ILE B 1 127 ? -15.641 19.422 -3.576 1 96.62 127 ILE B O 1
ATOM 2774 N N . VAL B 1 128 ? -16.875 19.188 -1.778 1 95.38 128 VAL B N 1
ATOM 2775 C CA . VAL B 1 128 ? -16.234 17.922 -1.406 1 95.38 128 VAL B CA 1
ATOM 2776 C C . VAL B 1 128 ? -16.516 16.875 -2.469 1 95.38 128 VAL B C 1
ATOM 2778 O O . VAL B 1 128 ? -15.625 16.125 -2.871 1 95.38 128 VAL B O 1
ATOM 2781 N N . GLU B 1 129 ? -17.719 16.812 -2.861 1 94.19 129 GLU B N 1
ATOM 2782 C CA . GLU B 1 129 ? -18.062 15.883 -3.938 1 94.19 129 GLU B CA 1
ATOM 2783 C C . GLU B 1 129 ? -17.281 16.203 -5.203 1 94.19 129 GLU B C 1
ATOM 2785 O O . GLU B 1 129 ? -16.797 15.289 -5.887 1 94.19 129 GLU B O 1
ATOM 2790 N N . LYS B 1 130 ? -17.234 17.469 -5.492 1 96.25 130 LYS B N 1
ATOM 2791 C CA . LYS B 1 130 ? -16.484 17.922 -6.664 1 96.25 130 LYS B CA 1
ATOM 2792 C C . LYS B 1 130 ? -15.008 17.516 -6.559 1 96.25 130 LYS B C 1
ATOM 2794 O O . LYS B 1 130 ? -14.398 17.094 -7.543 1 96.25 130 LYS B O 1
ATOM 2799 N N . LEU B 1 131 ? -14.43 17.641 -5.387 1 94.62 131 LEU B N 1
ATOM 2800 C CA . LEU B 1 131 ? -13.062 17.25 -5.086 1 94.62 131 LEU B CA 1
ATOM 2801 C C . LEU B 1 131 ? -12.828 15.789 -5.469 1 94.62 131 LEU B C 1
ATOM 2803 O O . LEU B 1 131 ? -11.867 15.477 -6.18 1 94.62 131 LEU B O 1
ATOM 2807 N N . TRP B 1 132 ? -13.672 14.984 -5.059 1 91.88 132 TRP B N 1
ATOM 2808 C CA . TRP B 1 132 ? -13.523 13.547 -5.277 1 91.88 132 TRP B CA 1
ATOM 2809 C C . TRP B 1 132 ? -13.773 13.195 -6.742 1 91.88 132 TRP B C 1
ATOM 2811 O O . TRP B 1 132 ? -13.055 12.367 -7.312 1 91.88 132 TRP B O 1
ATOM 2821 N N . ARG B 1 133 ? -14.734 13.789 -7.324 1 93.69 133 ARG B N 1
ATOM 2822 C CA . ARG B 1 133 ? -15.078 13.516 -8.711 1 93.69 133 ARG B CA 1
ATOM 2823 C C . ARG B 1 133 ? -13.953 13.93 -9.648 1 93.69 133 ARG B C 1
ATOM 2825 O O . ARG B 1 133 ? -13.609 13.203 -10.586 1 93.69 133 ARG B O 1
ATOM 2832 N N . GLU B 1 134 ? -13.438 15.062 -9.344 1 96.25 1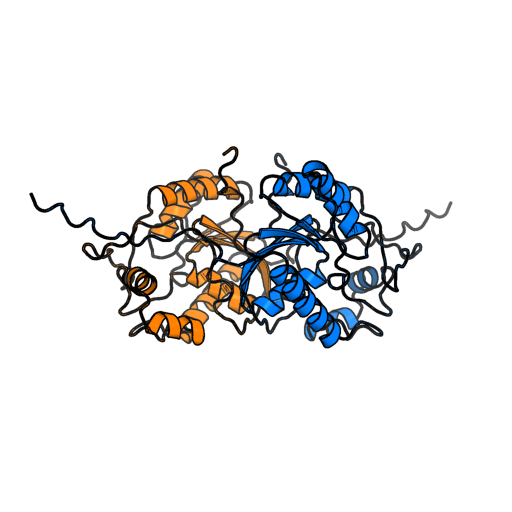34 GLU B N 1
ATOM 2833 C CA . GLU B 1 134 ? -12.438 15.617 -10.25 1 96.25 134 GLU B CA 1
ATOM 2834 C C . GLU B 1 134 ? -11.023 15.258 -9.805 1 96.25 134 GLU B C 1
ATOM 2836 O O . GLU B 1 134 ? -10.062 15.477 -10.547 1 96.25 134 GLU B O 1
ATOM 2841 N N . GLN B 1 135 ? -10.914 14.742 -8.602 1 95.62 135 GLN B N 1
ATOM 2842 C CA . GLN B 1 135 ? -9.641 14.273 -8.055 1 95.62 135 GLN B CA 1
ATOM 2843 C C . GLN B 1 135 ? -8.602 15.391 -8.039 1 95.62 135 GLN B C 1
ATOM 2845 O O . GLN B 1 135 ? -7.465 15.195 -8.469 1 95.62 135 GLN B O 1
ATOM 2850 N N . ARG B 1 136 ? -9.023 16.531 -7.578 1 96.5 136 ARG B N 1
ATOM 2851 C CA . ARG B 1 136 ? -8.148 17.703 -7.461 1 96.5 136 ARG B CA 1
ATOM 2852 C C . ARG B 1 136 ? -8.5 18.531 -6.23 1 96.5 136 ARG B C 1
ATOM 2854 O O . ARG B 1 136 ? -9.68 18.766 -5.953 1 96.5 136 ARG B O 1
ATOM 2861 N N . TRP B 1 137 ? -7.508 19 -5.562 1 96.94 137 TRP B N 1
ATOM 2862 C CA . TRP B 1 137 ? -7.676 19.766 -4.332 1 96.94 137 TRP B CA 1
ATOM 2863 C C . TRP B 1 137 ? -8.031 21.219 -4.641 1 96.94 137 TRP B C 1
ATOM 2865 O O . TRP B 1 137 ? -8.711 21.875 -3.855 1 96.94 137 TRP B O 1
ATOM 2875 N N . ASP B 1 138 ? -7.547 21.734 -5.715 1 97.5 138 ASP B N 1
ATOM 2876 C CA . ASP B 1 138 ? -7.605 23.172 -5.957 1 97.5 138 ASP B CA 1
ATOM 2877 C C . ASP B 1 138 ? -8.977 23.594 -6.473 1 97.5 138 ASP B C 1
ATOM 2879 O O . ASP B 1 138 ? -9.156 24.719 -6.953 1 97.5 138 ASP B O 1
ATOM 2883 N N . VAL B 1 139 ? -9.984 22.703 -6.438 1 97.56 139 VAL B N 1
ATOM 2884 C CA . VAL B 1 139 ? -11.383 23.109 -6.582 1 97.56 139 VAL B CA 1
ATOM 2885 C C . VAL B 1 139 ? -11.828 23.875 -5.332 1 97.56 139 VAL B C 1
ATOM 2887 O O . VAL B 1 139 ? -12.836 24.578 -5.352 1 97.56 139 VAL B O 1
ATOM 2890 N N . ILE B 1 140 ? -11.125 23.625 -4.219 1 97.81 140 ILE B N 1
ATOM 2891 C CA . ILE B 1 140 ? -11.336 24.422 -3.01 1 97.81 140 ILE B CA 1
ATOM 2892 C C . ILE B 1 140 ? -10.852 25.844 -3.236 1 97.81 140 ILE B C 1
ATOM 2894 O O . ILE B 1 140 ? -9.719 26.062 -3.662 1 97.81 140 ILE B O 1
ATOM 2898 N N . PRO B 1 141 ? -11.695 26.812 -2.889 1 97.5 141 PRO B N 1
ATOM 2899 C CA . PRO B 1 141 ? -11.266 28.188 -3.113 1 97.5 141 PRO B CA 1
ATOM 2900 C C . PRO B 1 141 ? -10.008 28.562 -2.338 1 97.5 141 PRO B C 1
ATOM 2902 O O . PRO B 1 141 ? -9.922 28.312 -1.132 1 97.5 141 PRO B O 1
ATOM 2905 N N . GLY B 1 142 ? -8.977 29.078 -3.076 1 97.5 142 GLY B N 1
ATOM 2906 C CA . GLY B 1 142 ? -7.754 29.562 -2.455 1 97.5 142 GLY B CA 1
ATOM 2907 C C . GLY B 1 142 ? -6.746 28.453 -2.189 1 97.5 142 GLY B C 1
ATOM 2908 O O . GLY B 1 142 ? -5.652 28.719 -1.684 1 97.5 142 GLY B O 1
ATOM 2909 N N . ALA B 1 143 ? -7.117 27.234 -2.531 1 98 143 ALA B N 1
ATOM 2910 C CA . ALA B 1 143 ? -6.207 26.109 -2.297 1 98 143 ALA B CA 1
ATOM 2911 C C . ALA B 1 143 ? -5 26.172 -3.227 1 98 143 ALA B C 1
ATOM 2913 O O . ALA B 1 143 ? -5.062 26.797 -4.293 1 98 143 ALA B O 1
ATOM 2914 N N . GLU B 1 144 ? -3.973 25.562 -2.719 1 97.69 144 GLU B N 1
ATOM 2915 C CA . GLU B 1 144 ? -2.77 25.438 -3.537 1 97.69 144 GLU B CA 1
ATOM 2916 C C . GLU B 1 144 ? -3.08 24.75 -4.863 1 97.69 144 GLU B C 1
ATOM 2918 O O . GLU B 1 144 ? -3.787 23.734 -4.895 1 97.69 144 GLU B O 1
ATOM 2923 N N . PRO B 1 145 ? -2.547 25.328 -6.004 1 98.19 145 PRO B N 1
ATOM 2924 C CA . PRO B 1 145 ? -2.744 24.641 -7.285 1 98.19 145 PRO B CA 1
ATOM 2925 C C . PRO B 1 145 ? -2.145 23.234 -7.301 1 98.19 145 PRO B C 1
ATOM 2927 O O . PRO B 1 145 ? -1.07 23.016 -6.738 1 98.19 145 PRO B O 1
ATOM 2930 N N . MET B 1 146 ? -2.826 22.359 -8.008 1 97.62 146 MET B N 1
ATOM 2931 C CA . MET B 1 146 ? -2.395 20.969 -8.055 1 97.62 146 MET B CA 1
ATOM 2932 C C . MET B 1 146 ? -0.982 20.844 -8.609 1 97.62 146 MET B C 1
ATOM 2934 O O . MET B 1 146 ? -0.18 20.047 -8.125 1 97.62 146 MET B O 1
ATOM 2938 N N . GLU B 1 147 ? -0.708 21.578 -9.602 1 97.81 147 GLU B N 1
ATOM 2939 C CA . GLU B 1 147 ? 0.606 21.547 -10.234 1 97.81 147 GLU B CA 1
ATOM 2940 C C . GLU B 1 147 ? 1.707 21.922 -9.25 1 97.81 147 GLU B C 1
ATOM 2942 O O . GLU B 1 147 ? 2.779 21.312 -9.242 1 97.81 147 GLU B O 1
ATOM 2947 N N . ASP B 1 148 ? 1.479 22.938 -8.477 1 98.5 148 ASP B N 1
ATOM 2948 C CA . ASP B 1 148 ? 2.438 23.359 -7.461 1 98.5 148 ASP B CA 1
ATOM 2949 C C . ASP B 1 148 ? 2.615 22.297 -6.387 1 98.5 148 ASP B C 1
ATOM 2951 O O . ASP B 1 148 ? 3.744 21.953 -6.02 1 98.5 148 ASP B O 1
ATOM 2955 N N . PHE B 1 149 ? 1.497 21.781 -5.934 1 98.44 149 PHE B N 1
ATOM 2956 C CA . PHE B 1 149 ? 1.513 20.734 -4.918 1 98.44 149 PHE B CA 1
ATOM 2957 C C . PHE B 1 149 ? 2.275 19.5 -5.414 1 98.44 149 PHE B C 1
ATOM 2959 O O . PHE B 1 149 ? 3.197 19.031 -4.746 1 98.44 149 PHE B O 1
ATOM 2966 N N . SER B 1 150 ? 1.893 19.016 -6.59 1 98.38 150 SER B N 1
ATOM 2967 C CA . SER B 1 150 ? 2.533 17.844 -7.18 1 98.38 150 SER B CA 1
ATOM 2968 C C . SER B 1 150 ? 4.012 18.094 -7.449 1 98.38 150 SER B C 1
ATOM 2970 O O . SER B 1 150 ? 4.855 17.234 -7.184 1 98.38 150 SER B O 1
ATOM 2972 N N . GLY B 1 151 ? 4.277 19.25 -7.938 1 98.69 151 GLY B N 1
ATOM 2973 C CA . GLY B 1 151 ? 5.645 19.609 -8.289 1 98.69 151 GLY B CA 1
ATOM 2974 C C . GLY B 1 151 ? 6.574 19.656 -7.086 1 98.69 151 GLY B C 1
ATOM 2975 O O . GLY B 1 151 ? 7.688 19.141 -7.129 1 98.69 151 GLY B O 1
ATOM 2976 N N . ARG B 1 152 ? 6.145 20.297 -6.016 1 98.56 152 ARG B N 1
ATOM 2977 C CA . ARG B 1 152 ? 7.035 20.422 -4.867 1 98.56 152 ARG B CA 1
ATOM 2978 C C . ARG B 1 152 ? 7.258 19.078 -4.195 1 98.56 152 ARG B C 1
ATOM 2980 O O . ARG B 1 152 ? 8.336 18.812 -3.666 1 98.56 152 ARG B O 1
ATOM 2987 N N . ILE B 1 153 ? 6.254 18.25 -4.203 1 98.69 153 ILE B N 1
ATOM 2988 C CA . ILE B 1 153 ? 6.402 16.906 -3.627 1 98.69 153 ILE B CA 1
ATOM 2989 C C . ILE B 1 153 ? 7.41 16.109 -4.441 1 98.69 153 ILE B C 1
ATOM 2991 O O . ILE B 1 153 ? 8.305 15.477 -3.881 1 98.69 153 ILE B O 1
ATOM 2995 N N . LYS B 1 154 ? 7.258 16.141 -5.738 1 98.69 154 LYS B N 1
ATOM 2996 C CA . LYS B 1 154 ? 8.195 15.43 -6.609 1 98.69 154 LYS B CA 1
ATOM 2997 C C . LYS B 1 154 ? 9.625 15.914 -6.383 1 98.69 154 LYS B C 1
ATOM 2999 O O . LYS B 1 154 ? 10.547 15.102 -6.238 1 98.69 154 LYS B O 1
ATOM 3004 N N . ALA B 1 155 ? 9.797 17.188 -6.32 1 98.75 155 ALA B N 1
ATOM 3005 C CA . ALA B 1 155 ? 11.117 17.766 -6.129 1 98.75 155 ALA B CA 1
ATOM 3006 C C . ALA B 1 155 ? 11.695 17.391 -4.773 1 98.75 155 ALA B C 1
ATOM 3008 O O . ALA B 1 155 ? 12.883 17.062 -4.668 1 98.75 155 ALA B O 1
ATOM 3009 N N . ALA B 1 156 ? 10.906 17.438 -3.775 1 98.88 156 ALA B N 1
ATOM 3010 C CA . ALA B 1 156 ? 11.359 17.125 -2.42 1 98.88 156 ALA B CA 1
ATOM 3011 C C . ALA B 1 156 ? 11.805 15.672 -2.305 1 98.88 156 ALA B C 1
ATOM 3013 O O . ALA B 1 156 ? 12.867 15.383 -1.749 1 98.88 156 ALA B O 1
ATOM 3014 N N . ILE B 1 157 ? 10.984 14.75 -2.822 1 98.88 157 ILE B N 1
ATOM 3015 C CA . ILE B 1 157 ? 11.336 13.336 -2.789 1 98.88 157 ILE B CA 1
ATOM 3016 C C . ILE B 1 157 ? 12.648 13.109 -3.545 1 98.88 157 ILE B C 1
ATOM 3018 O O . ILE B 1 157 ? 13.523 12.375 -3.078 1 98.88 157 ILE B O 1
ATOM 3022 N N . GLY B 1 158 ? 12.727 13.719 -4.691 1 98.62 158 GLY B N 1
ATOM 3023 C CA . GLY B 1 158 ? 13.961 13.625 -5.445 1 98.62 158 GLY B CA 1
ATOM 3024 C C . GLY B 1 158 ? 15.172 14.133 -4.676 1 98.62 158 GLY B C 1
A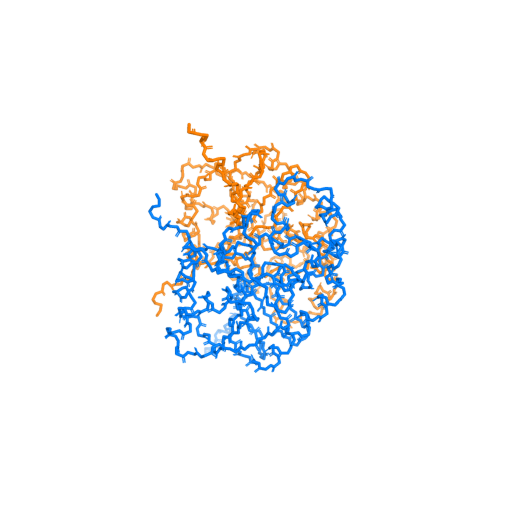TOM 3025 O O . GLY B 1 158 ? 16.219 13.492 -4.668 1 98.62 158 GLY B O 1
ATOM 3026 N N . ARG B 1 159 ? 15.023 15.312 -4.059 1 98.31 159 ARG B N 1
ATOM 3027 C CA . ARG B 1 159 ? 16.109 15.906 -3.277 1 98.31 159 ARG B CA 1
ATOM 3028 C C . ARG B 1 159 ? 16.5 15 -2.115 1 98.31 159 ARG B C 1
ATOM 3030 O O . ARG B 1 159 ? 17.688 14.781 -1.864 1 98.31 159 ARG B O 1
ATOM 3037 N N . LEU B 1 160 ? 15.531 14.477 -1.408 1 98.75 160 LEU B N 1
ATOM 3038 C CA . LEU B 1 160 ? 15.797 13.594 -0.276 1 98.75 160 LEU B CA 1
ATOM 3039 C C . LEU B 1 160 ? 16.5 12.32 -0.728 1 98.75 160 LEU B C 1
ATOM 3041 O O . LEU B 1 160 ? 17.453 11.867 -0.077 1 98.75 160 LEU B O 1
ATOM 3045 N N . ALA B 1 161 ? 16.047 11.758 -1.819 1 98.75 161 ALA B N 1
ATOM 3046 C CA . ALA B 1 161 ? 16.656 10.539 -2.342 1 98.75 161 ALA B CA 1
ATOM 3047 C C . ALA B 1 161 ? 18.109 10.797 -2.73 1 98.75 161 ALA B C 1
ATOM 3049 O O . ALA B 1 161 ? 19 10 -2.406 1 98.75 161 ALA B O 1
ATOM 3050 N N . ALA B 1 162 ? 18.359 11.891 -3.406 1 98.19 162 ALA B N 1
ATOM 3051 C CA . ALA B 1 162 ? 19.703 12.234 -3.852 1 98.19 162 ALA B CA 1
ATOM 3052 C C . ALA B 1 162 ? 20.641 12.445 -2.664 1 98.19 162 ALA B C 1
ATOM 3054 O O . ALA B 1 162 ? 21.828 12.148 -2.742 1 98.19 162 ALA B O 1
ATOM 3055 N N . ALA B 1 163 ? 20.141 12.898 -1.592 1 98.38 163 ALA B N 1
ATOM 3056 C CA . ALA B 1 163 ? 20.938 13.227 -0.417 1 98.38 163 ALA B CA 1
ATOM 3057 C C . ALA B 1 163 ? 21.203 11.992 0.434 1 98.38 163 ALA B C 1
ATOM 3059 O O . ALA B 1 163 ? 22.047 12.016 1.338 1 98.38 163 ALA B O 1
ATOM 3060 N N . ASN B 1 164 ? 20.547 10.875 0.177 1 98.56 164 ASN B N 1
ATOM 3061 C CA . ASN B 1 164 ? 20.625 9.719 1.064 1 98.56 164 ASN B CA 1
ATOM 3062 C C . ASN B 1 164 ? 20.812 8.422 0.282 1 98.56 164 ASN B C 1
ATOM 3064 O O . ASN B 1 164 ? 20.094 7.453 0.492 1 98.56 164 ASN B O 1
ATOM 3068 N N . PRO B 1 165 ? 21.75 8.32 -0.614 1 98.25 165 PRO B N 1
ATOM 3069 C CA . PRO B 1 165 ? 21.984 7.078 -1.361 1 98.25 165 PRO B CA 1
ATOM 3070 C C . PRO B 1 165 ? 22.312 5.895 -0.455 1 98.25 165 PRO B C 1
ATOM 3072 O O . PRO B 1 165 ? 23.094 6.035 0.485 1 98.25 165 PRO B O 1
ATOM 3075 N N . ASP B 1 166 ? 21.656 4.742 -0.692 1 98.38 166 ASP B N 1
ATOM 3076 C CA . ASP B 1 166 ? 21.875 3.471 -0.009 1 98.38 166 ASP B CA 1
ATOM 3077 C C . ASP B 1 166 ? 21.453 3.555 1.456 1 98.38 166 ASP B C 1
ATOM 3079 O O . ASP B 1 166 ? 21.953 2.799 2.295 1 98.38 166 ASP B O 1
ATOM 3083 N N . ARG B 1 167 ? 20.562 4.512 1.775 1 98.44 167 ARG B N 1
ATOM 3084 C CA . ARG B 1 167 ? 20.156 4.707 3.162 1 98.44 167 ARG B CA 1
ATOM 3085 C C . ARG B 1 167 ? 18.641 4.566 3.312 1 98.44 167 ARG B C 1
ATOM 3087 O O . ARG B 1 167 ? 17.906 4.621 2.324 1 98.44 167 ARG B O 1
ATOM 3094 N N . ARG B 1 168 ? 18.297 4.281 4.547 1 98.5 168 ARG B N 1
ATOM 3095 C CA . ARG B 1 168 ? 16.891 4.324 4.969 1 98.5 168 ARG B CA 1
ATOM 3096 C C . ARG B 1 168 ? 16.594 5.594 5.758 1 98.5 168 ARG B C 1
ATOM 3098 O O . ARG B 1 168 ? 17.328 5.934 6.695 1 98.5 168 ARG B O 1
ATOM 3105 N N . ILE B 1 169 ? 15.586 6.285 5.32 1 98.94 169 ILE B N 1
ATOM 3106 C CA . ILE B 1 169 ? 15.195 7.488 6.047 1 98.94 169 ILE B CA 1
ATOM 3107 C C . ILE B 1 169 ? 13.703 7.426 6.379 1 98.94 169 ILE B C 1
ATOM 3109 O O . ILE B 1 169 ? 12.953 6.695 5.738 1 98.94 169 ILE B O 1
ATOM 3113 N N . ALA B 1 170 ? 13.32 8.117 7.41 1 98.94 170 ALA B N 1
ATOM 3114 C CA . ALA B 1 170 ? 11.906 8.266 7.766 1 98.94 170 ALA B CA 1
ATOM 3115 C C . ALA B 1 170 ? 11.453 9.719 7.605 1 98.94 170 ALA B C 1
ATOM 3117 O O . ALA B 1 170 ? 12.125 10.641 8.078 1 98.94 170 ALA B O 1
ATOM 3118 N N . VAL B 1 171 ? 10.422 9.836 6.891 1 98.94 171 VAL B N 1
ATOM 3119 C CA . VAL B 1 171 ? 9.82 11.148 6.648 1 98.94 171 VAL B CA 1
ATOM 3120 C C . VAL B 1 171 ? 8.43 11.203 7.273 1 98.94 171 VAL B C 1
ATOM 3122 O O . VAL B 1 171 ? 7.527 10.461 6.863 1 98.94 171 VAL B O 1
ATOM 3125 N N . PHE B 1 172 ? 8.289 12 8.297 1 98.94 172 PHE B N 1
ATOM 3126 C CA . PHE B 1 172 ? 6.992 12.219 8.922 1 98.94 172 PHE B CA 1
ATOM 3127 C C . PHE B 1 172 ? 6.223 13.32 8.203 1 98.94 172 PHE B C 1
ATOM 3129 O O . PHE B 1 172 ? 6.684 14.461 8.125 1 98.94 172 PHE B O 1
ATOM 3136 N N . THR B 1 173 ? 5.062 12.984 7.723 1 98.88 173 THR B N 1
ATOM 3137 C CA . THR B 1 173 ? 4.363 13.867 6.797 1 98.88 173 THR B CA 1
ATOM 3138 C C . THR B 1 173 ? 2.854 13.664 6.895 1 98.88 173 THR B C 1
ATOM 3140 O O . THR B 1 173 ? 2.33 13.383 7.977 1 98.88 173 THR B O 1
ATOM 3143 N N . HIS B 1 174 ? 2.107 13.914 5.805 1 98.62 174 HIS B N 1
ATOM 3144 C CA . HIS B 1 174 ? 0.656 14.047 5.852 1 98.62 174 HIS B CA 1
ATOM 3145 C C . HIS B 1 174 ? -0.015 13.117 4.844 1 98.62 174 HIS B C 1
ATOM 3147 O O . HIS B 1 174 ? 0.642 12.602 3.938 1 98.62 174 HIS B O 1
ATOM 3153 N N . GLY B 1 175 ? -1.311 12.914 5.086 1 97.94 175 GLY B N 1
ATOM 3154 C CA . GLY B 1 175 ? -2.057 11.992 4.234 1 97.94 175 GLY B CA 1
ATOM 3155 C C . GLY B 1 175 ? -2.084 12.422 2.779 1 97.94 175 GLY B C 1
ATOM 3156 O O . GLY B 1 175 ? -1.912 11.594 1.883 1 97.94 175 GLY B O 1
ATOM 3157 N N . GLY B 1 176 ? -2.402 13.734 2.514 1 97.81 176 GLY B N 1
ATOM 3158 C CA . GLY B 1 176 ? -2.412 14.219 1.144 1 97.81 176 GLY B CA 1
ATOM 3159 C C . GLY B 1 176 ? -1.074 14.07 0.446 1 97.81 176 GLY B C 1
ATOM 3160 O O . GLY B 1 176 ? -1.021 13.797 -0.755 1 97.81 176 GLY B O 1
ATOM 3161 N N . VAL B 1 177 ? -0.027 14.211 1.152 1 98.75 177 VAL B N 1
ATOM 3162 C CA . VAL B 1 177 ? 1.324 14.102 0.614 1 98.75 177 VAL B CA 1
ATOM 3163 C C . VAL B 1 177 ? 1.613 12.648 0.244 1 98.75 177 VAL B C 1
ATOM 3165 O O . VAL B 1 177 ? 2.066 12.359 -0.866 1 98.75 177 VAL B O 1
ATOM 3168 N N . ILE B 1 178 ? 1.328 11.734 1.158 1 98.81 178 ILE B N 1
ATOM 3169 C CA . ILE B 1 178 ? 1.532 10.312 0.899 1 98.81 178 ILE B CA 1
ATOM 3170 C C . ILE B 1 178 ? 0.707 9.891 -0.312 1 98.81 178 ILE B C 1
ATOM 3172 O O . ILE B 1 178 ? 1.207 9.188 -1.199 1 98.81 178 ILE B O 1
ATOM 3176 N N . GLY B 1 179 ? -0.529 10.32 -0.328 1 98.44 179 GLY B N 1
ATOM 3177 C CA . GLY B 1 179 ? -1.368 10.047 -1.483 1 98.44 179 GLY B CA 1
ATOM 3178 C C . GLY B 1 179 ? -0.747 10.492 -2.793 1 98.44 179 GLY B C 1
ATOM 3179 O O . GLY B 1 179 ? -0.726 9.734 -3.768 1 98.44 179 GLY B O 1
ATOM 3180 N N . GLU B 1 180 ? -0.255 11.703 -2.826 1 98.44 180 GLU B N 1
ATOM 3181 C CA . GLU B 1 180 ? 0.342 12.266 -4.031 1 98.44 180 GLU B CA 1
ATOM 3182 C C . GLU B 1 180 ? 1.6 11.5 -4.434 1 98.44 180 GLU B C 1
ATOM 3184 O O . GLU B 1 180 ? 1.821 11.242 -5.617 1 98.44 180 GLU B O 1
ATOM 3189 N N . VAL B 1 181 ? 2.439 11.156 -3.488 1 98.75 181 VAL B N 1
ATOM 3190 C CA . VAL B 1 181 ? 3.666 10.414 -3.756 1 98.75 181 VAL B CA 1
ATOM 3191 C C . VAL B 1 181 ? 3.334 9.109 -4.465 1 98.75 181 VAL B C 1
ATOM 3193 O O . VAL B 1 181 ? 3.934 8.781 -5.492 1 98.75 181 VAL B O 1
ATOM 3196 N N . PHE B 1 182 ? 2.387 8.406 -3.994 1 98.5 182 PHE B N 1
ATOM 3197 C CA . PHE B 1 182 ? 2.078 7.094 -4.543 1 98.5 182 PHE B CA 1
ATOM 3198 C C . PHE B 1 182 ? 1.306 7.219 -5.848 1 98.5 182 PHE B C 1
ATOM 3200 O O . PHE B 1 182 ? 1.437 6.375 -6.738 1 98.5 182 PHE B O 1
ATOM 3207 N N . ALA B 1 183 ? 0.496 8.297 -5.938 1 98.19 183 ALA B N 1
ATOM 3208 C CA . ALA B 1 183 ? -0.112 8.586 -7.234 1 98.19 183 ALA B CA 1
ATOM 3209 C C . ALA B 1 183 ? 0.955 8.82 -8.297 1 98.19 183 ALA B C 1
ATOM 3211 O O . ALA B 1 183 ? 0.856 8.305 -9.414 1 98.19 183 ALA B O 1
ATOM 3212 N N . GLN B 1 184 ? 1.977 9.547 -7.949 1 98.06 184 GLN B N 1
ATOM 3213 C CA . GLN B 1 184 ? 3.066 9.82 -8.883 1 98.06 184 GLN B CA 1
ATOM 3214 C C . GLN B 1 184 ? 3.863 8.555 -9.18 1 98.06 184 GLN B C 1
ATOM 3216 O O . GLN B 1 184 ? 4.16 8.258 -10.336 1 98.06 184 GLN B O 1
ATOM 3221 N N . ALA B 1 185 ? 4.184 7.785 -8.148 1 98 185 ALA B N 1
ATOM 3222 C CA . ALA B 1 185 ? 4.98 6.57 -8.297 1 98 185 ALA B CA 1
ATOM 3223 C C . ALA B 1 185 ? 4.305 5.582 -9.242 1 98 185 ALA B C 1
ATOM 3225 O O . ALA B 1 185 ? 4.977 4.859 -9.984 1 98 185 ALA B O 1
ATOM 3226 N N . SER B 1 186 ? 2.98 5.527 -9.227 1 97.69 186 SER B N 1
ATOM 3227 C CA . SER B 1 186 ? 2.23 4.578 -10.039 1 97.69 186 SER B CA 1
ATOM 3228 C C . SER B 1 186 ? 1.672 5.242 -11.289 1 97.69 186 SER B C 1
ATOM 3230 O O . SER B 1 186 ? 1.038 4.582 -12.117 1 97.69 186 SER B O 1
ATOM 3232 N N . ALA B 1 187 ? 1.873 6.57 -11.43 1 97.12 187 ALA B N 1
ATOM 3233 C CA . ALA B 1 187 ? 1.225 7.344 -12.484 1 97.12 187 ALA B CA 1
ATOM 3234 C C . ALA B 1 187 ? -0.278 7.082 -12.508 1 97.12 187 ALA B C 1
ATOM 3236 O O . ALA B 1 187 ? -0.838 6.766 -13.562 1 97.12 187 ALA B O 1
ATOM 3237 N N . ALA B 1 188 ? -0.872 7.203 -11.398 1 97.19 188 ALA B N 1
ATOM 3238 C CA . ALA B 1 188 ? -2.293 6.906 -11.234 1 97.19 188 ALA B CA 1
ATOM 3239 C C . ALA B 1 188 ? -3.154 7.961 -11.93 1 97.19 188 ALA B C 1
ATOM 3241 O O . ALA B 1 188 ? -2.891 9.156 -11.82 1 97.19 188 ALA B O 1
ATOM 3242 N N . LYS B 1 189 ? -4.203 7.5 -12.648 1 95.06 189 LYS B N 1
ATOM 3243 C CA . LYS B 1 189 ? -5.211 8.422 -13.164 1 95.06 189 LYS B CA 1
ATOM 3244 C C . LYS B 1 189 ? -6.191 8.836 -12.07 1 95.06 189 LYS B C 1
ATOM 3246 O O . LYS B 1 189 ? -6.664 9.969 -12.047 1 95.06 189 LYS B O 1
ATOM 3251 N N . ASN B 1 190 ? -6.465 7.832 -11.203 1 94.94 190 ASN B N 1
ATOM 3252 C CA . ASN B 1 190 ? -7.172 8.141 -9.969 1 94.94 190 ASN B CA 1
ATOM 3253 C C . ASN B 1 190 ? -6.23 8.711 -8.914 1 94.94 190 ASN B C 1
ATOM 3255 O O . ASN B 1 190 ? -5.715 7.977 -8.07 1 94.94 190 ASN B O 1
ATOM 3259 N N . ARG B 1 191 ? -6.09 9.969 -8.898 1 93.5 191 ARG B N 1
ATOM 3260 C CA . ARG B 1 191 ? -5.062 10.609 -8.086 1 93.5 191 ARG B CA 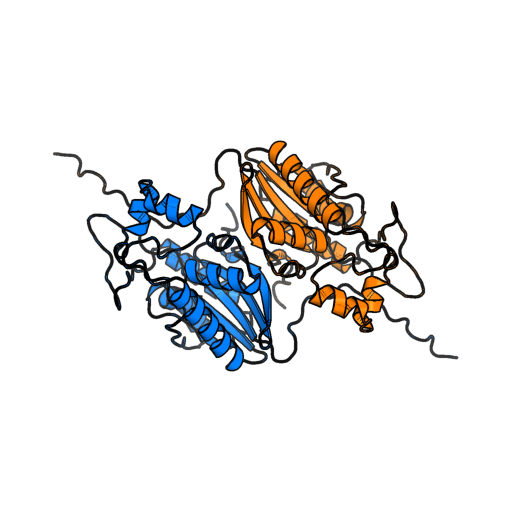1
ATOM 3261 C C . ARG B 1 191 ? -5.324 10.391 -6.598 1 93.5 191 ARG B C 1
ATOM 3263 O O . ARG B 1 191 ? -4.387 10.344 -5.797 1 93.5 191 ARG B O 1
ATOM 3270 N N . PHE B 1 192 ? -6.582 10.281 -6.203 1 96.19 192 PHE B N 1
ATOM 3271 C CA . PHE B 1 192 ? -6.938 10.172 -4.793 1 96.19 192 PHE B CA 1
ATOM 3272 C C . PHE B 1 192 ? -7.016 8.719 -4.359 1 96.19 192 PHE B C 1
ATOM 3274 O O . PHE B 1 192 ? -7.492 8.414 -3.268 1 96.19 192 PHE B O 1
ATOM 3281 N N . ALA B 1 193 ? -6.488 7.801 -5.16 1 95.69 193 ALA B N 1
ATOM 3282 C CA . ALA B 1 193 ? -6.559 6.371 -4.879 1 95.69 193 ALA B CA 1
ATOM 3283 C C . ALA B 1 193 ? -5.84 6.031 -3.576 1 95.69 193 ALA B C 1
ATOM 3285 O O . ALA B 1 193 ? -6.152 5.027 -2.93 1 95.69 193 ALA B O 1
ATOM 3286 N N . PHE B 1 194 ? -4.918 6.902 -3.117 1 96.62 194 PHE B N 1
ATOM 3287 C CA . PHE B 1 194 ? -4.066 6.602 -1.971 1 96.62 194 PHE B CA 1
ATOM 3288 C C . PHE B 1 194 ? -4.273 7.625 -0.859 1 96.62 194 PHE B C 1
ATOM 3290 O O . PHE B 1 194 ? -3.432 7.758 0.031 1 96.62 194 PHE B O 1
ATOM 3297 N N . LEU B 1 195 ? -5.32 8.352 -0.843 1 93.75 195 LEU B N 1
ATOM 3298 C CA . LEU B 1 195 ? -5.613 9.375 0.157 1 93.75 195 LEU B CA 1
ATOM 3299 C C . LEU B 1 195 ? -6.09 8.734 1.458 1 93.75 195 LEU B C 1
ATOM 3301 O O . LEU B 1 195 ? -6.246 9.422 2.469 1 93.75 195 LEU B O 1
ATOM 3305 N N . GLY B 1 196 ? -6.145 7.449 1.549 1 92.81 196 GLY B N 1
ATOM 3306 C CA . GLY B 1 196 ? -6.766 6.801 2.693 1 92.81 196 GLY B CA 1
ATOM 3307 C C . GLY B 1 196 ? -5.762 6.273 3.699 1 92.81 196 GLY B C 1
ATOM 3308 O O . GLY B 1 196 ? -6.098 5.434 4.539 1 92.81 196 GLY B O 1
ATOM 3309 N N . ALA B 1 197 ? -4.5 6.762 3.598 1 97.38 197 ALA B N 1
ATOM 3310 C CA . ALA B 1 197 ? -3.543 6.328 4.613 1 97.38 197 ALA B CA 1
ATOM 3311 C C . ALA B 1 197 ? -3.992 6.746 6.008 1 97.38 197 ALA B C 1
ATOM 3313 O O . ALA B 1 197 ? -4.426 7.883 6.211 1 97.38 197 ALA B O 1
ATOM 3314 N N . ASP B 1 198 ? -3.883 5.867 6.973 1 97.94 198 ASP B N 1
ATOM 3315 C CA . ASP B 1 198 ? -4.332 6.125 8.336 1 97.94 198 ASP B CA 1
ATOM 3316 C C . ASP B 1 198 ? -3.322 6.984 9.094 1 97.94 198 ASP B C 1
ATOM 3318 O O . ASP B 1 198 ? -2.139 7.008 8.75 1 97.94 198 ASP B O 1
ATOM 3322 N N . ASN B 1 199 ? -3.836 7.711 10.117 1 98.38 199 ASN B N 1
ATOM 3323 C CA . ASN B 1 199 ? -2.908 8.367 11.031 1 98.38 199 ASN B CA 1
ATOM 3324 C C . ASN B 1 199 ? -1.984 7.355 11.711 1 98.38 199 ASN B C 1
ATOM 3326 O O . ASN B 1 199 ? -2.434 6.301 12.156 1 98.38 199 ASN B O 1
ATOM 3330 N N . GLY B 1 200 ? -0.706 7.688 11.703 1 98.44 200 GLY B N 1
ATOM 3331 C CA . GLY B 1 200 ? 0.282 6.812 12.312 1 98.44 200 GLY B CA 1
ATOM 3332 C C . GLY B 1 200 ? 0.703 5.668 11.406 1 98.44 200 GLY B C 1
ATOM 3333 O O . GLY B 1 200 ? 1.488 4.809 11.812 1 98.44 200 GLY B O 1
ATOM 3334 N N . SER B 1 201 ? 0.197 5.613 10.211 1 98.38 201 SER B N 1
ATOM 3335 C CA . SER B 1 201 ? 0.559 4.543 9.289 1 98.38 201 SER B CA 1
ATOM 3336 C C . SER B 1 201 ? 1.954 4.762 8.711 1 98.38 201 SER B C 1
ATOM 3338 O O . SER B 1 201 ? 2.473 5.883 8.734 1 98.38 201 SER B O 1
ATOM 3340 N N . ILE B 1 202 ? 2.553 3.697 8.258 1 98.69 202 ILE B N 1
ATOM 3341 C CA . ILE B 1 202 ? 3.873 3.727 7.637 1 98.69 202 ILE B CA 1
ATOM 3342 C C . ILE B 1 202 ? 3.779 3.203 6.207 1 98.69 202 ILE B C 1
ATOM 3344 O O . ILE B 1 202 ? 3.289 2.096 5.973 1 98.69 202 ILE B O 1
ATOM 3348 N N . SER B 1 203 ? 4.141 3.984 5.254 1 98.75 203 SER B N 1
ATOM 3349 C CA . SER B 1 203 ? 4.297 3.588 3.859 1 98.75 203 SER B CA 1
ATOM 3350 C C . SER B 1 203 ? 5.762 3.598 3.443 1 98.75 203 SER B C 1
ATOM 3352 O O . SER B 1 203 ? 6.586 4.266 4.07 1 98.75 203 SER B O 1
ATOM 3354 N N . HIS B 1 204 ? 6.113 2.785 2.465 1 98.62 204 HIS B N 1
ATOM 3355 C CA . HIS B 1 204 ? 7.504 2.557 2.084 1 98.62 204 HIS B CA 1
ATOM 3356 C C . HIS B 1 204 ? 7.703 2.74 0.583 1 98.62 204 HIS B C 1
ATOM 3358 O O . HIS B 1 204 ? 7.098 2.027 -0.219 1 98.62 204 HIS B O 1
ATOM 3364 N N . LEU B 1 205 ? 8.492 3.715 0.224 1 98.75 205 LEU B N 1
ATOM 3365 C CA . LEU B 1 205 ? 8.875 4.035 -1.147 1 98.75 205 LEU B CA 1
ATOM 3366 C C . LEU B 1 205 ? 10.367 3.807 -1.364 1 98.75 205 LEU B C 1
ATOM 3368 O O . LEU B 1 205 ? 11.18 4.168 -0.515 1 98.75 205 LEU B O 1
ATOM 3372 N N . VAL B 1 206 ? 10.727 3.184 -2.408 1 98.69 206 VAL B N 1
ATOM 3373 C CA . VAL B 1 206 ? 12.125 3.055 -2.799 1 98.69 206 VAL B CA 1
ATOM 3374 C C . VAL B 1 206 ? 12.398 3.912 -4.031 1 98.69 206 VAL B C 1
ATOM 3376 O O . VAL B 1 206 ? 11.703 3.795 -5.047 1 98.69 206 VAL B O 1
ATOM 3379 N N . VAL B 1 207 ? 13.383 4.777 -3.928 1 98.75 207 VAL B N 1
ATOM 3380 C CA . VAL B 1 207 ? 13.711 5.695 -5.016 1 98.75 207 VAL B CA 1
ATOM 3381 C C . VAL B 1 207 ? 15.102 5.379 -5.559 1 98.75 207 VAL B C 1
ATOM 3383 O O . VAL B 1 207 ? 16.078 5.371 -4.809 1 98.75 207 VAL B O 1
ATOM 3386 N N . SER B 1 208 ? 15.219 5.086 -6.75 1 97.44 208 SER B N 1
ATOM 3387 C CA . SER B 1 208 ? 16.469 4.844 -7.473 1 97.44 208 SER B CA 1
ATOM 3388 C C . SER B 1 208 ? 16.547 5.715 -8.727 1 97.44 208 SER B C 1
ATOM 3390 O O . SER B 1 208 ? 15.961 5.391 -9.758 1 97.44 208 SER B O 1
ATOM 3392 N N . GLY B 1 209 ? 17.359 6.758 -8.672 1 93.88 209 GLY B N 1
ATOM 3393 C CA . GLY B 1 209 ? 17.328 7.734 -9.75 1 93.88 209 GLY B CA 1
ATOM 3394 C C . GLY B 1 209 ? 15.961 8.359 -9.945 1 93.88 209 GLY B C 1
ATOM 3395 O O . GLY B 1 209 ? 15.375 8.898 -9.008 1 93.88 209 GLY B O 1
ATOM 3396 N N . ASP B 1 210 ? 15.453 8.188 -11.133 1 92.62 210 ASP B N 1
ATOM 3397 C CA . ASP B 1 210 ? 14.148 8.766 -11.445 1 92.62 210 ASP B CA 1
ATOM 3398 C C . ASP B 1 210 ? 13.031 7.754 -11.219 1 92.62 210 ASP B C 1
ATOM 3400 O O . ASP B 1 210 ? 11.852 8.078 -11.375 1 92.62 210 ASP B O 1
ATOM 3404 N N . GLU B 1 211 ? 13.422 6.609 -10.766 1 94.88 211 GLU B N 1
ATOM 3405 C CA . GLU B 1 211 ? 12.43 5.547 -10.602 1 94.88 211 GLU B CA 1
ATOM 3406 C C . GLU B 1 211 ? 11.938 5.473 -9.156 1 94.88 211 GLU B C 1
ATOM 3408 O O . GLU B 1 211 ? 12.742 5.391 -8.227 1 94.88 211 GLU B O 1
ATOM 3413 N N . TRP B 1 212 ? 10.656 5.598 -9.016 1 98.06 212 TRP B N 1
ATOM 3414 C CA . TRP B 1 212 ? 10 5.398 -7.727 1 98.06 212 TRP B CA 1
ATOM 3415 C C . TRP B 1 212 ? 9.305 4.043 -7.676 1 98.06 212 TRP B C 1
ATOM 3417 O O . TRP B 1 212 ? 8.477 3.725 -8.539 1 98.06 212 TRP B O 1
ATOM 3427 N N . MET B 1 213 ? 9.633 3.234 -6.711 1 97.38 213 MET B N 1
ATOM 3428 C CA . MET B 1 213 ? 9.023 1.918 -6.547 1 97.38 213 MET B CA 1
ATOM 3429 C C . MET B 1 213 ? 8.117 1.89 -5.316 1 97.38 213 MET B C 1
ATOM 3431 O O . MET B 1 213 ? 8.547 2.234 -4.215 1 97.38 213 MET B O 1
ATOM 3435 N N . VAL B 1 214 ? 6.875 1.474 -5.535 1 97.94 214 VAL B N 1
ATOM 3436 C CA . VAL B 1 214 ? 5.949 1.248 -4.43 1 97.94 214 VAL B CA 1
ATOM 3437 C C . VAL B 1 214 ? 6.324 -0.036 -3.693 1 97.94 214 VAL B C 1
ATOM 3439 O O . VAL B 1 214 ? 6.336 -1.117 -4.285 1 97.94 214 VAL B O 1
ATOM 3442 N N . ARG B 1 215 ? 6.648 0.065 -2.445 1 98.06 215 ARG B N 1
ATOM 3443 C CA . ARG B 1 215 ? 7.02 -1.131 -1.697 1 98.06 215 ARG B CA 1
ATOM 3444 C C . ARG B 1 215 ? 5.93 -1.518 -0.703 1 98.06 215 ARG B C 1
ATOM 3446 O O . ARG B 1 215 ? 5.605 -2.697 -0.559 1 98.06 215 ARG B O 1
ATOM 3453 N N . ARG B 1 216 ? 5.438 -0.564 -0.031 1 98.25 216 ARG B N 1
ATOM 3454 C CA . ARG B 1 216 ? 4.379 -0.768 0.954 1 98.25 216 ARG B CA 1
ATOM 3455 C C . ARG B 1 216 ? 3.508 0.476 1.086 1 98.25 216 ARG B C 1
ATOM 3457 O O . ARG B 1 216 ? 4.012 1.601 1.07 1 98.25 216 ARG B O 1
ATOM 3464 N N . PHE B 1 217 ? 2.256 0.264 1.243 1 98.62 217 PHE B N 1
ATOM 3465 C CA . PHE B 1 217 ? 1.335 1.369 1.479 1 98.62 217 PHE B CA 1
ATOM 3466 C C . PHE B 1 217 ? 0.479 1.106 2.713 1 98.62 217 PHE B C 1
ATOM 3468 O O . PHE B 1 217 ? -0.095 0.025 2.857 1 98.62 217 PHE B O 1
ATOM 3475 N N . ASN B 1 218 ? 0.472 2.066 3.703 1 98.56 218 ASN B N 1
ATOM 3476 C CA . ASN B 1 218 ? -0.474 2.15 4.812 1 98.56 218 ASN B CA 1
ATOM 3477 C C . ASN B 1 218 ? -0.353 0.946 5.742 1 98.56 218 ASN B C 1
ATOM 3479 O O . ASN B 1 218 ? -1.36 0.34 6.113 1 98.56 218 ASN B O 1
ATOM 3483 N N . ASP B 1 219 ? 0.884 0.58 6.082 1 97.38 219 ASP B N 1
ATOM 3484 C CA . ASP B 1 219 ? 1.107 -0.419 7.121 1 97.38 219 ASP B CA 1
ATOM 3485 C C . ASP B 1 219 ? 0.711 0.121 8.492 1 97.38 219 ASP B C 1
ATOM 3487 O O . ASP B 1 219 ? 1.233 1.146 8.938 1 97.38 219 ASP B O 1
ATOM 3491 N N . THR B 1 220 ? -0.255 -0.535 9.172 1 96.56 220 THR B N 1
ATOM 3492 C CA . THR B 1 220 ? -0.716 -0.115 10.492 1 96.56 220 THR B CA 1
ATOM 3493 C C . THR B 1 220 ? -0.576 -1.252 11.5 1 96.56 220 THR B C 1
ATOM 3495 O O . THR B 1 220 ? -1.263 -1.269 12.523 1 96.56 220 THR B O 1
ATOM 3498 N N . SER B 1 221 ? 0.268 -2.23 11.219 1 93.75 221 SER B N 1
ATOM 3499 C CA . SER B 1 221 ? 0.396 -3.43 12.039 1 93.75 221 SER B CA 1
ATOM 3500 C C . SER B 1 221 ? 0.828 -3.08 13.461 1 93.75 221 SER B C 1
ATOM 3502 O O . SER B 1 221 ? 0.472 -3.779 14.414 1 93.75 221 SER B O 1
ATOM 3504 N N . HIS B 1 222 ? 1.558 -1.989 13.586 1 95 222 HIS B N 1
ATOM 3505 C CA . HIS B 1 222 ? 2.072 -1.573 14.883 1 95 222 HIS B CA 1
ATOM 3506 C C . HIS B 1 222 ? 0.995 -0.87 15.703 1 95 222 HIS B C 1
ATOM 3508 O O . HIS B 1 222 ? 1.169 -0.644 16.906 1 95 222 HIS B O 1
ATOM 3514 N N . LEU B 1 223 ? -0.098 -0.505 15.047 1 94.12 223 LEU B N 1
ATOM 3515 C CA . LEU B 1 223 ? -1.15 0.238 15.734 1 94.12 223 LEU B CA 1
ATOM 3516 C C . LEU B 1 223 ? -2.209 -0.708 16.297 1 94.12 223 LEU B C 1
ATOM 3518 O O . LEU B 1 223 ? -3.086 -0.288 17.047 1 94.12 223 LEU B O 1
ATOM 3522 N N . GLN B 1 224 ? -2.316 -1.879 15.734 1 78.75 224 GLN B N 1
ATOM 3523 C CA . GLN B 1 224 ? -3.322 -2.834 16.188 1 78.75 224 GLN B CA 1
ATOM 3524 C C . GLN B 1 224 ? -3.062 -3.27 17.625 1 78.75 224 GLN B C 1
ATOM 3526 O O . GLN B 1 224 ? -1.908 -3.4 18.047 1 78.75 224 GLN B O 1
ATOM 3531 N N . SER B 1 225 ? -4.141 -2.816 18.453 1 59.09 225 SER B N 1
ATOM 3532 C CA . SER B 1 225 ? -4.012 -3.268 19.844 1 59.09 225 SER B CA 1
ATOM 3533 C C . SER B 1 225 ? -3.809 -4.777 19.906 1 59.09 225 SER B C 1
ATOM 3535 O O . SER B 1 225 ? -4.453 -5.531 19.172 1 59.09 225 SER B O 1
ATOM 3537 N N . PRO B 1 226 ? -2.699 -5.309 20.391 1 45.09 226 PRO B N 1
ATOM 3538 C CA . PRO B 1 226 ? -2.715 -6.758 20.578 1 45.09 226 PRO B CA 1
ATOM 3539 C C . PRO B 1 226 ? -4.109 -7.301 20.891 1 45.09 226 PRO B C 1
ATOM 3541 O O . PRO B 1 226 ? -4.695 -8.016 20.078 1 45.09 226 PRO B O 1
ATOM 3544 N N . PHE B 1 227 ? -4.262 -8.125 22.078 1 33.34 227 PHE B N 1
ATOM 3545 C CA . PHE B 1 227 ? -5.352 -8.82 22.75 1 33.34 227 PHE B CA 1
ATOM 3546 C C . PHE B 1 227 ? -6.543 -7.895 22.953 1 33.34 227 PHE B C 1
ATOM 3548 O O . PHE B 1 227 ? -6.508 -7.016 23.812 1 33.34 227 PHE B O 1
ATOM 3555 N N . GLY B 1 228 ? -7.211 -7.211 21.969 1 23.59 228 GLY B N 1
ATOM 3556 C CA . GLY B 1 228 ? -8.531 -7.098 22.562 1 23.59 228 GLY B CA 1
ATOM 3557 C C . GLY B 1 228 ? -9.18 -8.445 22.844 1 23.59 228 GLY B C 1
ATOM 3558 O O . GLY B 1 228 ? -8.906 -9.422 22.141 1 23.59 228 GLY B O 1
#

Sequence (456 aa):
MSTPEQEIEYRQHRFSPPPGATEIFLVRHGESAPAKASTPFDMVDGQADPDLAPEGREHAERVGGRLADERISALYVTTLRRTSQTAAPLAAKLGLKPELEADLREIHLGDWEGGLFRRYTHEGHPIVEKLWREQRWDVIPGAEPMEDFSGRIKAAIGRLAAANPDRRIAVFTHGGVIGEVFAQASAAKNRFAFLGADNGSISHLVVSGDEWMVRRFNDTSHLQSPFGMSTPEQEIEYRQHRFSPPPGATEIFLVRHGESAPAKASTPFDMVDGQADPDLAPEGREHAERVGGRLADERISALYVTTLRRTSQTAAPLAAKLGLKPELEADLREIHLGDWEGGLFRRYTHEGHPIVEKLWREQRWDVIPGAEPMEDFSGRIKAAIGRLAAANPDRRIAVFTHGGVIGEVFAQASAAKNRFAFLGADNGSISHLVVSGDEWMVRRFNDTSHLQSPFG

InterPro domains:
  IPR013078 Histidine phosphatase superfamily, clade-1 [PF00300] (24-220)
  IPR013078 Histidine phosphatase superfamily, clade-1 [SM00855] (23-181)
  IPR013078 Histidine phosphatase superfamily, clade-1 [cd07067] (23-210)
  IPR029033 Histidine phosphatase superfamily [G3DSA:3.40.50.1240] (22-226)
  IPR029033 Histidine phosphatase superfamily [SSF53254] (22-225)
  IPR050275 Phosphoglycerate Mutase/Phosphatase [PTHR48100] (21-208)